Protein 6BXZ (pdb70)

InterPro domains:
  IPR002126 Cadherin-like [PF00028] (16-103)
  IPR002126 Cadherin-like [PF00028] (125-214)
  IPR002126 Cadherin-like [PF00028] (233-322)
  IPR002126 Cadherin-like [PF00028] (340-429)
  IPR002126 Cadherin-like [PR00205] (50-69)
  IPR002126 Cadherin-like [PR00205] (113-142)
  IPR002126 Cadherin-like [PR00205] (188-200)
  IPR002126 Cadherin-like [PR00205] (310-329)
  IPR002126 Cadherin-like [PR00205] (329-342)
  IPR002126 Cadherin-like [PR00205] (387-413)
  IPR002126 Cadherin-like [PS50268] (17-113)
  IPR002126 Cadherin-like [PS50268] (114-222)
  IPR002126 Cadherin-like [PS50268] (224-331)
  IPR002126 Cadherin-like [PS50268] (332-446)
  IPR002126 Cadherin-like [SM00112] (28-111)
  IPR002126 Cadherin-like [SM00112] (135-221)
  IPR002126 Cadherin-like [SM00112] (242-329)
  IPR002126 Cadherin-like [SM00112] (353-437)
  IPR015919 Cadherin-like superfamily [SSF49313] (8-113)
  IPR015919 Cadherin-like superfamily [SSF49313] (107-214)

Foldseek 3Di:
DFAKDKPDQAAEFDAAELADDWFAFRDATDIDDPPFAKFKFWDDQCVVVQWGADRRGRTITGHDHGDCLVPFKTKIKMKMWTDFDDDPPDTDDIHMDIYIYIYGHDWDLDWAWDKPDQEAEWEDELADDAFAWTDFTDTATSTDDQSGQKFKFKFFPDDPDPFPQWTADGRGRTITGRDHRHPPAQDKTKIKMKIGGSSNPHHIDIHIYMYHYHYLQQKKKFKKQAFLVLCVVCVVQLQVLLCVLVCVVAPPKGKYWPDKAFQFDDDLSPDGHRRIIITMIWIAHPVSSHTDRNVVSQCSCVVCQVVSQVSCCVRQPPPIGRPHMGRDSVVVVD/DKDKPDQAAEFDAAELADDWFAFRDATDTDDPPFAKFKFWDDQCVVVQWGADRRGRTITGHDHGDCLVPFWTWIWMAMDSGDIHIYIYGHDFDLDWAWDKPDQEAEWEDELADDAFAWTDFTDTATDTDDQSGQKFKFKDWPDDPPRFPQWTADGRGRTITGHDHNHPVAADKTKIKMKIGGSSPPHHIDIHIYIYHYHHLQQKKKFKKQAFLVLCVVCVVVLQVLLCVLVCVVAPPKGKYWPDKAFQFDDDLSPDGHRRIIITMIWIAHPVSSHTDRNVVSQCSCQVCQVVSQVSCDVSQDPPIGGPHMGRRDDPD

Solvent-accessible surface area: 32801 Å² total; per-residue (Å²): 53,82,105,0,187,21,94,96,132,32,13,138,26,98,78,8,36,5,117,17,73,144,56,55,129,9,10,104,3,34,11,66,5,114,116,19,77,24,37,16,49,38,80,45,14,33,145,80,85,46,2,12,23,62,78,131,73,0,41,0,70,0,52,20,96,16,56,49,59,107,75,55,45,9,64,0,57,0,43,0,31,0,86,118,27,95,112,103,150,85,170,20,72,56,71,58,55,44,4,32,0,36,0,86,8,84,17,29,35,56,51,68,4,98,14,117,91,179,70,15,21,3,8,6,7,34,76,10,108,28,27,32,78,23,28,137,1,103,4,62,20,160,8,73,50,86,69,29,20,14,12,14,133,31,76,39,82,139,48,152,124,42,52,73,0,4,13,14,56,61,141,68,0,26,0,17,0,1,4,22,0,100,142,54,74,98,44,83,33,96,9,58,0,14,0,14,0,25,107,39,154,32,73,62,15,110,2,54,0,0,0,1,3,1,31,64,77,2,1,2,4,0,3,0,44,11,43,2,18,54,0,28,143,71,36,153,65,0,17,79,6,2,11,137,30,0,68,115,91,33,106,40,0,45,4,24,44,52,54,12,13,3,60,60,52,43,130,100,70,66,97,52,22,20,83,60,0,12,0,11,0,2,0,0,17,34,157,68,31,88,12,6,84,61,81,64,0,74,121,25,2,62,63,72,33,155,69,0,20,155,53,0,48,109,59,13,34,175,53,6,119,2,59,86,11,36,28,4,42,67,21,85,100,178,177,3,198,21,98,96,110,28,12,130,25,99,78,8,35,5,117,17,72,141,57,55,128,9,11,101,2,29,12,71,13,151,148,97,100,23,70,16,46,40,79,60,18,33,157,84,85,47,2,12,24,62,79,132,73,0,39,0,71,0,56,19,92,16,57,51,60,109,71,54,46,10,66,1,70,0,42,0,43,79,84,56,53,5,37,0,32,0,85,7,84,15,30,33,56,52,67,5,100,15,116,92,180,71,14,19,4,8,6,8,34,105,16,109,28,26,32,77,26,28,137,2,101,3,61,23,158,8,64,60,85,69,29,20,16,12,15,133,32,74,38,74,141,31,179,147,66,40,76,0,5,31,20,56,40,138,67,0,29,0,20,0,2,1,25,0,93,141,47,62,134,46,81,21,105,8,53,0,13,0,17,0,26,112,40,157,32,71,60,16,127,4,72,1,0,0,0,1,0,31,79,95,8,8,1,4,0,3,0,40,13,44,1,9,51,0,27,124,81,26,143,70,0,18,90,6,1,11,122,28,0,67,114,92,33,109,38,0,40,2,22,43,31,40,14,14,2,59,90,54,41,132,64,80,75,97,52,23,5,67,66,0,10,0,18,0,2,0,0,18,35,155,63,19,100,23,5,84,37,96,71,0,66,125,22,2,61,62,72,30,160,70,0,26,156,45,0,67,108,57,9,33,179,58,7,120,4,60,84,11,36,52,15,108,94,134,116

Organism: Sus scrofa (NCBI:txid9823)

Nearest PDB structures (foldseek):
  6bxz-assembly1_A  TM=1.003E+00  e=1.545E-70  Sus scrofa
  6bxz-assembly1_C  TM=9.946E-01  e=6.674E-66  Sus scrofa
  6eet-assembly1_A  TM=9.565E-01  e=5.284E-64  Mus musculus
  6c13-assembly1_A  TM=9.432E-01  e=1.533E-50  Mus musculus
  6c10-assembly1_A  TM=9.794E-01  e=5.872E-44  Mus musculus

Sequence (651 aa):
GEIPRFTQEEYRPPPVSELAAKGTMVGLISAAAINQSIVYSIVSGNEEDKFGINNITGVIYVNAPLDYETRTSYVLRVQADSLEVVLANLRVPSKSNTAKVYIEIQDENDHPPVFQKKFYIGGVSEDARMFASVLRVKATDKDTGNYSAMAYRLIIPPIKEGKEGFVVETYTGLIKTAMLFHNMRRSYFKFQVIATDDYGKGLSGKADVLVSSVVNQLDMQVIVSNVPPTLLVEKKIEDLTEILDRYVQEQIPGAKVVVESIGARRHGDAFSLEDYTKCDLTVYAIDPQTNRAVDRNELFKFLDGKLLDINKDFQQPYYGEGGRILEIRTPEAVTSIIPRFTQEEYRPPPVSELAAKGTMVGLISAAAINQSIVYSIVSGNEEDKFGINNITGVIYVNAPLDYETRTSYVLRVQADSSNTAKVYIEIQDENDHPPVFQKKFYIGGVSEDARMFASVLRVKATDKDTGNYSAMAYRLIIPPIKEGKEGFVVETYTGLIKTAMLFHNMRRRSYFKFQVIATDDYGKGLSGKADVLVSVVNQQLDMQVIVSNVPPTLVEKKIEDLTEILDRYVQEQIPGAKVVVESIGARRHGDAFSLEDYTKCDLTVYAIDPQTNRAVDRNELFKKFLDGKLLDINKKDFQPYYGEGGRRILEIRTPEAVT

B-factor: mean 45.3, std 18.93, range [19.47, 124.13]

Secondary structure (DSSP, 8-state):
--EESSSEE-PPPEETTPPTT-EEEE--EEBTTB--EEEEEES-TT--EEE-TTT-EEEE-S---TTT--EEEEEEEEE--EEEEEEEEEEP---S--EES-SEEEEEEETTPPTT-EEEE--EE-SS-GGGG--EEEEE----GGG---EEE-TTT-EEEE-S--TT-TT-EEEEEEEEEHHHHTS-EEEEEEEEEEE-GGG-EEEEESS-HHHHHHTHHHHHHHHHHHHHHHSTT-EEEEEEEEEEEESGGG-EEEEEEEEEEEEEEETTTTEEPPHHHHHHHHHTTHHHHHHHHHHHH-TT--EEEEE---S--/-PPPEESSSEE-PPPEETTPPTT-EEEE--EEBTTB-EEEEEEES-TT--EEE-TTT-EEEE-S---TTT--EEEEEEEEEE--EE-SS-EE---EEEEEEEEEEEP---S--EES-SEEEEEEETTPPTT-EEEE--EE-SS-GGGG--EEEEE----STT---EEE-TTT-EEEE-S--TT-TT-EEEEEEEEEHHHHTS-EEEEEEEEEEE-GGG-EEEEESS-HHHHHHTHHHHHHHHHHHHHHHSTT-EEEEEEEEEEEESGGG-EEEEEEEEEEEEEEETTTTEEPPHHHHHHHHHTTHHHHHHHHHHHH-TT--EEEEE--HHHHT-

CATH classification: 2.60.40.60 (+1 more: 2.60.40.60)

Radius of gyration: 34.02 Å; Cα contacts (8 Å, |Δi|>4): 1611; chains: 2; bounding box: 61×62×118 Å

Structure (mmCIF, N/CA/C/O backbone):
data_6BXZ
#
_entry.id   6BXZ
#
_cell.length_a   92.284
_cell.length_b   49.246
_cell.length_c   108.253
_cell.angle_alpha   90.00
_cell.angle_beta   92.15
_cell.angle_gamma   90.00
#
_symmetry.space_group_name_H-M   'P 1 21 1'
#
loop_
_entity.id
_entity.type
_entity.pdbx_description
1 polymer 'Protocadherin related 15'
2 non-polymer 'CALCIUM ION'
3 water water
#
loop_
_atom_site.group_PDB
_atom_site.id
_atom_site.type_symbol
_atom_site.label_atom_id
_atom_site.label_alt_id
_atom_site.label_comp_id
_atom_site.label_asym_id
_atom_site.label_entity_id
_atom_site.label_seq_id
_atom_site.pdbx_PDB_ins_code
_atom_site.Cartn_x
_atom_site.Cartn_y
_atom_site.Cartn_z
_atom_site.occupancy
_atom_site.B_iso_or_equiv
_atom_site.auth_seq_id
_atom_site.auth_comp_id
_atom_site.auth_asym_id
_atom_site.auth_atom_id
_atom_site.pdbx_PDB_model_num
ATOM 1 N N . GLY A 1 4 ? -23.589 1.531 -92.851 1.00 73.61 1009 GLY C N 1
ATOM 2 C CA . GLY A 1 4 ? -22.984 1.165 -91.534 1.00 73.01 1009 GLY C CA 1
ATOM 3 C C . GLY A 1 4 ? -23.832 1.516 -90.320 1.00 74.18 1009 GLY C C 1
ATOM 4 O O . GLY A 1 4 ? -23.937 2.678 -89.929 1.00 75.94 1009 GLY C O 1
ATOM 5 N N . GLU A 1 5 ? -24.431 0.501 -89.713 1.00 73.73 1010 GLU C N 1
ATOM 6 C CA . GLU A 1 5 ? -25.186 0.673 -88.479 1.00 74.30 1010 GLU C CA 1
ATOM 7 C C . GLU A 1 5 ? -24.218 0.800 -87.290 1.00 72.41 1010 GLU C C 1
ATOM 8 O O . GLU A 1 5 ? -23.348 -0.055 -87.110 1.00 71.86 1010 GLU C O 1
ATOM 14 N N . ILE A 1 6 ? -24.358 1.857 -86.488 1.00 71.76 1011 ILE C N 1
ATOM 15 C CA . ILE A 1 6 ? -23.619 1.987 -85.214 1.00 70.01 1011 ILE C CA 1
ATOM 16 C C . ILE A 1 6 ? -23.986 0.789 -84.306 1.00 68.30 1011 ILE C C 1
ATOM 17 O O . ILE A 1 6 ? -25.180 0.509 -84.141 1.00 68.50 1011 ILE C O 1
ATOM 22 N N . PRO A 1 7 ? -22.978 0.070 -83.747 1.00 65.67 1012 PRO C N 1
ATOM 23 C CA . PRO A 1 7 ? -23.286 -1.122 -82.951 1.00 65.52 1012 PRO C CA 1
ATOM 24 C C . PRO A 1 7 ? -24.193 -0.841 -81.759 1.00 66.20 1012 PRO C C 1
ATOM 25 O O . PRO A 1 7 ? -23.953 0.106 -81.015 1.00 66.74 1012 PRO C O 1
ATOM 29 N N . ARG A 1 8 ? -25.230 -1.659 -81.614 1.00 66.76 1013 ARG C N 1
ATOM 30 C CA . ARG A 1 8 ? -26.228 -1.505 -80.571 1.00 68.03 1013 ARG C CA 1
ATOM 31 C C . ARG A 1 8 ? -26.050 -2.623 -79.552 1.00 66.86 1013 ARG C C 1
ATOM 32 O O . ARG A 1 8 ? -26.227 -3.796 -79.859 1.00 67.12 1013 ARG C O 1
ATOM 40 N N . PHE A 1 9 ? -25.695 -2.239 -78.332 1.00 65.94 1014 PHE C N 1
ATOM 41 C CA . PHE A 1 9 ? -25.620 -3.175 -77.215 1.00 64.91 1014 PHE C CA 1
ATOM 42 C C . PHE A 1 9 ? -27.008 -3.684 -76.813 1.00 66.46 1014 PHE C C 1
ATOM 43 O O . PHE A 1 9 ? -28.024 -3.021 -77.036 1.00 67.63 1014 PHE C O 1
ATOM 51 N N . THR A 1 10 ? -27.043 -4.880 -76.231 1.00 66.53 1015 THR C N 1
ATOM 52 C CA . THR A 1 10 ? -28.278 -5.438 -75.658 1.00 68.39 1015 THR C CA 1
ATOM 53 C C . THR A 1 10 ? -28.783 -4.611 -74.467 1.00 69.41 1015 THR C C 1
ATOM 54 O O . THR A 1 10 ? -29.973 -4.610 -74.180 1.00 71.16 1015 THR C O 1
ATOM 58 N N . GLN A 1 11 ? -27.864 -3.945 -73.768 1.00 68.41 1016 GLN C N 1
ATOM 59 C CA . GLN A 1 11 ? -28.188 -3.068 -72.644 1.00 69.57 1016 GLN C CA 1
ATOM 60 C C . GLN A 1 11 ? -27.365 -1.780 -72.729 1.00 69.00 1016 GLN C C 1
ATOM 61 O O . GLN A 1 11 ? -26.238 -1.791 -73.227 1.00 66.89 1016 GLN C O 1
ATOM 67 N N . GLU A 1 12 ? -27.921 -0.681 -72.225 1.00 70.93 1017 GLU C N 1
ATOM 68 C CA . GLU A 1 12 ? -27.211 0.606 -72.199 1.00 71.04 1017 GLU C CA 1
ATOM 69 C C . GLU A 1 12 ? -25.975 0.561 -71.285 1.00 69.23 1017 GLU C C 1
ATOM 70 O O . GLU A 1 12 ? -24.924 1.111 -71.622 1.00 67.78 1017 GLU C O 1
ATOM 76 N N . GLU A 1 13 ? -26.120 -0.095 -70.137 1.00 69.07 1018 GLU C N 1
ATOM 77 C CA . GLU A 1 13 ? -25.009 -0.387 -69.228 1.00 67.89 1018 GLU C CA 1
ATOM 78 C C . GLU A 1 13 ? -25.164 -1.804 -68.673 1.00 66.47 1018 GLU C C 1
ATOM 79 O O . GLU A 1 13 ? -26.253 -2.366 -68.718 1.00 67.57 1018 GLU C O 1
ATOM 85 N N . TYR A 1 14 ? -24.079 -2.379 -68.169 1.00 64.48 1019 TYR C N 1
ATOM 86 C CA . TYR A 1 14 ? -24.085 -3.742 -67.646 1.00 64.04 1019 TYR C CA 1
ATOM 87 C C . TYR A 1 14 ? -23.755 -3.726 -66.147 1.00 64.12 1019 TYR C C 1
ATOM 88 O O . TYR A 1 14 ? -22.849 -3.018 -65.707 1.00 62.76 1019 TYR C O 1
ATOM 97 N N . ARG A 1 15 ? -24.520 -4.499 -65.388 1.00 65.75 1020 ARG C N 1
ATOM 98 C CA . ARG A 1 15 ? -24.304 -4.696 -63.962 1.00 66.59 1020 ARG C CA 1
ATOM 99 C C . ARG A 1 15 ? -24.369 -6.185 -63.694 1.00 66.20 1020 ARG C C 1
ATOM 100 O O . ARG A 1 15 ? -25.404 -6.683 -63.266 1.00 68.53 1020 ARG C O 1
ATOM 108 N N . PRO A 1 16 ? -23.273 -6.908 -63.976 1.00 64.60 1021 PRO C N 1
ATOM 109 C CA . PRO A 1 16 ? -23.289 -8.350 -63.756 1.00 64.64 1021 PRO C CA 1
ATOM 110 C C . PRO A 1 16 ? -23.260 -8.675 -62.256 1.00 65.15 1021 PRO C C 1
ATOM 111 O O . PRO A 1 16 ? -23.007 -7.778 -61.438 1.00 64.39 1021 PRO C O 1
ATOM 115 N N . PRO A 1 17 ? -23.520 -9.946 -61.893 1.00 66.16 1022 PRO C N 1
ATOM 116 C CA . PRO A 1 17 ? -23.499 -10.293 -60.471 1.00 66.63 1022 PRO C CA 1
ATOM 117 C C . PRO A 1 17 ? -22.116 -10.070 -59.844 1.00 65.39 1022 PRO C C 1
ATOM 118 O O . PRO A 1 17 ? -21.128 -9.951 -60.578 1.00 64.49 1022 PRO C O 1
ATOM 122 N N . PRO A 1 18 ? -22.044 -9.996 -58.498 1.00 65.76 1023 PRO C N 1
ATOM 123 C CA . PRO A 1 18 ? -20.740 -9.804 -57.842 1.00 64.58 1023 PRO C CA 1
ATOM 124 C C . PRO A 1 18 ? -19.733 -10.920 -58.158 1.00 63.93 1023 PRO C C 1
ATOM 125 O O . PRO A 1 18 ? -20.135 -12.063 -58.380 1.00 64.22 1023 PRO C O 1
ATOM 129 N N . VAL A 1 19 ? -18.445 -10.587 -58.170 1.00 63.04 1024 VAL C N 1
ATOM 130 C CA . VAL A 1 19 ? -17.404 -11.579 -58.449 1.00 63.31 1024 VAL C CA 1
ATOM 131 C C . VAL A 1 19 ? -16.593 -11.829 -57.180 1.00 63.22 1024 VAL C C 1
ATOM 132 O O . VAL A 1 19 ? -16.100 -10.894 -56.552 1.00 62.95 1024 VAL C O 1
ATOM 136 N N . SER A 1 20 ? -16.486 -13.100 -56.810 1.00 63.62 1025 SER C N 1
ATOM 137 C CA . SER A 1 20 ? -15.723 -13.537 -55.647 1.00 63.61 1025 SER C CA 1
ATOM 138 C C . SER A 1 20 ? -14.316 -12.947 -55.685 1.00 63.11 1025 SER C C 1
ATOM 139 O O . SER A 1 20 ? -13.657 -12.977 -56.725 1.00 62.10 1025 SER C O 1
ATOM 142 N N . GLU A 1 21 ? -13.868 -12.403 -54.555 1.00 62.58 1026 GLU C N 1
ATOM 143 C CA . GLU A 1 21 ? -12.489 -11.919 -54.437 1.00 62.32 1026 GLU C CA 1
ATOM 144 C C . GLU A 1 21 ? -11.475 -13.055 -54.519 1.00 63.36 1026 GLU C C 1
ATOM 145 O O . GLU A 1 21 ? -10.303 -12.793 -54.753 1.00 63.57 1026 GLU C O 1
ATOM 151 N N . LEU A 1 22 ? -11.923 -14.298 -54.300 1.00 64.72 1027 LEU C N 1
ATOM 152 C CA . LEU A 1 22 ? -11.082 -15.483 -54.483 1.00 66.40 1027 LEU C CA 1
ATOM 153 C C . LEU A 1 22 ? -11.245 -16.117 -55.874 1.00 67.07 1027 LEU C C 1
ATOM 154 O O . LEU A 1 22 ? -10.850 -17.262 -56.059 1.00 68.01 1027 LEU C O 1
ATOM 159 N N . ALA A 1 23 ? -11.801 -15.392 -56.848 1.00 66.82 1028 ALA C N 1
ATOM 160 C CA . ALA A 1 23 ? -11.980 -15.939 -58.206 1.00 67.80 1028 ALA C CA 1
ATOM 161 C C . ALA A 1 23 ? -10.644 -16.276 -58.857 1.00 68.51 1028 ALA C C 1
ATOM 162 O O . ALA A 1 23 ? -9.714 -15.474 -58.815 1.00 67.81 1028 ALA C O 1
ATOM 164 N N . ALA A 1 24 ? -10.554 -17.472 -59.429 1.00 70.63 1029 ALA C N 1
ATOM 165 C CA . ALA A 1 24 ? -9.366 -17.882 -60.181 1.00 72.46 1029 ALA C CA 1
ATOM 166 C C . ALA A 1 24 ? -9.358 -17.151 -61.516 1.00 71.94 1029 ALA C C 1
ATOM 167 O O . ALA A 1 24 ? -10.406 -16.712 -61.985 1.00 70.81 1029 ALA C O 1
ATOM 169 N N . LYS A 1 25 ? -8.178 -17.027 -62.122 1.00 73.59 1030 LYS C N 1
ATOM 170 C CA . LYS A 1 25 ? -8.060 -16.502 -63.481 1.00 73.36 1030 LYS C CA 1
ATOM 171 C C . LYS A 1 25 ? -8.905 -17.340 -64.442 1.00 73.37 1030 LYS C C 1
ATOM 172 O O . LYS A 1 25 ? -8.995 -18.569 -64.296 1.00 74.67 1030 LYS C O 1
ATOM 178 N N . GLY A 1 26 ? -9.527 -16.659 -65.404 1.00 71.04 1031 GLY C N 1
ATOM 179 C CA . GLY A 1 26 ? -10.450 -17.284 -66.340 1.00 70.85 1031 GLY C CA 1
ATOM 180 C C . GLY A 1 26 ? -11.895 -17.400 -65.878 1.00 70.28 1031 GLY C C 1
ATOM 181 O O . GLY A 1 26 ? -12.728 -17.896 -66.639 1.00 69.88 1031 GLY C O 1
ATOM 182 N N . THR A 1 27 ? -12.217 -16.961 -64.651 1.00 69.08 1032 THR C N 1
ATOM 183 C CA . THR A 1 27 ? -13.598 -17.000 -64.170 1.00 69.04 1032 THR C CA 1
ATOM 184 C C . THR A 1 27 ? -14.421 -15.968 -64.928 1.00 68.30 1032 THR C C 1
ATOM 185 O O . THR A 1 27 ? -13.983 -14.836 -65.085 1.00 66.44 1032 THR C O 1
ATOM 189 N N . MET A 1 28 ? -15.604 -16.365 -65.388 1.00 70.40 1033 MET C N 1
ATOM 190 C CA . MET A 1 28 ? -16.505 -15.462 -66.110 1.00 70.78 1033 MET C CA 1
ATOM 191 C C . MET A 1 28 ? -17.049 -14.423 -65.136 1.00 69.33 1033 MET C C 1
ATOM 192 O O . MET A 1 28 ? -17.419 -14.770 -64.022 1.00 69.64 1033 MET C O 1
ATOM 197 N N . VAL A 1 29 ? -17.063 -13.159 -65.556 1.00 67.33 1034 VAL C N 1
ATOM 198 C CA . VAL A 1 29 ? -17.715 -12.068 -64.822 1.00 66.29 1034 VAL C CA 1
ATOM 199 C C . VAL A 1 29 ? -19.084 -11.791 -65.450 1.00 66.59 1034 VAL C C 1
ATOM 200 O O . VAL A 1 29 ? -20.095 -11.691 -64.749 1.00 66.27 1034 VAL C O 1
ATOM 204 N N . GLY A 1 30 ? -19.116 -11.638 -66.773 1.00 65.95 1035 GLY C N 1
ATOM 205 C CA . GLY A 1 30 ? -20.383 -11.489 -67.484 1.00 66.44 1035 GLY C CA 1
ATOM 206 C C . GLY A 1 30 ? -20.216 -11.369 -68.987 1.00 65.67 1035 GLY C C 1
ATOM 207 O O . GLY A 1 30 ? -19.094 -11.344 -69.489 1.00 64.80 1035 GLY C O 1
ATOM 208 N N . LEU A 1 31 ? -21.349 -11.293 -69.680 1.00 66.67 1036 LEU C N 1
ATOM 209 C CA . LEU A 1 31 ? -21.404 -11.254 -71.138 1.00 67.28 1036 LEU C CA 1
ATOM 210 C C . LEU A 1 31 ? -21.737 -9.849 -71.631 1.00 66.30 1036 LEU C C 1
ATOM 211 O O . LEU A 1 31 ? -22.682 -9.222 -71.139 1.00 67.08 1036 LEU C O 1
ATOM 216 N N . ILE A 1 32 ? -20.969 -9.382 -72.617 1.00 65.29 1037 ILE C N 1
ATOM 217 C CA . ILE A 1 32 ? -21.259 -8.152 -73.359 1.00 64.42 1037 ILE C CA 1
ATOM 218 C C . ILE A 1 32 ? -21.640 -8.557 -74.784 1.00 64.04 1037 ILE C C 1
ATOM 219 O O . ILE A 1 32 ? -20.958 -9.378 -75.401 1.00 63.33 1037 ILE C O 1
ATOM 224 N N . SER A 1 33 ? -22.722 -7.971 -75.297 1.00 64.01 1038 SER C N 1
ATOM 225 C CA . SER A 1 33 ? -23.280 -8.322 -76.604 1.00 64.19 1038 SER C CA 1
ATOM 226 C C . SER A 1 33 ? -23.721 -7.076 -77.357 1.00 63.50 1038 SER C C 1
ATOM 227 O O . SER A 1 33 ? -24.451 -6.245 -76.816 1.00 63.30 1038 SER C O 1
ATOM 230 N N . ALA A 1 34 ? -23.275 -6.958 -78.606 1.00 62.56 1039 ALA C N 1
ATOM 231 C CA . ALA A 1 34 ? -23.752 -5.908 -79.499 1.00 62.51 1039 ALA C CA 1
ATOM 232 C C . ALA A 1 34 ? -23.873 -6.464 -80.914 1.00 62.77 1039 ALA C C 1
ATOM 233 O O . ALA A 1 34 ? -23.228 -7.452 -81.266 1.00 61.89 1039 ALA C O 1
ATOM 235 N N . ALA A 1 35 ? -24.714 -5.830 -81.718 1.00 63.59 1040 ALA C N 1
ATOM 236 C CA . ALA A 1 35 ? -24.920 -6.238 -83.100 1.00 64.03 1040 ALA C CA 1
ATOM 237 C C . ALA A 1 35 ? -24.909 -5.007 -83.993 1.00 64.24 1040 ALA C C 1
ATOM 238 O O . ALA A 1 35 ? -25.322 -3.926 -83.574 1.00 64.75 1040 ALA C O 1
ATOM 240 N N . ALA A 1 36 ? -24.412 -5.175 -85.216 1.00 64.51 1041 ALA C N 1
ATOM 241 C CA . ALA A 1 36 ? -24.584 -4.200 -86.287 1.00 64.70 1041 ALA C CA 1
ATOM 242 C C . ALA A 1 36 ? -24.917 -5.012 -87.531 1.00 65.91 1041 ALA C C 1
ATOM 243 O O . ALA A 1 36 ? -24.168 -5.925 -87.872 1.00 64.96 1041 ALA C O 1
ATOM 245 N N . ILE A 1 37 ? -26.025 -4.676 -88.199 1.00 67.62 1042 ILE C N 1
ATOM 246 C CA . ILE A 1 37 ? -26.549 -5.443 -89.352 1.00 69.20 1042 ILE C CA 1
ATOM 247 C C . ILE A 1 37 ? -25.472 -5.817 -90.405 1.00 67.54 1042 ILE C C 1
ATOM 248 O O . ILE A 1 37 ? -24.708 -4.958 -90.854 1.00 66.43 1042 ILE C O 1
ATOM 253 N N . ASN A 1 38 ? -25.401 -7.109 -90.733 1.00 67.87 1043 ASN C N 1
ATOM 254 C CA . ASN A 1 38 ? -24.456 -7.681 -91.718 1.00 67.04 1043 ASN C CA 1
ATOM 255 C C . ASN A 1 38 ? -22.966 -7.453 -91.418 1.00 64.88 1043 ASN C C 1
ATOM 256 O O . ASN A 1 38 ? -22.154 -7.424 -92.338 1.00 63.94 1043 ASN C O 1
ATOM 261 N N . GLN A 1 39 ? -22.596 -7.304 -90.151 1.00 63.76 1044 GLN C N 1
ATOM 262 C CA . GLN A 1 39 ? -21.203 -7.017 -89.775 1.00 61.74 1044 GLN C CA 1
ATOM 263 C C . GLN A 1 39 ? -20.831 -7.805 -88.533 1.00 61.67 1044 GLN C C 1
ATOM 264 O O . GLN A 1 39 ? -21.619 -7.851 -87.594 1.00 62.76 1044 GLN C O 1
ATOM 270 N N . SER A 1 40 ? -19.647 -8.430 -88.520 1.00 60.86 1045 SER C N 1
ATOM 271 C CA . SER A 1 40 ? -19.103 -9.050 -87.295 1.00 60.50 1045 SER C CA 1
ATOM 272 C C . SER A 1 40 ? -18.662 -7.986 -86.279 1.00 58.67 1045 SER C C 1
ATOM 273 O O . SER A 1 40 ? -18.336 -6.861 -86.672 1.00 57.14 1045 SER C O 1
ATOM 276 N N . ILE A 1 41 ? -18.615 -8.369 -84.995 1.00 58.07 1046 ILE C N 1
ATOM 277 C CA . ILE A 1 41 ? -18.337 -7.450 -83.882 1.00 56.96 1046 ILE C CA 1
ATOM 278 C C . ILE A 1 41 ? -17.092 -7.884 -83.098 1.00 55.90 1046 ILE C C 1
ATOM 279 O O . ILE A 1 41 ? -16.942 -9.054 -82.806 1.00 56.55 1046 ILE C O 1
ATOM 284 N N . VAL A 1 42 ? -16.218 -6.937 -82.755 1.00 54.37 1047 VAL C N 1
ATOM 285 C CA . VAL A 1 42 ? -15.096 -7.198 -81.831 1.00 54.23 1047 VAL C CA 1
ATOM 286 C C . VAL A 1 42 ? -15.159 -6.321 -80.570 1.00 53.40 1047 VAL C C 1
ATOM 287 O O . VAL A 1 42 ? -15.465 -5.122 -80.633 1.00 52.74 1047 VAL C O 1
ATOM 291 N N . TYR A 1 43 ? -14.809 -6.929 -79.443 1.00 53.20 1048 TYR C N 1
ATOM 292 C CA . TYR A 1 43 ? -14.961 -6.299 -78.136 1.00 52.75 1048 TYR C CA 1
ATOM 293 C C . TYR A 1 43 ? -13.607 -5.964 -77.555 1.00 53.26 1048 TYR C C 1
ATOM 294 O O . TYR A 1 43 ? -12.676 -6.758 -77.664 1.00 53.76 1048 TYR C O 1
ATOM 303 N N . SER A 1 44 ? -13.495 -4.783 -76.953 1.00 53.80 1049 SER C N 1
ATOM 304 C CA . SER A 1 44 ? -12.313 -4.432 -76.148 1.00 55.16 1049 SER C CA 1
ATOM 305 C C . SER A 1 44 ? -12.709 -3.651 -74.900 1.00 55.83 1049 SER C C 1
ATOM 306 O O . SER A 1 44 ? -13.865 -3.235 -74.756 1.00 55.25 1049 SER C O 1
ATOM 309 N N . ILE A 1 45 ? -11.746 -3.486 -73.993 1.00 57.46 1050 ILE C N 1
ATOM 310 C CA . ILE A 1 45 ? -11.915 -2.700 -72.768 1.00 58.25 1050 ILE C CA 1
ATOM 311 C C . ILE A 1 45 ? -11.125 -1.418 -72.956 1.00 59.52 1050 ILE C C 1
ATOM 312 O O . ILE A 1 45 ? -9.911 -1.469 -73.132 1.00 60.04 1050 ILE C O 1
ATOM 317 N N . VAL A 1 46 ? -11.809 -0.280 -72.874 1.00 60.63 1051 VAL C N 1
ATOM 318 C CA . VAL A 1 46 ? -11.213 1.012 -73.244 1.00 62.54 1051 VAL C CA 1
ATOM 319 C C . VAL A 1 46 ? -10.815 1.899 -72.050 1.00 63.99 1051 VAL C C 1
ATOM 320 O O . VAL A 1 46 ? -9.922 2.736 -72.194 1.00 65.45 1051 VAL C O 1
ATOM 324 N N . SER A 1 47 ? -11.413 1.701 -70.877 1.00 64.38 1052 SER C N 1
ATOM 325 C CA . SER A 1 47 ? -11.012 2.460 -69.686 1.00 65.59 1052 SER C CA 1
ATOM 326 C C . SER A 1 47 ? -11.442 1.783 -68.389 1.00 65.85 1052 SER C C 1
ATOM 327 O O . SER A 1 47 ? -12.172 0.792 -68.407 1.00 64.78 1052 SER C O 1
ATOM 330 N N . GLY A 1 48 ? -10.940 2.310 -67.271 1.00 66.91 1053 GLY C N 1
ATOM 331 C CA . GLY A 1 48 ? -11.217 1.768 -65.945 1.00 67.09 1053 GLY C CA 1
ATOM 332 C C . GLY A 1 48 ? -10.641 0.401 -65.614 1.00 66.60 1053 GLY C C 1
ATOM 333 O O . GLY A 1 48 ? -11.004 -0.174 -64.595 1.00 66.09 1053 GLY C O 1
ATOM 334 N N . ASN A 1 49 ? -9.747 -0.123 -66.455 1.00 66.77 1054 ASN C N 1
ATOM 335 C CA . ASN A 1 49 ? -9.069 -1.394 -66.205 1.00 66.84 1054 ASN C CA 1
ATOM 336 C C . ASN A 1 49 ? -7.572 -1.146 -66.024 1.00 68.85 1054 ASN C C 1
ATOM 337 O O . ASN A 1 49 ? -6.755 -1.989 -66.397 1.00 68.27 1054 ASN C O 1
ATOM 342 N N . GLU A 1 50 ? -7.225 -0.010 -65.410 1.00 72.00 1055 GLU C N 1
ATOM 343 C CA . GLU A 1 50 ? -5.831 0.383 -65.165 1.00 76.03 1055 GLU C CA 1
ATOM 344 C C . GLU A 1 50 ? -5.026 -0.677 -64.404 1.00 76.82 1055 GLU C C 1
ATOM 345 O O . GLU A 1 50 ? -3.868 -0.930 -64.730 1.00 78.02 1055 GLU C O 1
ATOM 351 N N . GLU A 1 51 ? -5.655 -1.301 -63.414 1.00 76.37 1056 GLU C N 1
ATOM 352 C CA . GLU A 1 51 ? -4.993 -2.313 -62.580 1.00 77.39 1056 GLU C CA 1
ATOM 353 C C . GLU A 1 51 ? -4.854 -3.698 -63.252 1.00 76.53 1056 GLU C C 1
ATOM 354 O O . GLU A 1 51 ? -4.251 -4.599 -62.665 1.00 77.25 1056 GLU C O 1
ATOM 360 N N . ASP A 1 52 ? -5.414 -3.859 -64.457 1.00 74.60 1057 ASP C N 1
ATOM 361 C CA . ASP A 1 52 ? -5.286 -5.074 -65.282 1.00 73.93 1057 ASP C CA 1
ATOM 362 C C . ASP A 1 52 ? -5.971 -6.314 -64.681 1.00 71.77 1057 ASP C C 1
ATOM 363 O O . ASP A 1 52 ? -5.583 -7.457 -64.968 1.00 71.91 1057 ASP C O 1
ATOM 368 N N . LYS A 1 53 ? -7.016 -6.086 -63.886 1.00 69.09 1058 LYS C N 1
ATOM 369 C CA . LYS A 1 53 ? -7.702 -7.172 -63.179 1.00 67.71 1058 LYS C CA 1
ATOM 370 C C . LYS A 1 53 ? -8.659 -7.964 -64.065 1.00 65.57 1058 LYS C C 1
ATOM 371 O O . LYS A 1 53 ? -9.016 -9.100 -63.721 1.00 65.40 1058 LYS C O 1
ATOM 377 N N . PHE A 1 54 ? -9.074 -7.381 -65.190 1.00 63.17 1059 PHE C N 1
ATOM 378 C CA . PHE A 1 54 ? -10.001 -8.051 -66.102 1.00 61.89 1059 PHE C CA 1
ATOM 379 C C . PHE A 1 54 ? -9.469 -8.058 -67.532 1.00 61.46 1059 PHE C C 1
ATOM 380 O O . PHE A 1 54 ? -8.656 -7.213 -67.910 1.00 61.69 1059 PHE C O 1
ATOM 388 N N . GLY A 1 55 ? -9.915 -9.052 -68.290 1.00 60.97 1060 GLY C N 1
ATOM 389 C CA . GLY A 1 55 ? -9.762 -9.088 -69.739 1.00 60.49 1060 GLY C CA 1
ATOM 390 C C . GLY A 1 55 ? -11.122 -9.382 -70.348 1.00 59.80 1060 GLY C C 1
ATOM 391 O O . GLY A 1 55 ? -12.082 -9.717 -69.639 1.00 59.04 1060 GLY C O 1
ATOM 392 N N . ILE A 1 56 ? -11.202 -9.233 -71.668 1.00 59.53 1061 ILE C N 1
ATOM 393 C CA . ILE A 1 56 ? -12.406 -9.578 -72.419 1.00 58.93 1061 ILE C CA 1
ATOM 394 C C . ILE A 1 56 ? -11.982 -10.358 -73.659 1.00 59.51 1061 ILE C C 1
ATOM 395 O O . ILE A 1 56 ? -10.996 -10.010 -74.297 1.00 58.77 1061 ILE C O 1
ATOM 400 N N . ASN A 1 57 ? -12.705 -11.437 -73.960 1.00 60.44 1062 ASN C N 1
ATOM 401 C CA . ASN A 1 57 ? -12.486 -12.195 -75.177 1.00 61.42 1062 ASN C CA 1
ATOM 402 C C . ASN A 1 57 ? -13.034 -11.353 -76.327 1.00 61.13 1062 ASN C C 1
ATOM 403 O O . ASN A 1 57 ? -14.252 -11.156 -76.436 1.00 60.48 1062 ASN C O 1
ATOM 408 N N . ASN A 1 58 ? -12.144 -10.882 -77.204 1.00 61.46 1063 ASN C N 1
ATOM 409 C CA . ASN A 1 58 ? -12.555 -9.944 -78.255 1.00 60.53 1063 ASN C CA 1
ATOM 410 C C . ASN A 1 58 ? -13.595 -10.488 -79.252 1.00 61.13 1063 ASN C C 1
ATOM 411 O O . ASN A 1 58 ? -14.246 -9.698 -79.920 1.00 60.72 1063 ASN C O 1
ATOM 416 N N . ILE A 1 59 ? -13.777 -11.806 -79.325 1.00 62.94 1064 ILE C N 1
ATOM 417 C CA . ILE A 1 59 ? -14.803 -12.414 -80.185 1.00 63.85 1064 ILE C CA 1
ATOM 418 C C . ILE A 1 59 ? -16.124 -12.662 -79.445 1.00 64.10 1064 ILE C C 1
ATOM 419 O O . ILE A 1 59 ? -17.176 -12.258 -79.919 1.00 64.33 1064 ILE C O 1
ATOM 424 N N . THR A 1 60 ? -16.072 -13.315 -78.285 1.00 64.56 1065 THR C N 1
ATOM 425 C CA . THR A 1 60 ? -17.293 -13.729 -77.574 1.00 65.03 1065 THR C CA 1
ATOM 426 C C . THR A 1 60 ? -17.928 -12.634 -76.704 1.00 63.35 1065 THR C C 1
ATOM 427 O O . THR A 1 60 ? -19.129 -12.689 -76.414 1.00 63.08 1065 THR C O 1
ATOM 431 N N . GLY A 1 61 ? -17.128 -11.649 -76.295 1.00 61.89 1066 GLY C N 1
ATOM 432 C CA . GLY A 1 61 ? -17.592 -10.586 -75.406 1.00 61.56 1066 GLY C CA 1
ATOM 433 C C . GLY A 1 61 ? -17.647 -10.973 -73.929 1.00 62.16 1066 GLY C C 1
ATOM 434 O O . GLY A 1 61 ? -18.193 -10.221 -73.113 1.00 62.40 1066 GLY C O 1
ATOM 435 N N . VAL A 1 62 ? -17.077 -12.129 -73.583 1.00 62.42 1067 VAL C N 1
ATOM 436 C CA . VAL A 1 62 ? -17.066 -12.624 -72.205 1.00 62.99 1067 VAL C CA 1
ATOM 437 C C . VAL A 1 62 ? -15.965 -11.879 -71.448 1.00 62.19 1067 VAL C C 1
ATOM 438 O O . VAL A 1 62 ? -14.786 -11.958 -71.835 1.00 61.92 1067 VAL C O 1
ATOM 442 N N . ILE A 1 63 ? -16.368 -11.153 -70.397 1.00 61.64 1068 ILE C N 1
ATOM 443 C CA . ILE A 1 63 ? -15.440 -10.513 -69.464 1.00 61.03 1068 ILE C CA 1
ATOM 444 C C . ILE A 1 63 ? -15.059 -11.570 -68.426 1.00 62.07 1068 ILE C C 1
ATOM 445 O O . ILE A 1 63 ? -15.934 -12.266 -67.895 1.00 62.28 1068 ILE C O 1
ATOM 450 N N . TYR A 1 64 ? -13.758 -11.671 -68.149 1.00 61.98 1069 TYR C N 1
ATOM 451 C CA . TYR A 1 64 ? -13.214 -12.694 -67.277 1.00 62.53 1069 TYR C CA 1
ATOM 452 C C . TYR A 1 64 ? -12.170 -12.096 -66.336 1.00 62.48 1069 TYR C C 1
ATOM 453 O O . TYR A 1 64 ? -11.598 -11.025 -66.621 1.00 61.75 1069 TYR C O 1
ATOM 462 N N . VAL A 1 65 ? -11.922 -12.804 -65.227 1.00 62.38 1070 VAL C N 1
ATOM 463 C CA . VAL A 1 65 ? -10.917 -12.401 -64.252 1.00 62.30 1070 VAL C CA 1
ATOM 464 C C . VAL A 1 65 ? -9.523 -12.719 -64.799 1.00 63.24 1070 VAL C C 1
ATOM 465 O O . VAL A 1 65 ? -9.262 -13.837 -65.235 1.00 64.05 1070 VAL C O 1
ATOM 469 N N . ASN A 1 66 ? -8.647 -11.720 -64.760 1.00 63.70 1071 ASN C N 1
ATOM 470 C CA . ASN A 1 66 ? -7.311 -11.774 -65.357 1.00 65.85 1071 ASN C CA 1
ATOM 471 C C . ASN A 1 66 ? -6.167 -11.845 -64.354 1.00 67.61 1071 ASN C C 1
ATOM 472 O O . ASN A 1 66 ? -5.043 -12.194 -64.722 1.00 68.04 1071 ASN C O 1
ATOM 477 N N . ALA A 1 67 ? -6.443 -11.481 -63.095 1.00 68.14 1072 ALA C N 1
ATOM 478 C CA . ALA A 1 67 ? -5.416 -11.364 -62.058 1.00 69.70 1072 ALA C CA 1
ATOM 479 C C . ALA A 1 67 ? -6.043 -11.564 -60.678 1.00 69.80 1072 ALA C C 1
ATOM 480 O O . ALA A 1 67 ? -7.270 -11.564 -60.564 1.00 69.61 1072 ALA C O 1
AT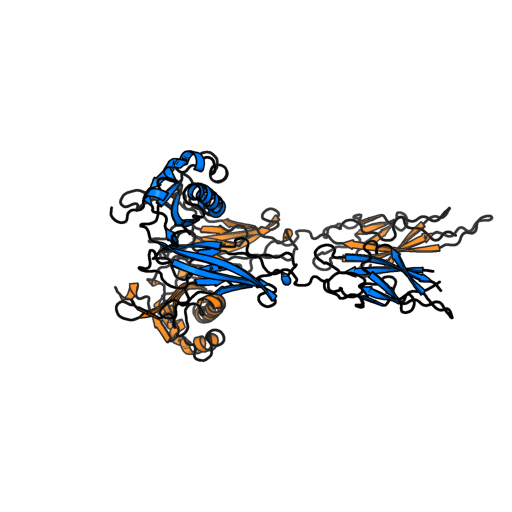OM 482 N N . PRO A 1 68 ? -5.215 -11.751 -59.630 1.00 70.84 1073 PRO C N 1
ATOM 483 C CA . PRO A 1 68 ? -5.782 -11.872 -58.273 1.00 70.22 1073 PRO C CA 1
ATOM 484 C C . PRO A 1 68 ? -6.595 -10.647 -57.827 1.00 68.15 1073 PRO C C 1
ATOM 485 O O . PRO A 1 68 ? -6.175 -9.504 -58.058 1.00 68.18 1073 PRO C O 1
ATOM 489 N N . LEU A 1 69 ? -7.752 -10.898 -57.215 1.00 66.74 1074 LEU C N 1
ATOM 490 C CA . LEU A 1 69 ? -8.611 -9.836 -56.685 1.00 65.46 1074 LEU C CA 1
ATOM 491 C C . LEU A 1 69 ? -8.498 -9.762 -55.163 1.00 65.32 1074 LEU C C 1
ATOM 492 O O . LEU A 1 69 ? -8.019 -10.685 -54.513 1.00 65.76 1074 LEU C O 1
ATOM 497 N N . ASP A 1 70 ? -8.934 -8.640 -54.610 1.00 64.18 1075 ASP C N 1
ATOM 498 C CA . ASP A 1 70 ? -8.912 -8.438 -53.180 1.00 64.33 1075 ASP C CA 1
ATOM 499 C C . ASP A 1 70 ? -9.920 -7.372 -52.774 1.00 63.61 1075 ASP C C 1
ATOM 500 O O . ASP A 1 70 ? -9.690 -6.176 -52.964 1.00 63.02 1075 ASP C O 1
ATOM 505 N N . TYR A 1 71 ? -11.012 -7.826 -52.166 1.00 63.65 1076 TYR C N 1
ATOM 506 C CA . TYR A 1 71 ? -12.055 -6.944 -51.648 1.00 63.67 1076 TYR C CA 1
ATOM 507 C C . TYR A 1 71 ? -11.492 -5.905 -50.678 1.00 64.74 1076 TYR C C 1
ATOM 508 O O . TYR A 1 71 ? -11.935 -4.755 -50.675 1.00 65.22 1076 TYR C O 1
ATOM 517 N N . GLU A 1 72 ? -10.492 -6.306 -49.896 1.00 65.68 1077 GLU C N 1
ATOM 518 C CA . GLU A 1 72 ? -9.876 -5.430 -48.897 1.00 67.20 1077 GLU C CA 1
ATOM 519 C C . GLU A 1 72 ? -8.968 -4.336 -49.481 1.00 68.40 1077 GLU C C 1
ATOM 520 O O . GLU A 1 72 ? -8.606 -3.414 -48.771 1.00 69.68 1077 GLU C O 1
ATOM 526 N N . THR A 1 73 ? -8.593 -4.446 -50.753 1.00 69.11 1078 THR C N 1
ATOM 527 C CA . THR A 1 73 ? -7.925 -3.371 -51.498 1.00 70.24 1078 THR C CA 1
ATOM 528 C C . THR A 1 73 ? -8.923 -2.570 -52.327 1.00 70.21 1078 THR C C 1
ATOM 529 O O . THR A 1 73 ? -8.882 -1.338 -52.318 1.00 71.91 1078 THR C O 1
ATOM 533 N N . ARG A 1 74 ? -9.783 -3.259 -53.077 1.00 68.73 1079 ARG C N 1
ATOM 534 C CA . ARG A 1 74 ? -10.725 -2.575 -53.958 1.00 68.22 1079 ARG C CA 1
ATOM 535 C C . ARG A 1 74 ? -12.020 -3.362 -54.139 1.00 66.52 1079 ARG C C 1
ATOM 536 O O . ARG A 1 74 ? -11.994 -4.546 -54.468 1.00 65.60 1079 ARG C O 1
ATOM 544 N N . THR A 1 75 ? -13.148 -2.683 -53.932 1.00 66.27 1080 THR C N 1
ATOM 545 C CA . THR A 1 75 ? -14.472 -3.314 -53.942 1.00 65.71 1080 THR C CA 1
ATOM 546 C C . THR A 1 75 ? -15.245 -3.182 -55.260 1.00 65.15 1080 THR C C 1
ATOM 547 O O . THR A 1 75 ? -16.107 -4.013 -55.550 1.00 64.74 1080 THR C O 1
ATOM 551 N N . SER A 1 76 ? -14.950 -2.139 -56.033 1.00 65.49 1081 SER C N 1
ATOM 552 C CA . SER A 1 76 ? -15.738 -1.765 -57.212 1.00 65.25 1081 SER C CA 1
ATOM 553 C C . SER A 1 76 ? -14.851 -1.394 -58.398 1.00 64.05 1081 SER C C 1
ATOM 554 O O . SER A 1 76 ? -13.766 -0.841 -58.227 1.00 64.33 1081 SER C O 1
ATOM 557 N N . TYR A 1 77 ? -15.327 -1.721 -59.595 1.00 62.76 1082 TYR C N 1
ATOM 558 C CA . TYR A 1 77 ? -14.667 -1.335 -60.842 1.00 61.96 1082 TYR C CA 1
ATOM 559 C C . TYR A 1 77 ? -15.717 -0.828 -61.810 1.00 62.15 1082 TYR C C 1
ATOM 560 O O . TYR A 1 77 ? -16.821 -1.369 -61.871 1.00 61.73 1082 TYR C O 1
ATOM 569 N N . VAL A 1 78 ? -15.368 0.211 -62.561 1.00 63.54 1083 VAL C N 1
ATOM 570 C CA . VAL A 1 78 ? -16.248 0.724 -63.609 1.00 64.17 1083 VAL C CA 1
ATOM 571 C C . VAL A 1 78 ? -15.460 0.707 -64.927 1.00 63.95 1083 VAL C C 1
ATOM 572 O O . VAL A 1 78 ? -14.575 1.541 -65.138 1.00 64.18 1083 VAL C O 1
ATOM 576 N N . LEU A 1 79 ? -15.771 -0.280 -65.772 1.00 62.76 1084 LEU C N 1
ATOM 577 C CA . LEU A 1 79 ? -15.130 -0.454 -67.067 1.00 62.61 1084 LEU C CA 1
ATOM 578 C C . LEU A 1 79 ? -15.974 0.178 -68.158 1.00 62.85 1084 LEU C C 1
ATOM 579 O O . LEU A 1 79 ? -17.207 0.172 -68.062 1.00 62.85 1084 LEU C O 1
ATOM 584 N N . ARG A 1 80 ? -15.312 0.715 -69.185 1.00 62.58 1085 ARG C N 1
ATOM 585 C CA . ARG A 1 80 ? -15.981 1.056 -70.439 1.00 62.82 1085 ARG C CA 1
ATOM 586 C C . ARG A 1 80 ? -15.543 0.007 -71.445 1.00 60.82 1085 ARG C C 1
ATOM 587 O O . ARG A 1 80 ? -14.342 -0.144 -71.685 1.00 60.32 1085 ARG C O 1
ATOM 595 N N . VAL A 1 81 ? -16.505 -0.732 -71.998 1.00 59.70 1086 VAL C N 1
ATOM 596 C CA . VAL A 1 81 ? -16.225 -1.675 -73.077 1.00 59.01 1086 VAL C CA 1
ATOM 597 C C . VAL A 1 81 ? -16.633 -1.046 -74.401 1.00 58.53 1086 VAL C C 1
ATOM 598 O O . VAL A 1 81 ? -17.576 -0.258 -74.458 1.00 58.78 1086 VAL C O 1
ATOM 602 N N . GLN A 1 82 ? -15.890 -1.384 -75.447 1.00 57.82 1087 GLN C N 1
ATOM 603 C CA . GLN A 1 82 ? -16.146 -0.880 -76.797 1.00 57.56 1087 GLN C CA 1
ATOM 604 C C . GLN A 1 82 ? -16.430 -2.042 -77.738 1.00 56.96 1087 GLN C C 1
ATOM 605 O O . GLN A 1 82 ? -15.769 -3.083 -77.664 1.00 56.15 1087 GLN C O 1
ATOM 611 N N . ALA A 1 83 ? -17.438 -1.856 -78.595 1.00 56.90 1088 ALA C N 1
ATOM 612 C CA . ALA A 1 83 ? -17.779 -2.797 -79.648 1.00 56.31 1088 ALA C CA 1
ATOM 613 C C . ALA A 1 83 ? -17.527 -2.099 -80.990 1.00 56.45 1088 ALA C C 1
ATOM 614 O O . ALA A 1 83 ? -18.052 -0.997 -81.227 1.00 55.75 1088 ALA C O 1
ATOM 616 N N . ASP A 1 84 ? -16.727 -2.749 -81.841 1.00 56.36 1089 ASP C N 1
ATOM 617 C CA . ASP A 1 84 ? -16.448 -2.300 -83.209 1.00 56.86 1089 ASP C CA 1
ATOM 618 C C . ASP A 1 84 ? -16.989 -3.333 -84.198 1.00 56.16 1089 ASP C C 1
ATOM 619 O O . ASP A 1 84 ? -16.778 -4.534 -84.003 1.00 56.61 1089 ASP C O 1
ATOM 624 N N . SER A 1 85 ? -17.753 -2.864 -85.180 1.00 55.69 1090 SER C N 1
ATOM 625 C CA . SER A 1 85 ? -18.094 -3.683 -86.342 1.00 55.15 1090 SER C CA 1
ATOM 626 C C . SER A 1 85 ? -16.853 -3.726 -87.214 1.00 54.15 1090 SER C C 1
ATOM 627 O O . SER A 1 85 ? -16.086 -2.760 -87.248 1.00 53.76 1090 SER C O 1
ATOM 630 N N . LEU A 1 86 ? -16.655 -4.846 -87.898 1.00 53.91 1091 LEU C N 1
ATOM 631 C CA . LEU A 1 86 ? -15.524 -5.002 -88.793 1.00 53.89 1091 LEU C CA 1
ATOM 632 C C . LEU A 1 86 ? -15.926 -4.508 -90.179 1.00 53.22 1091 LEU C C 1
ATOM 633 O O . LEU A 1 86 ? -17.044 -4.736 -90.621 1.00 52.80 1091 LEU C O 1
ATOM 638 N N . GLU A 1 87 ? -15.011 -3.785 -90.817 1.00 52.98 1092 GLU C N 1
ATOM 639 C CA . GLU A 1 87 ? -15.141 -3.355 -92.217 1.00 52.89 1092 GLU C CA 1
ATOM 640 C C . GLU A 1 87 ? -15.636 -4.447 -93.149 1.00 52.41 1092 GLU C C 1
ATOM 641 O O . GLU A 1 87 ? -15.236 -5.589 -93.023 1.00 53.24 1092 GLU C O 1
ATOM 647 N N . VAL A 1 88 ? -16.496 -4.094 -94.085 1.00 52.06 1093 VAL C N 1
ATOM 648 C CA . VAL A 1 88 ? -16.736 -4.953 -95.234 1.00 52.41 1093 VAL C CA 1
ATOM 649 C C . VAL A 1 88 ? -16.270 -4.164 -96.462 1.00 52.28 1093 VAL C C 1
ATOM 650 O O . VAL A 1 88 ? -16.741 -3.044 -96.724 1.00 51.58 1093 VAL C O 1
ATOM 654 N N . VAL A 1 89 ? -15.299 -4.733 -97.165 1.00 52.94 1094 VAL C N 1
ATOM 655 C CA . VAL A 1 89 ? -14.805 -4.171 -98.390 1.00 53.88 1094 VAL C CA 1
ATOM 656 C C . VAL A 1 89 ? -14.870 -5.259 -99.454 1.00 55.15 1094 VAL C C 1
ATOM 657 O O . VAL A 1 89 ? -13.954 -6.048 -99.596 1.00 56.14 1094 VAL C O 1
ATOM 661 N N . LEU A 1 90 ? -15.987 -5.285 -100.179 1.00 56.64 1095 LEU C N 1
ATOM 662 C CA . LEU A 1 90 ? -16.258 -6.273 -101.234 1.00 58.92 1095 LEU C CA 1
ATOM 663 C C . LEU A 1 90 ? -16.666 -5.545 -102.515 1.00 59.90 1095 LEU C C 1
ATOM 664 O O . LEU A 1 90 ? -16.775 -4.305 -102.528 1.00 59.83 1095 LEU C O 1
ATOM 669 N N . ALA A 1 91 ? -16.859 -6.291 -103.600 1.00 61.87 1096 ALA C N 1
ATOM 670 C CA . ALA A 1 91 ? -17.143 -5.655 -104.893 1.00 62.59 1096 ALA C CA 1
ATOM 671 C C . ALA A 1 91 ? -18.509 -4.946 -104.889 1.00 63.01 1096 ALA C C 1
ATOM 672 O O . ALA A 1 91 ? -18.662 -3.915 -105.527 1.00 63.34 1096 ALA C O 1
ATOM 674 N N . ASN A 1 92 ? -19.475 -5.473 -104.126 1.00 64.82 1097 ASN C N 1
ATOM 675 C CA . ASN A 1 92 ? -20.844 -4.917 -104.063 1.00 65.26 1097 ASN C CA 1
ATOM 676 C C . ASN A 1 92 ? -21.303 -4.382 -102.720 1.00 64.09 1097 ASN C C 1
ATOM 677 O O . ASN A 1 92 ? -22.384 -3.792 -102.646 1.00 64.43 1097 ASN C O 1
ATOM 682 N N . LEU A 1 93 ? -20.495 -4.567 -101.683 1.00 62.89 1098 LEU C N 1
ATOM 683 C CA . LEU A 1 93 ? -20.805 -4.031 -100.367 1.00 61.95 1098 LEU C CA 1
ATOM 684 C C . LEU A 1 93 ? -19.544 -3.321 -99.823 1.00 59.98 1098 LEU C C 1
ATOM 685 O O . LEU A 1 93 ? -18.402 -3.766 -100.028 1.00 59.40 1098 LEU C O 1
ATOM 690 N N . ARG A 1 94 ? -19.773 -2.170 -99.201 1.00 57.88 1099 ARG C N 1
ATOM 691 C CA . ARG A 1 94 ? -18.729 -1.355 -98.596 1.00 56.00 1099 ARG C CA 1
ATOM 692 C C . ARG A 1 94 ? -19.361 -0.792 -97.349 1.00 55.71 1099 ARG C C 1
ATOM 693 O O . ARG A 1 94 ? -20.155 0.143 -97.423 1.00 55.53 1099 ARG C O 1
ATOM 701 N N . VAL A 1 95 ? -19.052 -1.390 -96.208 1.00 55.43 1100 VAL C N 1
ATOM 702 C CA . VAL A 1 95 ? -19.668 -0.994 -94.950 1.00 55.59 1100 VAL C CA 1
ATOM 703 C C . VAL A 1 95 ? -18.534 -0.613 -94.025 1.00 55.36 1100 VAL C C 1
ATOM 704 O O . VAL A 1 95 ? -17.700 -1.470 -93.727 1.00 55.55 1100 VAL C O 1
ATOM 708 N N . PRO A 1 96 ? -18.479 0.660 -93.582 1.00 55.51 1101 PRO C N 1
ATOM 709 C CA . PRO A 1 96 ? -17.461 1.051 -92.606 1.00 56.08 1101 PRO C CA 1
ATOM 710 C C . PRO A 1 96 ? -17.550 0.333 -91.255 1.00 56.36 1101 PRO C C 1
ATOM 711 O O . PRO A 1 96 ? -18.639 -0.118 -90.840 1.00 55.72 1101 PRO C O 1
ATOM 715 N N . SER A 1 97 ? -16.399 0.263 -90.590 1.00 57.00 1102 SER C N 1
ATOM 716 C CA . SER A 1 97 ? -16.327 -0.033 -89.164 1.00 57.63 1102 SER C CA 1
ATOM 717 C C . SER A 1 97 ? -16.892 1.146 -88.361 1.00 58.32 1102 SER C C 1
ATOM 718 O O . SER A 1 97 ? -16.559 2.311 -88.613 1.00 58.86 1102 SER C O 1
ATOM 721 N N . LYS A 1 98 ? -17.759 0.836 -87.408 1.00 58.40 1103 LYS C N 1
ATOM 722 C CA . LYS A 1 98 ? -18.321 1.843 -86.524 1.00 59.30 1103 LYS C CA 1
ATOM 723 C C . LYS A 1 98 ? -18.285 1.298 -85.121 1.00 58.88 1103 LYS C C 1
ATOM 724 O O . LYS A 1 98 ? -18.451 0.091 -84.916 1.00 58.00 1103 LYS C O 1
ATOM 730 N N . SER A 1 99 ? -18.047 2.199 -84.173 1.00 58.90 1104 SER C N 1
ATOM 731 C CA . SER A 1 99 ? -17.901 1.840 -82.780 1.00 58.67 1104 SER C CA 1
ATOM 732 C C . SER A 1 99 ? -18.939 2.480 -81.865 1.00 59.01 1104 SER C C 1
ATOM 733 O O . SER A 1 99 ? -19.623 3.436 -82.218 1.00 59.05 1104 SER C O 1
ATOM 736 N N . ASN A 1 100 ? -19.040 1.910 -80.670 1.00 58.65 1105 ASN C N 1
ATOM 737 C CA . ASN A 1 100 ? -19.938 2.386 -79.631 1.00 59.58 1105 ASN C CA 1
ATOM 738 C C . ASN A 1 100 ? -19.475 1.745 -78.336 1.00 59.62 1105 ASN C C 1
ATOM 739 O O . ASN A 1 100 ? -18.886 0.655 -78.358 1.00 58.38 1105 ASN C O 1
ATOM 744 N N . THR A 1 101 ? -19.736 2.417 -77.215 1.00 60.78 1106 THR C N 1
ATOM 745 C CA . THR A 1 101 ? -19.284 1.947 -75.905 1.00 60.80 1106 THR C CA 1
ATOM 746 C C . THR A 1 101 ? -20.434 1.750 -74.931 1.00 61.20 1106 THR C C 1
ATOM 747 O O . THR A 1 101 ? -21.567 2.152 -75.183 1.00 62.15 1106 THR C O 1
ATOM 751 N N . ALA A 1 102 ? -20.123 1.090 -73.824 1.00 60.74 1107 ALA C N 1
ATOM 752 C CA . ALA A 1 102 ? -21.085 0.866 -72.748 1.00 61.43 1107 ALA C CA 1
ATOM 753 C C . ALA A 1 102 ? -20.342 0.632 -71.438 1.00 60.94 1107 ALA C C 1
ATOM 754 O O . ALA A 1 102 ? -19.244 0.066 -71.412 1.00 59.19 1107 ALA C O 1
ATOM 756 N N . LYS A 1 103 ? -20.947 1.094 -70.345 1.00 62.43 1108 LYS C N 1
ATOM 757 C CA . LYS A 1 103 ? -20.336 0.986 -69.026 1.00 62.06 1108 LYS C CA 1
ATOM 758 C C . LYS A 1 103 ? -20.641 -0.388 -68.443 1.00 61.04 1108 LYS C C 1
ATOM 759 O O . LYS A 1 103 ? -21.738 -0.916 -68.640 1.00 61.32 1108 LYS C O 1
ATOM 765 N N . VAL A 1 104 ? -19.652 -0.975 -67.764 1.00 60.00 1109 VAL C N 1
ATOM 766 C CA . VAL A 1 104 ? -19.823 -2.233 -67.022 1.00 59.80 1109 VAL C CA 1
ATOM 767 C C . VAL A 1 104 ? -19.467 -1.979 -65.547 1.00 60.20 1109 VAL C C 1
ATOM 768 O O . VAL A 1 104 ? -18.305 -1.720 -65.227 1.00 59.10 1109 VAL C O 1
ATOM 772 N N . TYR A 1 105 ? -20.471 -2.035 -64.669 1.00 61.42 1110 TYR C N 1
ATOM 773 C CA . TYR A 1 105 ? -20.245 -1.869 -63.218 1.00 62.34 1110 TYR C CA 1
ATOM 774 C C . TYR A 1 105 ? -19.964 -3.239 -62.609 1.00 61.38 1110 TYR C C 1
ATOM 775 O O . TYR A 1 105 ? -20.859 -4.076 -62.553 1.00 61.55 1110 TYR C O 1
ATOM 784 N N . ILE A 1 106 ? -18.724 -3.476 -62.180 1.00 60.44 1111 ILE C N 1
ATOM 785 C CA . ILE A 1 106 ? -18.343 -4.749 -61.564 1.00 60.32 1111 ILE C CA 1
ATOM 786 C C . ILE A 1 106 ? -18.153 -4.535 -60.048 1.00 60.89 1111 ILE C C 1
ATOM 787 O O . ILE A 1 106 ? -17.418 -3.639 -59.634 1.00 60.66 1111 ILE C O 1
ATOM 792 N N . GLU A 1 107 ? -18.821 -5.353 -59.243 1.00 61.32 1112 GLU C N 1
ATOM 793 C CA . GLU A 1 107 ? -18.662 -5.330 -57.782 1.00 62.66 1112 GLU C CA 1
ATOM 794 C C . GLU A 1 107 ? -17.955 -6.602 -57.316 1.00 62.06 1112 GLU C C 1
ATOM 795 O O . GLU A 1 107 ? -18.241 -7.704 -57.792 1.00 61.98 1112 GLU C O 1
ATOM 801 N N . ILE A 1 108 ? -17.019 -6.440 -56.389 1.00 61.78 1113 ILE C N 1
ATOM 802 C CA . ILE A 1 108 ? -16.300 -7.576 -55.811 1.00 61.64 1113 ILE C CA 1
ATOM 803 C C . ILE A 1 108 ? -17.088 -8.061 -54.587 1.00 62.49 1113 ILE C C 1
ATOM 804 O O . ILE A 1 108 ? -17.545 -7.254 -53.772 1.00 62.10 1113 ILE C O 1
ATOM 809 N N . GLN A 1 109 ? -17.250 -9.377 -54.473 1.00 62.72 1114 GLN C N 1
ATOM 810 C CA . GLN A 1 109 ? -17.920 -9.967 -53.326 1.00 63.85 1114 GLN C CA 1
ATOM 811 C C . GLN A 1 109 ? -16.884 -10.286 -52.261 1.00 62.87 1114 GLN C C 1
ATOM 812 O O . GLN A 1 109 ? -15.903 -10.984 -52.528 1.00 62.78 1114 GLN C O 1
ATOM 818 N N . ASP A 1 110 ? -17.113 -9.783 -51.054 1.00 62.63 1115 ASP C N 1
ATOM 819 C CA . ASP A 1 110 ? -16.258 -10.103 -49.910 1.00 61.96 1115 ASP C CA 1
ATOM 820 C C . ASP A 1 110 ? -16.384 -11.595 -49.633 1.00 61.73 1115 ASP C C 1
ATOM 821 O O . ASP A 1 110 ? -17.503 -12.113 -49.571 1.00 62.06 1115 ASP C O 1
ATOM 826 N N . GLU A 1 111 ? -15.240 -12.275 -49.540 1.00 61.04 1116 GLU C N 1
ATOM 827 C CA . GLU A 1 111 ? -15.172 -13.634 -48.996 1.00 61.66 1116 GLU C CA 1
ATOM 828 C C . GLU A 1 111 ? -14.480 -13.641 -47.633 1.00 61.15 1116 GLU C C 1
ATOM 829 O O . GLU A 1 111 ? -13.756 -12.695 -47.271 1.00 60.43 1116 GLU C O 1
ATOM 835 N N . ASN A 1 112 ? -14.696 -14.738 -46.915 1.00 61.19 1117 ASN C N 1
ATOM 836 C CA . ASN A 1 112 ? -14.255 -14.897 -45.527 1.00 61.27 1117 ASN C CA 1
ATOM 837 C C . ASN A 1 112 ? -12.818 -15.411 -45.536 1.00 61.30 1117 ASN C C 1
ATOM 838 O O . ASN A 1 112 ? -12.582 -16.612 -45.422 1.00 61.66 1117 ASN C O 1
ATOM 843 N N . ASP A 1 113 ? -11.869 -14.491 -45.695 1.00 59.45 1118 ASP C N 1
ATOM 844 C CA . ASP A 1 113 ? -10.453 -14.841 -45.793 1.00 61.16 1118 ASP C CA 1
ATOM 845 C C . ASP A 1 113 ? -9.587 -14.257 -44.678 1.00 59.83 1118 ASP C C 1
ATOM 846 O O . ASP A 1 113 ? -8.373 -14.300 -44.767 1.00 62.13 1118 ASP C O 1
ATOM 851 N N . HIS A 1 114 ? -10.196 -13.757 -43.612 1.00 57.37 1119 HIS C N 1
ATOM 852 C CA . HIS A 1 114 ? -9.447 -13.297 -42.453 1.00 55.84 1119 HIS C CA 1
ATOM 853 C C . HIS A 1 114 ? -10.066 -13.978 -41.235 1.00 53.06 1119 HIS C C 1
ATOM 854 O O . HIS A 1 114 ? -11.281 -13.854 -41.016 1.00 51.48 1119 HIS C O 1
ATOM 861 N N . PRO A 1 115 ? -9.259 -14.722 -40.454 1.00 52.66 1120 PRO C N 1
ATOM 862 C CA . PRO A 1 115 ? -9.835 -15.287 -39.231 1.00 50.20 1120 PRO C CA 1
ATOM 863 C C . PRO A 1 115 ? -9.968 -14.230 -38.133 1.00 48.20 1120 PRO C C 1
ATOM 864 O O . PRO A 1 115 ? -9.240 -13.249 -38.153 1.00 48.49 1120 PRO C O 1
ATOM 868 N N . PRO A 1 116 ? -10.873 -14.444 -37.152 1.00 46.78 1121 PRO C N 1
ATOM 869 C CA . PRO A 1 116 ? -10.938 -13.573 -35.961 1.00 44.81 1121 PRO C CA 1
ATOM 870 C C . PRO A 1 116 ? -9.593 -13.429 -35.219 1.00 45.24 1121 PRO C C 1
ATOM 871 O O . PRO A 1 116 ? -8.862 -14.415 -35.081 1.00 46.81 1121 PRO C O 1
ATOM 875 N N . VAL A 1 117 ? -9.267 -12.210 -34.789 1.00 44.80 1122 VAL C N 1
ATOM 876 C CA . VAL A 1 117 ? -8.088 -11.926 -33.978 1.00 44.76 1122 VAL C CA 1
ATOM 877 C C . VAL A 1 117 ? -8.606 -11.204 -32.746 1.00 43.26 1122 VAL C C 1
ATOM 878 O O . VAL A 1 117 ? -9.266 -10.170 -32.876 1.00 42.89 1122 VAL C O 1
ATOM 882 N N . PHE A 1 118 ? -8.345 -11.768 -31.565 1.00 41.94 1123 PHE C N 1
ATOM 883 C CA . PHE A 1 118 ? -8.669 -11.083 -30.319 1.00 41.24 1123 PHE C CA 1
ATOM 884 C C . PHE A 1 118 ? -7.800 -9.851 -30.117 1.00 43.11 1123 PHE C C 1
ATOM 885 O O . PHE A 1 118 ? -6.624 -9.842 -30.495 1.00 45.52 1123 PHE C O 1
ATOM 893 N N . GLN A 1 119 ? -8.378 -8.812 -29.518 1.00 43.44 1124 GLN C N 1
ATOM 894 C CA . GLN A 1 119 ? -7.638 -7.579 -29.274 1.00 45.59 1124 GLN C CA 1
ATOM 895 C C . GLN A 1 119 ? -6.518 -7.771 -28.264 1.00 46.64 1124 GLN C C 1
ATOM 896 O O . GLN A 1 119 ? -5.538 -7.074 -28.314 1.00 49.26 1124 GLN C O 1
ATOM 902 N N . LYS A 1 120 ? -6.657 -8.713 -27.348 1.00 46.40 1125 LYS C N 1
ATOM 903 C CA . LYS A 1 120 ? -5.542 -9.148 -26.487 1.00 47.21 1125 LYS C CA 1
ATOM 904 C C . LYS A 1 120 ? -5.380 -10.642 -26.638 1.00 45.70 1125 LYS C C 1
ATOM 905 O O . LYS A 1 120 ? -6.375 -11.331 -26.824 1.00 44.31 1125 LYS C O 1
ATOM 911 N N . LYS A 1 121 ? -4.151 -11.141 -26.541 1.00 46.28 1126 LYS C N 1
ATOM 912 C CA . LYS A 1 121 ? -3.890 -12.584 -26.561 1.00 46.87 1126 LYS C CA 1
ATOM 913 C C . LYS A 1 121 ? -4.227 -13.228 -25.205 1.00 44.26 1126 LYS C C 1
ATOM 914 O O . LYS A 1 121 ? -4.508 -14.435 -25.137 1.00 42.90 1126 LYS C O 1
ATOM 920 N N . PHE A 1 122 ? -4.158 -12.425 -24.142 1.00 42.81 1127 PHE C N 1
ATOM 921 C CA . PHE A 1 122 ? -4.297 -12.901 -22.764 1.00 41.98 1127 PHE C CA 1
ATOM 922 C C . PHE A 1 122 ? -5.158 -11.925 -21.956 1.00 39.57 1127 PHE C C 1
ATOM 923 O O . PHE A 1 122 ? -4.768 -10.785 -21.741 1.00 39.71 1127 PHE C O 1
ATOM 931 N N . TYR A 1 123 ? -6.337 -12.378 -21.548 1.00 37.16 1128 TYR C N 1
ATOM 932 C CA . TYR A 1 123 ? -7.241 -11.561 -20.746 1.00 35.36 1128 TYR C CA 1
ATOM 933 C C . TYR A 1 123 ? -7.133 -11.957 -19.286 1.00 34.59 1128 TYR C C 1
ATOM 934 O O . TYR A 1 123 ? -7.178 -13.142 -18.981 1.00 34.55 1128 TYR C O 1
ATOM 943 N N . ILE A 1 124 ? -6.960 -10.975 -18.410 1.00 34.30 1129 ILE C N 1
ATOM 944 C CA . ILE A 1 124 ? -6.836 -11.232 -16.978 1.00 33.95 1129 ILE C CA 1
ATOM 945 C C . ILE A 1 124 ? -7.990 -10.546 -16.235 1.00 31.70 1129 ILE C C 1
ATOM 946 O O . ILE A 1 124 ? -8.229 -9.342 -16.398 1.00 31.74 1129 ILE C O 1
ATOM 951 N N . GLY A 1 125 ? -8.629 -11.330 -15.379 1.00 30.78 1130 GLY C N 1
ATOM 952 C CA . GLY A 1 125 ? -9.737 -10.885 -14.554 1.00 29.79 1130 GLY C CA 1
ATOM 953 C C . GLY A 1 125 ? -9.708 -11.534 -13.196 1.00 28.17 1130 GLY C C 1
ATOM 954 O O . GLY A 1 125 ? -8.834 -12.328 -12.876 1.00 28.45 1130 GLY C O 1
ATOM 955 N N . GLY A 1 126 ? -10.658 -11.135 -12.384 1.00 27.79 1131 GLY C N 1
ATOM 956 C CA . GLY A 1 126 ? -10.807 -11.694 -11.056 1.00 27.56 1131 GLY C CA 1
ATOM 957 C C . GLY A 1 126 ? -12.244 -11.774 -10.652 1.00 27.34 1131 GLY C C 1
ATOM 958 O O . GLY A 1 126 ? -13.123 -11.104 -11.252 1.00 26.69 1131 GLY C O 1
ATOM 959 N N . VAL A 1 127 ? -12.475 -12.589 -9.634 1.00 27.09 1132 VAL C N 1
ATOM 960 C CA . VAL A 1 127 ? -13.749 -12.673 -8.997 1.00 27.15 1132 VAL C CA 1
ATOM 961 C C . VAL A 1 127 ? -13.512 -12.714 -7.496 1.00 27.06 1132 VAL C C 1
ATOM 962 O O . VAL A 1 127 ? -12.576 -13.331 -7.000 1.00 25.73 1132 VAL C O 1
ATOM 966 N N . SER A 1 128 ? -14.397 -12.073 -6.796 1.00 26.28 1133 SER C N 1
ATOM 967 C CA . SER A 1 128 ? -14.418 -12.072 -5.378 1.00 27.90 1133 SER C CA 1
ATOM 968 C C . SER A 1 128 ? -15.171 -13.331 -4.866 1.00 27.67 1133 SER C C 1
ATOM 969 O O . SER A 1 128 ? -16.109 -13.846 -5.534 1.00 25.01 1133 SER C O 1
ATOM 972 N N . GLU A 1 129 ? -14.785 -13.802 -3.672 1.00 28.42 1134 GLU C N 1
ATOM 973 C CA . GLU A 1 129 ? -15.509 -14.912 -3.026 1.00 29.05 1134 GLU C CA 1
ATOM 974 C C . GLU A 1 129 ? -17.032 -14.709 -2.915 1.00 30.00 1134 GLU C C 1
ATOM 975 O O . GLU A 1 129 ? -17.780 -15.677 -3.015 1.00 30.23 1134 GLU C O 1
ATOM 981 N N . ASP A 1 130 ? -17.479 -13.478 -2.722 1.00 31.19 1135 ASP C N 1
ATOM 982 C CA . ASP A 1 130 ? -18.927 -13.181 -2.660 1.00 33.55 1135 ASP C CA 1
ATOM 983 C C . ASP A 1 130 ? -19.531 -12.609 -3.955 1.00 29.92 1135 ASP C C 1
ATOM 984 O O . ASP A 1 130 ? -20.563 -11.960 -3.904 1.00 31.56 1135 ASP C O 1
ATOM 989 N N . ALA A 1 131 ? -18.910 -12.839 -5.116 1.00 26.52 1136 ALA C N 1
ATOM 990 C CA . ALA A 1 131 ? -19.510 -12.460 -6.381 1.00 25.50 1136 ALA C CA 1
ATOM 991 C C . ALA A 1 131 ? -20.881 -13.191 -6.506 1.00 26.24 1136 ALA C C 1
ATOM 992 O O . ALA A 1 131 ? -21.008 -14.364 -6.152 1.00 25.44 1136 ALA C O 1
ATOM 994 N N . ARG A 1 132 ? -21.891 -12.452 -6.934 1.00 26.63 1137 ARG C N 1
ATOM 995 C CA . ARG A 1 132 ? -23.213 -13.010 -7.214 1.00 28.46 1137 ARG C CA 1
ATOM 996 C C . ARG A 1 132 ? -23.143 -13.805 -8.506 1.00 26.52 1137 ARG C C 1
ATOM 997 O O . ARG A 1 132 ? -22.249 -13.587 -9.343 1.00 24.70 1137 ARG C O 1
ATOM 1005 N N . MET A 1 133 ? -24.075 -14.744 -8.657 1.00 26.56 1138 MET C N 1
ATOM 1006 C CA . MET A 1 133 ? -24.174 -15.533 -9.885 1.00 26.33 1138 MET C CA 1
ATOM 1007 C C . MET A 1 133 ? -24.384 -14.602 -11.084 1.00 25.66 1138 MET C C 1
ATOM 1008 O O . MET A 1 133 ? -25.233 -13.683 -11.046 1.00 27.37 1138 MET C O 1
ATOM 1013 N N . PHE A 1 134 ? -23.673 -14.893 -12.153 1.00 24.92 1139 PHE C N 1
ATOM 1014 C CA . PHE A 1 134 ? -23.735 -14.147 -13.400 1.00 26.13 1139 PHE C CA 1
ATOM 1015 C C . PHE A 1 134 ? -23.193 -12.702 -13.294 1.00 26.88 1139 PHE C C 1
ATOM 1016 O O . PHE A 1 134 ? -23.532 -11.865 -14.102 1.00 27.05 1139 PHE C O 1
ATOM 1024 N N . ALA A 1 135 ? -22.311 -12.458 -12.312 1.00 27.40 1140 ALA C N 1
ATOM 1025 C CA . ALA A 1 135 ? -21.580 -11.184 -12.194 1.00 28.15 1140 ALA C CA 1
ATOM 1026 C C . ALA A 1 135 ? -20.613 -11.091 -13.384 1.00 27.89 1140 ALA C C 1
ATOM 1027 O O . ALA A 1 135 ? -20.005 -12.104 -13.803 1.00 25.88 1140 ALA C O 1
ATOM 1029 N N . SER A 1 136 ? -20.445 -9.886 -13.899 1.00 27.39 1141 SER C N 1
ATOM 1030 C CA . SER A 1 136 ? -19.556 -9.649 -14.997 1.00 28.25 1141 SER C CA 1
ATOM 1031 C C . SER A 1 136 ? -18.130 -9.831 -14.514 1.00 28.31 1141 SER C C 1
ATOM 1032 O O . SER A 1 136 ? -17.791 -9.430 -13.413 1.00 29.04 1141 SER C O 1
ATOM 1035 N N . VAL A 1 137 ? -17.308 -10.472 -15.335 1.00 27.38 1142 VAL C N 1
ATOM 1036 C CA . VAL A 1 137 ? -15.914 -10.686 -15.022 1.00 27.95 1142 VAL C CA 1
ATOM 1037 C C . VAL A 1 137 ? -15.098 -9.793 -15.955 1.00 28.65 1142 VAL C C 1
ATOM 1038 O O . VAL A 1 137 ? -14.381 -8.903 -15.488 1.00 28.75 1142 VAL C O 1
ATOM 1042 N N . LEU A 1 138 ? -15.201 -10.033 -17.255 1.00 28.86 1143 LEU C N 1
ATOM 1043 C CA . LEU A 1 138 ? -14.564 -9.159 -18.244 1.00 30.87 1143 LEU C CA 1
ATOM 1044 C C . LEU A 1 138 ? -15.216 -9.349 -19.604 1.00 30.70 1143 LEU C C 1
ATOM 1045 O O . LEU A 1 138 ? -15.940 -10.314 -19.828 1.00 29.81 1143 LEU C O 1
ATOM 1050 N N . ARG A 1 139 ? -14.963 -8.424 -20.512 1.00 32.20 1144 ARG C N 1
ATOM 1051 C CA . ARG A 1 139 ? -15.522 -8.469 -21.848 1.00 32.97 1144 ARG C CA 1
ATOM 1052 C C . ARG A 1 139 ? -14.395 -8.713 -22.836 1.00 32.96 1144 ARG C C 1
ATOM 1053 O O . ARG A 1 139 ? -13.409 -7.996 -22.817 1.00 33.29 1144 ARG C O 1
ATOM 1061 N N . VAL A 1 140 ? -14.553 -9.709 -23.703 1.00 31.73 1145 VAL C N 1
ATOM 1062 C CA . VAL A 1 140 ? -13.584 -9.947 -24.774 1.00 32.88 1145 VAL C CA 1
ATOM 1063 C C . VAL A 1 140 ? -14.122 -9.436 -26.107 1.00 33.54 1145 VAL C C 1
ATOM 1064 O O . VAL A 1 140 ? -15.318 -9.241 -26.254 1.00 32.57 1145 VAL C O 1
ATOM 1068 N N . LYS A 1 141 ? -13.228 -9.257 -27.076 1.00 35.54 1146 LYS C N 1
ATOM 1069 C CA . LYS A 1 141 ? -13.619 -8.774 -28.404 1.00 37.49 1146 LYS C CA 1
ATOM 1070 C C . LYS A 1 141 ? -12.587 -9.220 -29.425 1.00 38.49 1146 LYS C C 1
ATOM 1071 O O . LYS A 1 141 ? -11.384 -9.031 -29.236 1.00 39.15 1146 LYS C O 1
ATOM 1077 N N . ALA A 1 142 ? -13.073 -9.855 -30.483 1.00 38.71 1147 ALA C N 1
ATOM 1078 C CA . ALA A 1 142 ? -12.255 -10.171 -31.628 1.00 40.86 1147 ALA C CA 1
ATOM 1079 C C . ALA A 1 142 ? -12.817 -9.408 -32.829 1.00 42.66 1147 ALA C C 1
ATOM 1080 O O . ALA A 1 142 ? -14.027 -9.135 -32.899 1.00 42.68 1147 ALA C O 1
ATOM 1082 N N . THR A 1 143 ? -11.935 -9.041 -33.749 1.00 44.45 1148 THR C N 1
ATOM 1083 C CA . THR A 1 143 ? -12.330 -8.411 -35.017 1.00 46.72 1148 THR C CA 1
ATOM 1084 C C . THR A 1 143 ? -11.559 -9.053 -36.146 1.00 48.03 1148 THR C C 1
ATOM 1085 O O . THR A 1 143 ? -10.574 -9.748 -35.911 1.00 47.37 1148 THR C O 1
ATOM 1089 N N . ASP A 1 144 ? -12.021 -8.839 -37.373 1.00 50.15 1149 ASP C N 1
ATOM 1090 C CA . ASP A 1 144 ? -11.173 -9.106 -38.528 1.00 52.81 1149 ASP C CA 1
ATOM 1091 C C . ASP A 1 144 ? -11.557 -8.185 -39.673 1.00 55.17 1149 ASP C C 1
ATOM 1092 O O . ASP A 1 144 ? -12.582 -7.506 -39.625 1.00 54.70 1149 ASP C O 1
ATOM 1097 N N . LYS A 1 145 ? -10.716 -8.174 -40.694 1.00 58.11 1150 LYS C N 1
ATOM 1098 C CA . LYS A 1 145 ? -10.835 -7.205 -41.785 1.00 61.07 1150 LYS C CA 1
ATOM 1099 C C . LYS A 1 145 ? -11.973 -7.459 -42.771 1.00 61.55 1150 LYS C C 1
ATOM 1100 O O . LYS A 1 145 ? -12.229 -6.595 -43.609 1.00 63.96 1150 LYS C O 1
ATOM 1106 N N . ASP A 1 146 ? -12.668 -8.597 -42.678 1.00 59.36 1151 ASP C N 1
ATOM 1107 C CA . ASP A 1 146 ? -13.807 -8.877 -43.558 1.00 59.67 1151 ASP C CA 1
ATOM 1108 C C . ASP A 1 146 ? -14.985 -7.995 -43.185 1.00 59.00 1151 ASP C C 1
ATOM 1109 O O . ASP A 1 146 ? -14.974 -7.357 -42.144 1.00 57.45 1151 ASP C O 1
ATOM 1114 N N . THR A 1 147 ? -16.017 -8.001 -44.009 1.00 60.68 1152 THR C N 1
ATOM 1115 C CA . THR A 1 147 ? -17.190 -7.155 -43.825 1.00 61.51 1152 THR C CA 1
ATOM 1116 C C . THR A 1 147 ? -18.401 -7.984 -43.395 1.00 60.24 1152 THR C C 1
ATOM 1117 O O . THR A 1 147 ? -18.472 -9.197 -43.664 1.00 58.97 1152 THR C O 1
ATOM 1121 N N . GLY A 1 148 ? -19.330 -7.315 -42.705 1.00 59.77 1153 GLY C N 1
ATOM 1122 C CA . GLY A 1 148 ? -20.644 -7.872 -42.362 1.00 58.83 1153 GLY C CA 1
ATOM 1123 C C . GLY A 1 148 ? -20.562 -9.172 -41.590 1.00 56.34 1153 GLY C C 1
ATOM 1124 O O . GLY A 1 148 ? -19.791 -9.275 -40.664 1.00 54.03 1153 GLY C O 1
ATOM 1125 N N . ASN A 1 149 ? -21.324 -10.171 -42.024 1.00 57.21 1154 ASN C N 1
ATOM 1126 C CA . ASN A 1 149 ? -21.339 -11.485 -41.395 1.00 55.88 1154 ASN C CA 1
ATOM 1127 C C . ASN A 1 149 ? -19.944 -12.114 -41.265 1.00 54.51 1154 ASN C C 1
ATOM 1128 O O . ASN A 1 149 ? -19.654 -12.758 -40.246 1.00 52.73 1154 ASN C O 1
ATOM 1133 N N . TYR A 1 150 ? -19.064 -11.883 -42.238 1.00 54.46 1155 TYR C N 1
ATOM 1134 C CA . TYR A 1 150 ? -17.728 -12.503 -42.240 1.00 53.40 1155 TYR C CA 1
ATOM 1135 C C . TYR A 1 150 ? -16.710 -11.975 -41.212 1.00 51.25 1155 TYR C C 1
ATOM 1136 O O . TYR A 1 150 ? -15.594 -12.528 -41.104 1.00 49.98 1155 TYR C O 1
ATOM 1145 N N . SER A 1 151 ? -17.087 -10.934 -40.462 1.00 50.26 1156 SER C N 1
ATOM 1146 C CA . SER A 1 151 ? -16.372 -10.556 -39.248 1.00 48.82 1156 SER C CA 1
ATOM 1147 C C . SER A 1 151 ? -17.308 -10.381 -38.035 1.00 47.25 1156 SER C C 1
ATOM 1148 O O . SER A 1 151 ? -16.951 -9.695 -37.086 1.00 45.35 1156 SER C O 1
ATOM 1151 N N . ALA A 1 152 ? -18.495 -10.996 -38.077 1.00 47.63 1157 ALA C N 1
ATOM 1152 C CA . ALA A 1 152 ? -19.473 -10.914 -36.998 1.00 46.51 1157 ALA C CA 1
ATOM 1153 C C . ALA A 1 152 ? -19.317 -12.168 -36.145 1.00 45.15 1157 ALA C C 1
ATOM 1154 O O . ALA A 1 152 ? -19.465 -13.288 -36.643 1.00 45.98 1157 ALA C O 1
ATOM 1156 N N . MET A 1 153 ? -19.023 -11.964 -34.863 1.00 43.50 1158 MET C N 1
ATOM 1157 C CA . MET A 1 153 ? -18.489 -13.019 -34.012 1.00 42.51 1158 MET C CA 1
ATOM 1158 C C . MET A 1 153 ? -19.536 -13.726 -33.172 1.00 41.26 1158 MET C C 1
ATOM 1159 O O . MET A 1 153 ? -20.436 -13.090 -32.646 1.00 41.39 1158 MET C O 1
ATOM 1164 N N . ALA A 1 154 ? -19.393 -15.047 -33.061 1.00 40.53 1159 ALA C N 1
ATOM 1165 C CA . ALA A 1 154 ? -19.945 -15.828 -31.955 1.00 39.27 1159 ALA C CA 1
ATOM 1166 C C . ALA A 1 154 ? -18.769 -16.250 -31.051 1.00 37.66 1159 ALA C C 1
ATOM 1167 O O . ALA A 1 154 ? -17.738 -16.728 -31.544 1.00 37.96 1159 ALA C O 1
ATOM 1169 N N . TYR A 1 155 ? -18.942 -16.066 -29.744 1.00 35.89 1160 TYR C N 1
ATOM 1170 C CA . TYR A 1 155 ? -17.943 -16.412 -28.729 1.00 34.97 1160 TYR C CA 1
ATOM 1171 C C . TYR A 1 155 ? -18.352 -17.651 -27.931 1.00 35.15 1160 TYR C C 1
ATOM 1172 O O . TYR A 1 155 ? -19.514 -17.858 -27.652 1.00 35.19 1160 TYR C O 1
ATOM 1181 N N . ARG A 1 156 ? -17.365 -18.461 -27.555 1.00 35.38 1161 ARG C N 1
ATOM 1182 C CA . ARG A 1 156 ? -17.558 -19.581 -26.646 1.00 35.07 1161 ARG C CA 1
ATOM 1183 C C . ARG A 1 156 ? -16.311 -19.803 -25.795 1.00 34.04 1161 ARG C C 1
ATOM 1184 O O . ARG A 1 156 ? -15.233 -19.360 -26.142 1.00 34.95 1161 ARG C O 1
ATOM 1192 N N . LEU A 1 157 ? -16.474 -20.505 -24.679 1.00 33.42 1162 LEU C N 1
ATOM 1193 C CA . LEU A 1 157 ? -15.396 -20.823 -23.751 1.00 32.63 1162 LEU C CA 1
ATOM 1194 C C . LEU A 1 157 ? -15.005 -22.294 -23.844 1.00 34.19 1162 LEU C C 1
ATOM 1195 O O . LEU A 1 157 ? -15.834 -23.157 -24.064 1.00 33.89 1162 LEU C O 1
ATOM 1200 N N . ILE A 1 158 ? -13.716 -22.573 -23.703 1.00 35.23 1163 ILE C N 1
ATOM 1201 C CA . ILE A 1 158 ? -13.248 -23.943 -23.510 1.00 37.90 1163 ILE C CA 1
ATOM 1202 C C . ILE A 1 158 ? -12.595 -23.930 -22.132 1.00 37.82 1163 ILE C C 1
ATOM 1203 O O . ILE A 1 158 ? -11.509 -23.361 -21.954 1.00 37.17 1163 ILE C O 1
ATOM 1208 N N . ILE A 1 159 ? -13.282 -24.550 -21.179 1.00 39.92 1164 ILE C N 1
ATOM 1209 C CA . ILE A 1 159 ? -12.935 -24.534 -19.750 1.00 40.47 1164 ILE C CA 1
ATOM 1210 C C . ILE A 1 159 ? -12.784 -26.001 -19.314 1.00 41.39 1164 ILE C C 1
ATOM 1211 O O . ILE A 1 159 ? -13.712 -26.772 -19.519 1.00 40.81 1164 ILE C O 1
ATOM 1216 N N . PRO A 1 160 ? -11.660 -26.372 -18.656 1.00 44.47 1165 PRO C N 1
ATOM 1217 C CA . PRO A 1 160 ? -11.508 -27.715 -18.073 1.00 47.59 1165 PRO C CA 1
ATOM 1218 C C . PRO A 1 160 ? -12.698 -28.154 -17.212 1.00 48.96 1165 PRO C C 1
ATOM 1219 O O . PRO A 1 160 ? -13.369 -27.300 -16.602 1.00 46.46 1165 PRO C O 1
ATOM 1223 N N . PRO A 1 161 ? -12.986 -29.473 -17.188 1.00 53.48 1166 PRO C N 1
ATOM 1224 C CA . PRO A 1 161 ? -14.123 -29.986 -16.415 1.00 54.51 1166 PRO C CA 1
ATOM 1225 C C . PRO A 1 161 ? -14.187 -29.454 -14.979 1.00 52.24 1166 PRO C C 1
ATOM 1226 O O . PRO A 1 161 ? -13.125 -29.234 -14.355 1.00 52.93 1166 PRO C O 1
ATOM 1230 N N . ILE A 1 162 ? -15.393 -29.143 -14.506 1.00 50.29 1167 ILE C N 1
ATOM 1231 C CA . ILE A 1 162 ? -15.606 -28.870 -13.071 1.00 48.16 1167 ILE C CA 1
ATOM 1232 C C . ILE A 1 162 ? -16.629 -29.880 -12.573 1.00 50.15 1167 ILE C C 1
ATOM 1233 O O . ILE A 1 162 ? -17.605 -30.153 -13.234 1.00 51.10 1167 ILE C O 1
ATOM 1238 N N . LYS A 1 163 ? -16.423 -30.437 -11.391 1.00 49.98 1168 LYS C N 1
ATOM 1239 C CA . LYS A 1 163 ? -17.364 -31.407 -10.841 1.00 51.74 1168 LYS C CA 1
ATOM 1240 C C . LYS A 1 163 ? -18.789 -30.838 -10.603 1.00 50.18 1168 LYS C C 1
ATOM 1241 O O . LYS A 1 163 ? -18.990 -29.654 -10.497 1.00 47.25 1168 LYS C O 1
ATOM 1247 N N . GLU A 1 164 ? -19.730 -31.746 -10.450 1.00 52.24 1169 GLU C N 1
ATOM 1248 C CA . GLU A 1 164 ? -21.047 -31.514 -9.811 1.00 52.60 1169 GLU C CA 1
ATOM 1249 C C . GLU A 1 164 ? -21.975 -30.604 -10.634 1.00 50.40 1169 GLU C C 1
ATOM 1250 O O . GLU A 1 164 ? -22.861 -29.911 -10.099 1.00 47.88 1169 GLU C O 1
ATOM 1256 N N . GLY A 1 165 ? -21.756 -30.629 -11.951 1.00 49.54 1170 GLY C N 1
ATOM 1257 C CA . GLY A 1 165 ? -22.519 -29.818 -12.891 1.00 47.83 1170 GLY C CA 1
ATOM 1258 C C . GLY A 1 165 ? -22.190 -28.355 -12.917 1.00 43.85 1170 GLY C C 1
ATOM 1259 O O . GLY A 1 165 ? -22.912 -27.597 -13.554 1.00 42.80 1170 GLY C O 1
ATOM 1260 N N . LYS A 1 166 ? -21.095 -27.930 -12.279 1.00 42.30 1171 LYS C N 1
ATOM 1261 C CA . LYS A 1 166 ? -20.732 -26.508 -12.279 1.00 39.67 1171 LYS C CA 1
ATOM 1262 C C . LYS A 1 166 ? -20.014 -26.164 -13.592 1.00 39.54 1171 LYS C C 1
ATOM 1263 O O . LYS A 1 166 ? -19.211 -26.941 -14.077 1.00 42.32 1171 LYS C O 1
ATOM 1269 N N . GLU A 1 167 ? -20.308 -25.015 -14.183 1.00 37.41 1172 GLU C N 1
ATOM 1270 C CA . GLU A 1 167 ? -19.689 -24.585 -15.431 1.00 35.64 1172 GLU C CA 1
ATOM 1271 C C . GLU A 1 167 ? -18.554 -23.567 -15.232 1.00 32.40 1172 GLU C C 1
ATOM 1272 O O . GLU A 1 167 ? -17.795 -23.320 -16.149 1.00 30.36 1172 GLU C O 1
ATOM 1278 N N . GLY A 1 168 ? -18.450 -22.961 -14.052 1.00 30.17 1173 GLY C N 1
ATOM 1279 C CA . GLY A 1 168 ? -17.394 -21.969 -13.759 1.00 28.31 1173 GLY C CA 1
ATOM 1280 C C . GLY A 1 168 ? -17.800 -20.565 -14.235 1.00 26.75 1173 GLY C C 1
ATOM 1281 O O . GLY A 1 168 ? -18.110 -19.687 -13.410 1.00 23.86 1173 GLY C O 1
ATOM 1282 N N . PHE A 1 169 ? -17.741 -20.387 -15.561 1.00 26.64 1174 PHE C N 1
ATOM 1283 C CA . PHE A 1 169 ? -18.026 -19.137 -16.266 1.00 26.08 1174 PHE C CA 1
ATOM 1284 C C . PHE A 1 169 ? -18.788 -19.438 -17.547 1.00 27.01 1174 PHE C C 1
ATOM 1285 O O . PHE A 1 169 ? -18.713 -20.553 -18.074 1.00 27.58 1174 PHE C O 1
ATOM 1293 N N . VAL A 1 170 ? -19.514 -18.434 -18.034 1.00 26.73 1175 VAL C N 1
ATOM 1294 C CA . VAL A 1 170 ? -20.155 -18.481 -19.312 1.00 28.15 1175 VAL C CA 1
ATOM 1295 C C . VAL A 1 170 ? -19.790 -17.213 -20.040 1.00 28.63 1175 VAL C C 1
ATOM 1296 O O . VAL A 1 170 ? -19.355 -16.236 -19.417 1.00 27.03 1175 VAL C O 1
ATOM 1300 N N . VAL A 1 171 ? -19.980 -17.237 -21.356 1.00 30.45 1176 VAL C N 1
ATOM 1301 C CA . VAL A 1 171 ? -19.795 -16.053 -22.182 1.00 30.30 1176 VAL C CA 1
ATOM 1302 C C . VAL A 1 171 ? -21.074 -15.802 -22.963 1.00 30.98 1176 VAL C C 1
ATOM 1303 O O . VAL A 1 171 ? -21.683 -16.722 -23.466 1.00 31.26 1176 VAL C O 1
ATOM 1307 N N . GLU A 1 172 ? -21.488 -14.550 -23.017 1.00 31.30 1177 GLU C N 1
ATOM 1308 C CA . GLU A 1 172 ? -22.598 -14.142 -23.871 1.00 33.32 1177 GLU C CA 1
ATOM 1309 C C . GLU A 1 172 ? -22.124 -14.311 -25.311 1.00 33.97 1177 GLU C C 1
ATOM 1310 O O . GLU A 1 172 ? -21.096 -13.777 -25.692 1.00 33.73 1177 GLU C O 1
ATOM 1316 N N . THR A 1 173 ? -22.854 -15.102 -26.077 1.00 35.64 1178 THR C N 1
ATOM 1317 C CA . THR A 1 173 ? -22.434 -15.566 -27.398 1.00 36.66 1178 THR C CA 1
ATOM 1318 C C . THR A 1 173 ? -22.086 -14.432 -28.392 1.00 37.31 1178 THR C C 1
ATOM 1319 O O . THR A 1 173 ? -21.132 -14.574 -29.146 1.00 36.94 1178 THR C O 1
ATOM 1323 N N . TYR A 1 174 ? -22.838 -13.338 -28.399 1.00 38.11 1179 TYR C N 1
ATOM 1324 C CA . TYR A 1 174 ? -22.604 -12.243 -29.369 1.00 40.18 1179 TYR C CA 1
ATOM 1325 C C . TYR A 1 174 ? -21.936 -10.990 -28.809 1.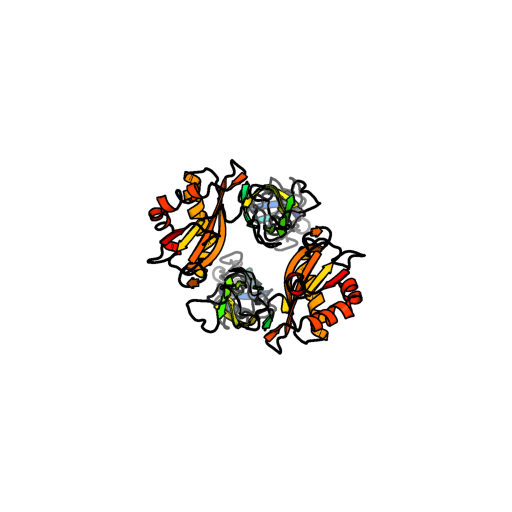00 39.67 1179 TYR C C 1
ATOM 1326 O O . TYR A 1 174 ? -21.480 -10.162 -29.587 1.00 40.11 1179 TYR C O 1
ATOM 1335 N N . THR A 1 175 ? -21.893 -10.831 -27.485 1.00 38.16 1180 THR C N 1
ATOM 1336 C CA . THR A 1 175 ? -21.367 -9.596 -26.890 1.00 37.46 1180 THR C CA 1
ATOM 1337 C C . THR A 1 175 ? -19.971 -9.769 -26.329 1.00 35.62 1180 THR C C 1
ATOM 1338 O O . THR A 1 175 ? -19.303 -8.789 -26.059 1.00 36.65 1180 THR C O 1
ATOM 1342 N N . GLY A 1 176 ? -19.549 -11.008 -26.122 1.00 33.63 1181 GLY C N 1
ATOM 1343 C CA . GLY A 1 176 ? -18.252 -11.285 -25.522 1.00 32.93 1181 GLY C CA 1
ATOM 1344 C C . GLY A 1 176 ? -18.142 -11.087 -24.010 1.00 30.75 1181 GLY C C 1
ATOM 1345 O O . GLY A 1 176 ? -17.027 -11.175 -23.489 1.00 30.77 1181 GLY C O 1
ATOM 1346 N N . LEU A 1 177 ? -19.247 -10.846 -23.311 1.00 29.35 1182 LEU C N 1
ATOM 1347 C CA . LEU A 1 177 ? -19.199 -10.654 -21.867 1.00 29.06 1182 LEU C CA 1
ATOM 1348 C C . LEU A 1 177 ? -19.044 -11.983 -21.129 1.00 27.54 1182 LEU C C 1
ATOM 1349 O O . LEU A 1 177 ? -19.902 -12.865 -21.235 1.00 27.79 1182 LEU C O 1
ATOM 1354 N N . ILE A 1 178 ? -17.963 -12.132 -20.373 1.00 26.18 1183 ILE C N 1
ATOM 1355 C CA . ILE A 1 178 ? -17.750 -13.337 -19.582 1.00 25.59 1183 ILE C CA 1
ATOM 1356 C C . ILE A 1 178 ? -18.336 -13.077 -18.196 1.00 24.83 1183 ILE C C 1
ATOM 1357 O O . ILE A 1 178 ? -18.028 -12.036 -17.593 1.00 24.29 1183 ILE C O 1
ATOM 1362 N N . LYS A 1 179 ? -19.169 -13.999 -17.707 1.00 24.85 1184 LYS C N 1
ATOM 1363 C CA . LYS A 1 179 ? -19.869 -13.856 -16.408 1.00 25.20 1184 LYS C CA 1
ATOM 1364 C C . LYS A 1 179 ? -19.613 -15.090 -15.563 1.00 24.69 1184 LYS C C 1
ATOM 1365 O O . LYS A 1 179 ? -19.313 -16.160 -16.115 1.00 24.63 1184 LYS C O 1
ATOM 1371 N N . THR A 1 180 ? -19.801 -14.967 -14.239 1.00 23.44 1185 THR C N 1
ATOM 1372 C CA . T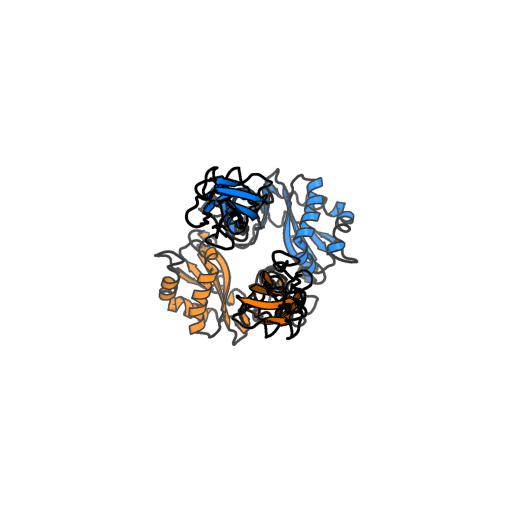HR A 1 180 ? -19.681 -16.110 -13.339 1.00 22.95 1185 THR C CA 1
ATOM 1373 C C . THR A 1 180 ? -20.862 -17.092 -13.521 1.00 23.93 1185 THR C C 1
ATOM 1374 O O . THR A 1 180 ? -22.016 -16.685 -13.842 1.00 23.41 1185 THR C O 1
ATOM 1378 N N . ALA A 1 181 ? -20.593 -18.394 -13.340 1.00 23.51 1186 ALA C N 1
ATOM 1379 C CA . ALA A 1 181 ? -21.651 -19.375 -13.388 1.00 24.75 1186 ALA C CA 1
ATOM 1380 C C . ALA A 1 181 ? -21.661 -20.295 -12.183 1.00 24.72 1186 ALA C C 1
ATOM 1381 O O . ALA A 1 181 ? -22.371 -21.285 -12.187 1.00 25.37 1186 ALA C O 1
ATOM 1383 N N . MET A 1 182 ? -20.948 -19.916 -11.137 1.00 23.70 1187 MET C N 1
ATOM 1384 C CA . MET A 1 182 ? -20.992 -20.631 -9.846 1.00 24.90 1187 MET C CA 1
ATOM 1385 C C . MET A 1 182 ? -20.618 -19.624 -8.763 1.00 23.60 1187 MET C C 1
ATOM 1386 O O . MET A 1 182 ? -20.029 -18.566 -9.084 1.00 22.97 1187 MET C O 1
ATOM 1391 N N . LEU A 1 183 ? -20.822 -19.999 -7.516 1.00 23.78 1188 LEU C N 1
ATOM 1392 C CA . LEU A 1 183 ? -20.359 -19.225 -6.376 1.00 24.57 1188 LEU C CA 1
ATOM 1393 C C . LEU A 1 183 ? -18.939 -19.618 -5.985 1.00 24.94 1188 LEU C C 1
ATOM 1394 O O . LEU A 1 183 ? -18.524 -20.744 -6.202 1.00 25.68 1188 LEU C O 1
ATOM 1399 N N . PHE A 1 184 ? -18.176 -18.658 -5.473 1.00 25.29 1189 PHE C N 1
ATOM 1400 C CA . PHE A 1 184 ? -16.752 -18.856 -5.188 1.00 26.26 1189 PHE C CA 1
ATOM 1401 C C . PHE A 1 184 ? -16.405 -18.804 -3.700 1.00 27.69 1189 PHE C C 1
ATOM 1402 O O . PHE A 1 184 ? -15.240 -18.542 -3.329 1.00 27.55 1189 PHE C O 1
ATOM 1410 N N . HIS A 1 185 ? -17.394 -19.096 -2.869 1.00 30.18 1190 HIS C N 1
ATOM 1411 C CA . HIS A 1 185 ? -17.229 -19.127 -1.399 1.00 34.08 1190 HIS C CA 1
ATOM 1412 C C . HIS A 1 185 ? -16.069 -20.019 -1.030 1.00 33.64 1190 HIS C C 1
ATOM 1413 O O . HIS A 1 185 ? -15.951 -21.118 -1.543 1.00 33.75 1190 HIS C O 1
ATOM 1420 N N . ASN A 1 186 ? -15.192 -19.523 -0.176 1.00 34.45 1191 ASN C N 1
ATOM 1421 C CA . ASN A 1 186 ? -14.037 -20.254 0.311 1.00 35.28 1191 ASN C CA 1
ATOM 1422 C C . ASN A 1 186 ? -13.005 -20.638 -0.749 1.00 33.27 1191 ASN C C 1
ATOM 1423 O O . ASN A 1 186 ? -12.230 -21.523 -0.494 1.00 33.54 1191 ASN C O 1
ATOM 1428 N N . MET A 1 187 ? -13.000 -19.999 -1.920 1.00 30.79 1192 MET C N 1
ATOM 1429 C CA . MET A 1 187 ? -12.056 -20.358 -2.988 1.00 30.57 1192 MET C CA 1
ATOM 1430 C C . MET A 1 187 ? -10.933 -19.338 -3.192 1.00 29.42 1192 MET C C 1
ATOM 1431 O O . MET A 1 187 ? -10.195 -19.407 -4.170 1.00 28.50 1192 MET C O 1
ATOM 1436 N N . ARG A 1 188 ? -10.793 -18.389 -2.265 1.00 29.09 1193 ARG C N 1
ATOM 1437 C CA . ARG A 1 188 ? -9.705 -17.417 -2.354 1.00 29.05 1193 ARG C CA 1
ATOM 1438 C C . ARG A 1 188 ? -8.396 -18.128 -2.628 1.00 29.57 1193 ARG C C 1
ATOM 1439 O O . ARG A 1 188 ? -8.102 -19.134 -1.994 1.00 28.89 1193 ARG C O 1
ATOM 1447 N N . ARG A 1 189 ? -7.647 -17.581 -3.590 1.00 30.03 1194 ARG C N 1
ATOM 1448 C CA . ARG A 1 189 ? -6.312 -18.045 -4.015 1.00 32.16 1194 ARG C CA 1
ATOM 1449 C C . ARG A 1 189 ? -6.381 -19.136 -5.041 1.00 32.11 1194 ARG C C 1
ATOM 1450 O O . ARG A 1 189 ? -5.349 -19.462 -5.605 1.00 33.01 1194 ARG C O 1
ATOM 1458 N N . SER A 1 190 ? -7.568 -19.688 -5.308 1.00 31.27 1195 SER C N 1
ATOM 1459 C CA . SER A 1 190 ? -7.788 -20.515 -6.494 1.00 32.04 1195 SER C CA 1
ATOM 1460 C C . SER A 1 190 ? -7.788 -19.646 -7.733 1.00 30.50 1195 SER C C 1
ATOM 1461 O O . SER A 1 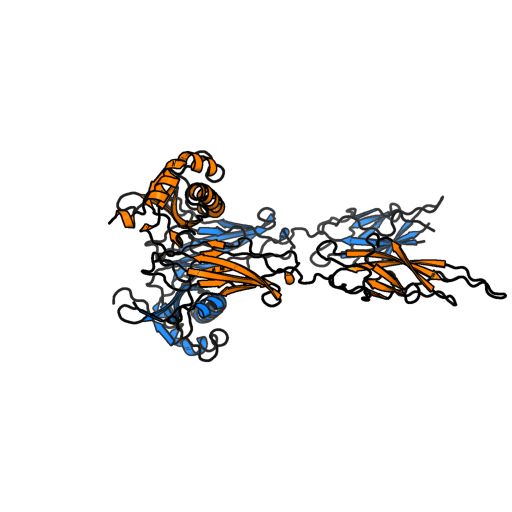190 ? -8.017 -18.430 -7.651 1.00 28.20 1195 SER C O 1
ATOM 1464 N N . TYR A 1 191 ? -7.590 -20.265 -8.888 1.00 30.59 1196 TYR C N 1
ATOM 1465 C CA . TYR A 1 191 ? -7.601 -19.512 -10.145 1.00 31.35 1196 TYR C CA 1
ATOM 1466 C C . TYR A 1 191 ? -7.994 -20.475 -11.261 1.00 32.14 1196 TYR C C 1
ATOM 1467 O O . TYR A 1 191 ? -7.887 -21.675 -11.098 1.00 31.04 1196 TYR C O 1
ATOM 1476 N N . PHE A 1 192 ? -8.475 -19.904 -12.365 1.00 32.26 1197 PHE C N 1
ATOM 1477 C CA . PHE A 1 192 ? -8.976 -20.647 -13.517 1.00 33.84 1197 PHE C CA 1
ATOM 1478 C C . PHE A 1 192 ? -8.323 -20.115 -14.767 1.00 34.68 1197 PHE C C 1
ATOM 1479 O O . PHE A 1 192 ? -8.315 -18.919 -14.987 1.00 33.25 1197 PHE C O 1
ATOM 1487 N N . LYS A 1 193 ? -7.777 -21.029 -15.555 1.00 37.05 1198 LYS C N 1
ATOM 1488 C CA . LYS A 1 193 ? -7.195 -20.736 -16.854 1.00 40.10 1198 LYS C CA 1
ATOM 1489 C C . LYS A 1 193 ? -8.018 -21.449 -17.873 1.00 40.10 1198 LYS C C 1
ATOM 1490 O O . LYS A 1 193 ? -8.337 -22.641 -17.707 1.00 40.87 1198 LYS C O 1
ATOM 1496 N N . PHE A 1 194 ? -8.389 -20.734 -18.932 1.00 39.32 1199 PHE C N 1
ATOM 1497 C CA . PHE A 1 194 ? -9.244 -21.324 -19.955 1.00 37.79 1199 PHE C CA 1
ATOM 1498 C C . PHE A 1 194 ? -9.066 -20.539 -21.234 1.00 37.78 1199 PHE C C 1
ATOM 1499 O O . PHE A 1 194 ? -8.258 -19.602 -21.270 1.00 35.40 1199 PHE C O 1
ATOM 1507 N N . GLN A 1 195 ? -9.778 -20.944 -22.292 1.00 36.85 1200 GLN C N 1
ATOM 1508 C CA . GLN A 1 195 ? -9.692 -20.247 -23.579 1.00 36.88 1200 GLN C CA 1
ATOM 1509 C C . GLN A 1 195 ? -11.053 -19.661 -23.978 1.00 34.95 1200 GLN C C 1
ATOM 1510 O O . GLN A 1 195 ? -12.083 -20.193 -23.590 1.00 33.86 1200 GLN C O 1
ATOM 1516 N N . VAL A 1 196 ? -11.025 -18.566 -24.725 1.00 34.29 1201 VAL C N 1
ATOM 1517 C CA . VAL A 1 196 ? -12.201 -18.030 -25.371 1.00 33.75 1201 VAL C CA 1
ATOM 1518 C C . VAL A 1 196 ? -11.916 -18.121 -26.886 1.00 34.67 1201 VAL C C 1
ATOM 1519 O O . VAL A 1 196 ? -10.808 -17.852 -27.338 1.00 35.62 1201 VAL C O 1
ATOM 1523 N N . ILE A 1 197 ? -12.927 -18.569 -27.619 1.00 34.59 1202 ILE C N 1
ATOM 1524 C CA . ILE A 1 197 ? -12.892 -18.764 -29.053 1.00 36.82 1202 ILE C CA 1
ATOM 1525 C C . ILE A 1 197 ? -13.868 -17.747 -29.666 1.00 36.44 1202 ILE C C 1
ATOM 1526 O O . ILE A 1 197 ? -14.969 -17.533 -29.141 1.00 35.23 1202 ILE C O 1
ATOM 1531 N N . ALA A 1 198 ? -13.433 -17.099 -30.743 1.00 37.03 1203 ALA C N 1
ATOM 1532 C CA . ALA A 1 198 ? -14.305 -16.279 -31.568 1.00 37.67 1203 ALA C CA 1
ATOM 1533 C C . ALA A 1 198 ? -14.419 -16.946 -32.924 1.00 39.82 1203 ALA C C 1
ATOM 1534 O O . ALA A 1 198 ? -13.428 -17.317 -33.505 1.00 41.40 1203 ALA C O 1
ATOM 1536 N N . THR A 1 199 ? -15.639 -17.128 -33.402 1.00 40.84 1204 THR C N 1
ATOM 1537 C CA . THR A 1 199 ? -15.884 -17.702 -34.697 1.00 43.64 1204 THR C CA 1
ATOM 1538 C C . THR A 1 199 ? -16.774 -16.755 -35.484 1.00 44.27 1204 THR C C 1
ATOM 1539 O O . THR A 1 199 ? -17.870 -16.406 -35.037 1.00 43.40 1204 THR C O 1
ATOM 1543 N N . ASP A 1 200 ? -16.303 -16.352 -36.665 1.00 46.14 1205 ASP C N 1
ATOM 1544 C CA . ASP A 1 200 ? -17.040 -15.382 -37.484 1.00 46.92 1205 ASP C CA 1
ATOM 1545 C C . ASP A 1 200 ? -18.169 -16.075 -38.253 1.00 48.63 1205 ASP C C 1
ATOM 1546 O O . ASP A 1 200 ? -18.357 -17.295 -38.165 1.00 48.26 1205 ASP C O 1
ATOM 1551 N N . ASP A 1 201 ? -18.927 -15.273 -38.991 1.00 50.50 1206 ASP C N 1
ATOM 1552 C CA . ASP A 1 201 ? -20.170 -15.717 -39.606 1.00 52.55 1206 ASP C CA 1
ATOM 1553 C C . ASP A 1 201 ? -21.102 -16.308 -38.539 1.00 52.15 1206 ASP C C 1
ATOM 1554 O O . ASP A 1 201 ? -21.766 -17.322 -38.760 1.00 52.37 1206 ASP C O 1
ATOM 1559 N N . TYR A 1 202 ? -21.130 -15.635 -37.385 1.00 51.29 1207 TYR C N 1
ATOM 1560 C CA . TYR A 1 202 ? -21.944 -16.019 -36.233 1.00 50.81 1207 TYR C CA 1
ATOM 1561 C C . TYR A 1 202 ? -21.771 -17.490 -35.858 1.00 50.47 1207 TYR C C 1
ATOM 1562 O O . TYR A 1 202 ? -22.728 -18.194 -35.609 1.00 51.31 1207 TYR C O 1
ATOM 1571 N N . GLY A 1 203 ? -20.529 -17.946 -35.823 1.00 50.20 1208 GLY C N 1
ATOM 1572 C CA . GLY A 1 203 ? -20.232 -19.307 -35.417 1.00 49.94 1208 GLY C CA 1
ATOM 1573 C C . GLY A 1 203 ? -20.112 -20.340 -36.507 1.00 52.75 1208 GLY C C 1
ATOM 1574 O O . GLY A 1 203 ? -19.892 -21.498 -36.190 1.00 53.08 1208 GLY C O 1
ATOM 1575 N N . LYS A 1 204 ? -20.232 -19.963 -37.779 1.00 54.07 1209 LYS C N 1
ATOM 1576 C CA . LYS A 1 204 ? -20.143 -20.953 -38.843 1.00 57.00 1209 LYS C CA 1
ATOM 1577 C C . LYS A 1 204 ? -18.888 -20.832 -39.723 1.00 57.37 1209 LYS C C 1
ATOM 1578 O O . LYS A 1 204 ? -18.715 -21.643 -40.615 1.00 59.11 1209 LYS C O 1
ATOM 1584 N N . GLY A 1 205 ? -18.001 -19.869 -39.436 1.00 54.98 1210 GLY C N 1
ATOM 1585 C CA . GLY A 1 205 ? -16.838 -19.590 -40.287 1.00 55.34 1210 GLY C CA 1
ATOM 1586 C C . GLY A 1 205 ? -15.491 -19.914 -39.649 1.00 53.74 1210 GLY C C 1
ATOM 1587 O O . GLY A 1 205 ? -15.280 -21.025 -39.180 1.00 53.50 1210 GLY C O 1
ATOM 1588 N N . LEU A 1 206 ? -14.579 -18.945 -39.670 1.00 52.61 1211 LEU C N 1
ATOM 1589 C CA . LEU A 1 206 ? -13.220 -19.126 -39.180 1.00 52.44 1211 LEU C CA 1
ATOM 1590 C C . LEU A 1 206 ? -13.129 -18.752 -37.705 1.00 49.70 1211 LEU C C 1
ATOM 1591 O O . LEU A 1 206 ? -13.951 -17.992 -37.197 1.00 48.05 1211 LEU C O 1
ATOM 1596 N N . SER A 1 207 ? -12.098 -19.263 -37.054 1.00 49.13 1212 SER C N 1
ATOM 1597 C CA . SER A 1 207 ? -11.911 -19.126 -35.617 1.00 47.03 1212 SER C CA 1
ATOM 1598 C C . SER A 1 207 ? -10.554 -18.550 -35.239 1.00 47.54 1212 SER C C 1
ATOM 1599 O O . SER A 1 207 ? -9.559 -18.761 -35.923 1.00 49.10 1212 SER C O 1
ATOM 1602 N N . GLY A 1 208 ? -10.561 -17.787 -34.153 1.00 46.22 1213 GLY C N 1
ATOM 1603 C CA . GLY A 1 208 ? -9.347 -17.426 -33.426 1.00 46.68 1213 GLY C CA 1
ATOM 1604 C C . GLY A 1 208 ? -9.589 -17.596 -31.926 1.00 45.11 1213 GLY C C 1
ATOM 1605 O O . GLY A 1 208 ? -10.721 -17.807 -31.477 1.00 42.79 1213 GLY C O 1
ATOM 1606 N N . LYS A 1 209 ? -8.517 -17.484 -31.149 1.00 46.37 1214 LYS C N 1
ATOM 1607 C CA . LYS A 1 209 ? -8.593 -17.687 -29.706 1.00 45.81 1214 LYS C CA 1
ATOM 1608 C C . LYS A 1 209 ? -7.726 -16.764 -28.884 1.00 44.06 1214 LYS C C 1
ATOM 1609 O O . LYS A 1 209 ? -6.837 -16.111 -29.399 1.00 43.69 1214 LYS C O 1
ATOM 1615 N N . ALA A 1 210 ? -8.032 -16.722 -27.586 1.00 41.33 1215 ALA C N 1
ATOM 1616 C CA . ALA A 1 210 ? -7.238 -16.013 -26.609 1.00 40.39 1215 ALA C CA 1
ATOM 1617 C C . ALA A 1 210 ? -7.282 -16.807 -25.316 1.00 39.35 1215 ALA C C 1
ATOM 1618 O O . ALA A 1 210 ? -8.214 -17.579 -25.084 1.00 38.82 1215 ALA C O 1
ATOM 1620 N N . ASP A 1 211 ? -6.280 -16.613 -24.474 1.00 39.56 1216 ASP C N 1
ATOM 1621 C CA . ASP A 1 211 ? -6.282 -17.220 -23.136 1.00 38.77 1216 ASP C CA 1
ATOM 1622 C C . ASP A 1 211 ? -6.890 -16.267 -22.121 1.00 35.75 1216 ASP C C 1
ATOM 1623 O O . ASP A 1 211 ? -6.826 -15.038 -22.294 1.00 35.85 1216 ASP C O 1
ATOM 1628 N N . VAL A 1 212 ? -7.459 -16.852 -21.064 1.00 33.72 1217 VAL C N 1
ATOM 1629 C CA . VAL A 1 212 ? -8.091 -16.115 -19.980 1.00 32.41 1217 VAL C CA 1
ATOM 1630 C C . VAL A 1 212 ? -7.620 -16.684 -18.640 1.00 32.04 1217 VAL C C 1
ATOM 1631 O O . VAL A 1 212 ? -7.539 -17.898 -18.473 1.00 33.23 1217 VAL C O 1
ATOM 1635 N N . LEU A 1 213 ? -7.301 -15.779 -17.714 1.00 31.35 1218 LEU C N 1
ATOM 1636 C CA . LEU A 1 213 ? -7.016 -16.093 -16.327 1.00 30.99 1218 LEU C CA 1
ATOM 1637 C C . LEU A 1 213 ? -8.038 -15.366 -15.502 1.00 29.46 1218 LEU C C 1
ATOM 1638 O O . LEU A 1 213 ? -8.209 -14.142 -15.642 1.00 29.55 1218 LEU C O 1
ATOM 1643 N N . VAL A 1 214 ? -8.717 -16.099 -14.623 1.00 28.11 1219 VAL C N 1
ATOM 1644 C CA . VAL A 1 214 ? -9.552 -15.479 -13.618 1.00 27.06 1219 VAL C CA 1
ATOM 1645 C C . VAL A 1 214 ? -9.106 -15.959 -12.250 1.00 26.35 1219 VAL C C 1
ATOM 1646 O O . VAL A 1 214 ? -9.223 -17.136 -11.957 1.00 25.40 1219 VAL C O 1
ATOM 1650 N N . SER A 1 215 ? -8.670 -15.027 -11.399 1.00 25.97 1220 SER C N 1
ATOM 1651 C CA A SER A 1 215 ? -8.153 -15.369 -10.082 0.50 26.76 1220 SER C CA 1
ATOM 1652 C CA B SER A 1 215 ? -8.152 -15.370 -10.085 0.50 26.22 1220 SER C CA 1
ATOM 1653 C C . SER A 1 215 ? -9.188 -15.042 -9.024 1.00 25.25 1220 SER C C 1
ATOM 1654 O O . SER A 1 215 ? -9.914 -14.056 -9.161 1.00 25.32 1220 SER C O 1
ATOM 1659 N N . VAL A 1 216 ? -9.288 -15.864 -7.988 1.00 24.85 1221 VAL C N 1
ATOM 1660 C CA . VAL A 1 216 ? -10.291 -15.678 -6.946 1.00 24.73 1221 VAL C CA 1
ATOM 1661 C C . VAL A 1 216 ? -9.647 -14.950 -5.755 1.00 25.66 1221 VAL C C 1
ATOM 1662 O O . VAL A 1 216 ? -8.619 -15.384 -5.228 1.00 26.00 1221 VAL C O 1
ATOM 1666 N N . VAL A 1 217 ? -10.302 -13.872 -5.329 1.00 24.99 1222 VAL C N 1
ATOM 1667 C CA . VAL A 1 217 ? -9.843 -13.021 -4.253 1.00 26.58 1222 VAL C CA 1
ATOM 1668 C C . VAL A 1 217 ? -10.921 -12.825 -3.230 1.00 26.81 1222 VAL C C 1
ATOM 1669 O O . VAL A 1 217 ? -12.071 -13.258 -3.427 1.00 26.17 1222 VAL C O 1
ATOM 1673 N N . ASN A 1 218 ? -10.540 -12.177 -2.141 1.00 28.03 1223 ASN C N 1
ATOM 1674 C CA . ASN A 1 218 ? -11.537 -11.589 -1.220 1.00 28.10 1223 ASN C CA 1
ATOM 1675 C C . ASN A 1 218 ? -10.977 -10.282 -0.672 1.00 28.68 1223 ASN C C 1
ATOM 1676 O O . ASN A 1 218 ? -9.976 -9.774 -1.180 1.00 27.89 1223 ASN C O 1
ATOM 1681 N N . GLN A 1 219 ? -11.580 -9.758 0.393 1.00 29.97 1224 GLN C N 1
ATOM 1682 C CA . GLN A 1 219 ? -11.162 -8.471 0.941 1.00 31.98 1224 GLN C CA 1
ATOM 1683 C C . GLN A 1 219 ? -9.711 -8.408 1.438 1.00 32.51 1224 GLN C C 1
ATOM 1684 O O . GLN A 1 219 ? -9.140 -7.337 1.470 1.00 31.93 1224 GLN C O 1
ATOM 1690 N N . LEU A 1 220 ? -9.126 -9.556 1.776 1.00 31.12 1225 LEU C N 1
ATOM 1691 C CA . LEU A 1 220 ? -7.689 -9.619 2.173 1.00 32.17 1225 LEU C CA 1
ATOM 1692 C C . LEU A 1 220 ? -6.745 -9.219 1.045 1.00 31.43 1225 LEU C C 1
ATOM 1693 O O . LEU A 1 220 ? -5.585 -8.890 1.315 1.00 33.62 1225 LEU C O 1
ATOM 1698 N N . ASP A 1 221 ? -7.226 -9.227 -0.206 1.00 29.59 1226 ASP C N 1
ATOM 1699 C CA . ASP A 1 221 ? -6.465 -8.835 -1.366 1.00 28.79 1226 ASP C CA 1
ATOM 1700 C C . ASP A 1 221 ? -6.655 -7.392 -1.806 1.00 27.96 1226 ASP C C 1
ATOM 1701 O O . ASP A 1 221 ? -6.005 -6.947 -2.766 1.00 28.82 1226 ASP C O 1
ATOM 1706 N N . MET A 1 222 ? -7.501 -6.657 -1.120 1.00 27.37 1227 MET C N 1
ATOM 1707 C CA . MET A 1 222 ? -8.013 -5.413 -1.674 1.00 27.14 1227 MET C CA 1
ATOM 1708 C C . MET A 1 222 ? -7.480 -4.193 -0.933 1.00 27.17 1227 MET C C 1
ATOM 1709 O O . MET A 1 222 ? -7.088 -4.282 0.235 1.00 28.28 1227 MET C O 1
ATOM 1714 N N . GLN A 1 223 ? -7.504 -3.065 -1.629 1.00 25.97 1228 GLN C N 1
ATOM 1715 C CA . GLN A 1 223 ? -7.326 -1.766 -1.040 1.00 26.92 1228 GLN C CA 1
ATOM 1716 C C . GLN A 1 223 ? -8.456 -0.843 -1.499 1.00 26.78 1228 GLN C C 1
ATOM 1717 O O . GLN A 1 223 ? -9.002 -1.002 -2.595 1.00 24.64 1228 GLN C O 1
ATOM 1723 N N . VAL A 1 224 ? -8.764 0.153 -0.673 1.00 27.40 1229 VAL C N 1
ATOM 1724 C CA . VAL A 1 224 ? -9.785 1.169 -0.956 1.00 27.12 1229 VAL C CA 1
ATOM 1725 C C . VAL A 1 224 ? -9.105 2.507 -1.283 1.00 27.62 1229 VAL C C 1
ATOM 1726 O O . VAL A 1 224 ? -8.392 3.045 -0.456 1.00 29.76 1229 VAL C O 1
ATOM 1730 N N . ILE A 1 225 ? -9.311 3.008 -2.496 1.00 25.60 1230 ILE C N 1
ATOM 1731 C CA . ILE A 1 225 ? -8.872 4.328 -2.913 1.00 25.34 1230 ILE C CA 1
ATOM 1732 C C . ILE A 1 225 ? -10.039 5.268 -2.576 1.00 25.05 1230 ILE C C 1
ATOM 1733 O O . ILE A 1 225 ? -11.153 5.076 -3.085 1.00 24.99 1230 ILE C O 1
ATOM 1738 N N . VAL A 1 226 ? -9.805 6.225 -1.691 1.00 25.45 1231 VAL C N 1
ATOM 1739 C CA . VAL A 1 226 ? -10.775 7.223 -1.311 1.00 25.67 1231 VAL C CA 1
ATOM 1740 C C . VAL A 1 226 ? -10.516 8.516 -2.090 1.00 25.98 1231 VAL C C 1
ATOM 1741 O O . VAL A 1 226 ? -9.419 9.074 -2.009 1.00 24.63 1231 VAL C O 1
ATOM 1745 N N . SER A 1 227 ? -11.514 8.973 -2.845 1.00 25.04 1232 SER C N 1
ATOM 1746 C CA . SER A 1 227 ? -11.401 10.185 -3.676 1.00 27.06 1232 SER C CA 1
ATOM 1747 C C . SER A 1 227 ? -12.382 11.269 -3.267 1.00 26.79 1232 SER C C 1
ATOM 1748 O O . SER A 1 227 ? -13.453 10.954 -2.791 1.00 26.72 1232 SER C O 1
ATOM 1751 N N . ASN A 1 228 ? -12.040 12.531 -3.496 1.00 27.28 1233 ASN C N 1
ATOM 1752 C CA . ASN A 1 228 ? -12.916 13.642 -3.154 1.00 28.73 1233 ASN C CA 1
ATOM 1753 C C . ASN A 1 228 ? -13.941 13.996 -4.287 1.00 27.96 1233 ASN C C 1
ATOM 1754 O O . ASN A 1 228 ? -14.295 15.138 -4.452 1.00 27.71 1233 ASN C O 1
ATOM 1759 N N . VAL A 1 229 ? -14.392 13.008 -5.057 1.00 27.16 1234 VAL C N 1
ATOM 1760 C CA . VAL A 1 229 ? -15.405 13.192 -6.122 1.00 27.64 1234 VAL C CA 1
ATOM 1761 C C . VAL A 1 229 ? -16.485 12.115 -5.980 1.00 26.13 1234 VAL C C 1
ATOM 1762 O O . VAL A 1 229 ? -16.220 11.058 -5.362 1.00 24.53 1234 VAL C O 1
ATOM 1766 N N . PRO A 1 230 ? -17.696 12.375 -6.520 1.00 25.37 1235 PRO C N 1
ATOM 1767 C CA . PRO A 1 230 ? -18.772 11.413 -6.354 1.00 25.24 1235 PRO C CA 1
ATOM 1768 C C . PRO A 1 230 ? -18.550 10.066 -7.056 1.00 24.60 1235 PRO C C 1
ATOM 1769 O O . PRO A 1 230 ? -17.847 10.006 -8.041 1.00 24.70 1235 PRO C O 1
ATOM 1773 N N . PRO A 1 231 ? -19.133 8.987 -6.518 1.00 25.18 1236 PRO C N 1
ATOM 1774 C CA . PRO A 1 231 ? -18.894 7.673 -7.112 1.00 24.28 1236 PRO C CA 1
ATOM 1775 C C . PRO A 1 231 ? -19.391 7.568 -8.551 1.00 24.77 1236 PRO C C 1
ATOM 1776 O O . PRO A 1 231 ? -18.886 6.766 -9.308 1.00 24.00 1236 PRO C O 1
ATOM 1780 N N . THR A 1 232 ? -20.413 8.345 -8.894 1.00 25.23 1237 THR C N 1
ATOM 1781 C CA . THR A 1 232 ? -20.930 8.387 -10.250 1.00 26.08 1237 THR C CA 1
ATOM 1782 C C . THR A 1 232 ? -19.934 8.928 -11.256 1.00 26.46 1237 THR C C 1
ATOM 1783 O O . THR A 1 232 ? -19.909 8.464 -12.387 1.00 25.67 1237 THR C O 1
ATOM 1787 N N . LEU A 1 233 ? -19.086 9.868 -10.842 1.00 26.85 1238 LEU C N 1
ATOM 1788 C CA A LEU A 1 233 ? -18.021 10.354 -11.719 0.50 27.59 1238 LEU C CA 1
ATOM 1789 C CA B LEU A 1 233 ? -18.018 10.355 -11.717 0.50 27.58 1238 LEU C CA 1
ATOM 1790 C C . LEU A 1 233 ? -16.979 9.259 -11.922 1.00 26.21 1238 LEU C C 1
ATOM 1791 O O . LEU A 1 233 ? -16.595 8.953 -13.050 1.00 26.51 1238 LEU C O 1
ATOM 1800 N N . VAL A 1 234 ? -16.538 8.649 -10.833 1.00 26.07 1239 VAL C N 1
ATOM 1801 C CA . VAL A 1 234 ? -15.523 7.566 -10.899 1.00 25.27 1239 VAL C CA 1
ATOM 1802 C C . VAL A 1 234 ? -16.043 6.427 -11.806 1.00 26.49 1239 VAL C C 1
ATOM 1803 O O . VAL A 1 234 ? -15.312 5.921 -12.690 1.00 26.03 1239 VAL C O 1
ATOM 1807 N N . GLU A 1 235 ? -17.319 6.060 -11.629 1.00 26.23 1240 GLU C N 1
ATOM 1808 C CA . GLU A 1 235 ? -17.877 4.944 -12.372 1.00 27.80 1240 GLU C CA 1
ATOM 1809 C C . GLU A 1 235 ? -17.974 5.251 -13.866 1.00 28.99 1240 GLU C C 1
ATOM 1810 O O . GLU A 1 235 ? -17.708 4.388 -14.666 1.00 28.56 1240 GLU C O 1
ATOM 1816 N N . LYS A 1 236 ? -18.358 6.475 -14.214 1.00 30.03 1241 LYS C N 1
ATOM 1817 C CA . LYS A 1 236 ? -18.456 6.875 -15.595 1.00 33.03 1241 LYS C CA 1
ATOM 1818 C C . LYS A 1 236 ? -17.109 6.798 -16.315 1.00 32.96 1241 LYS C C 1
ATOM 1819 O O . LYS A 1 236 ? -17.073 6.457 -17.477 1.00 32.87 1241 LYS C O 1
ATOM 1825 N N . LYS A 1 237 ? -16.009 7.089 -15.608 1.00 30.70 1242 LYS C N 1
ATOM 1826 C CA . LYS A 1 237 ? -14.688 7.138 -16.196 1.00 31.64 1242 LYS C CA 1
ATOM 1827 C C . LYS A 1 237 ? -13.835 5.930 -15.857 1.00 31.34 1242 LYS C C 1
ATOM 1828 O O . LYS A 1 237 ? -12.626 5.962 -16.085 1.00 30.46 1242 LYS C O 1
ATOM 1834 N N . ILE A 1 238 ? -14.445 4.856 -15.335 1.00 30.51 1243 ILE C N 1
ATOM 1835 C CA . ILE A 1 238 ? -13.684 3.796 -14.672 1.00 29.53 1243 ILE C CA 1
ATOM 1836 C C . ILE A 1 238 ? -12.685 3.105 -15.607 1.00 32.23 1243 ILE C C 1
ATOM 1837 O O . ILE A 1 238 ? -11.627 2.699 -15.158 1.00 29.24 1243 ILE C O 1
ATOM 1842 N N . GLU A 1 239 ? -12.992 3.014 -16.906 1.00 35.04 1244 GLU C N 1
ATOM 1843 C CA . GLU A 1 239 ? -12.066 2.364 -17.815 1.00 37.52 1244 GLU C CA 1
ATOM 1844 C C . GLU A 1 239 ? -10.744 3.129 -17.957 1.00 36.53 1244 GLU C C 1
ATOM 1845 O O . GLU A 1 239 ? -9.699 2.509 -17.948 1.00 33.96 1244 GLU C O 1
ATOM 1851 N N . ASP A 1 240 ? -10.819 4.443 -18.100 1.00 36.01 1245 ASP C N 1
ATOM 1852 C CA . ASP A 1 240 ? -9.638 5.293 -18.187 1.00 36.98 1245 ASP C CA 1
ATOM 1853 C C . ASP A 1 240 ? -8.883 5.335 -16.859 1.00 34.45 1245 ASP C C 1
ATOM 1854 O O . ASP A 1 240 ? -7.653 5.280 -16.846 1.00 34.99 1245 ASP C O 1
ATOM 1859 N N . LEU A 1 241 ? -9.613 5.425 -15.751 1.00 31.93 1246 LEU C N 1
ATOM 1860 C CA . LEU A 1 241 ? -8.970 5.428 -14.435 1.00 30.24 1246 LEU C CA 1
ATOM 1861 C C . LEU A 1 241 ? -8.222 4.090 -14.204 1.00 30.54 1246 LEU C C 1
ATOM 1862 O O . LEU A 1 241 ? -7.077 4.098 -13.740 1.00 28.56 1246 LEU C O 1
ATOM 1867 N N . THR A 1 242 ? -8.858 2.965 -14.539 1.00 29.95 1247 THR C N 1
ATOM 1868 C CA . THR A 1 242 ? -8.238 1.654 -14.324 1.00 31.06 1247 THR C CA 1
ATOM 1869 C C . THR A 1 242 ? -6.979 1.487 -15.182 1.00 32.57 1247 THR C C 1
ATOM 1870 O O . THR A 1 242 ? -6.001 0.924 -14.739 1.00 32.05 1247 THR C O 1
ATOM 1874 N N . GLU A 1 243 ? -7.014 2.001 -16.413 1.00 34.62 1248 GLU C N 1
ATOM 1875 C CA . GLU A 1 243 ? -5.883 1.958 -17.308 1.00 37.16 1248 GLU C CA 1
ATOM 1876 C C . GLU A 1 243 ? -4.702 2.773 -16.713 1.00 36.19 1248 GLU C C 1
ATOM 1877 O O . GLU A 1 243 ? -3.544 2.342 -16.771 1.00 34.42 1248 GLU C O 1
ATOM 1883 N N . ILE A 1 244 ? -4.999 3.932 -16.122 1.00 33.65 1249 ILE C N 1
ATOM 1884 C CA . ILE A 1 244 ? -3.952 4.704 -15.449 1.00 34.14 1249 ILE C CA 1
ATOM 1885 C C . ILE A 1 244 ? -3.351 3.920 -14.275 1.00 32.97 1249 ILE C C 1
ATOM 1886 O O . ILE A 1 244 ? -2.126 3.804 -14.148 1.00 32.90 1249 ILE C O 1
ATOM 1891 N N . LEU A 1 245 ? -4.203 3.344 -13.444 1.00 31.58 1250 LEU C N 1
ATOM 1892 C CA . LEU A 1 245 ? -3.710 2.546 -12.319 1.00 32.09 1250 LEU C CA 1
ATOM 1893 C C . LEU A 1 245 ? -2.900 1.306 -12.755 1.00 33.42 1250 LEU C C 1
ATOM 1894 O O . LEU A 1 245 ? -1.911 0.984 -12.119 1.00 34.15 1250 LEU C O 1
ATOM 1899 N N . ASP A 1 246 ? -3.304 0.636 -13.841 1.00 34.95 1251 ASP C N 1
ATOM 1900 C CA . ASP A 1 246 ? -2.533 -0.455 -14.425 1.00 36.52 1251 ASP C CA 1
ATOM 1901 C C . ASP A 1 246 ? -1.085 -0.029 -14.696 1.00 38.24 1251 ASP C C 1
ATOM 1902 O O . ASP A 1 246 ? -0.180 -0.778 -14.373 1.00 36.89 1251 ASP C O 1
ATOM 1907 N N . ARG A 1 247 ? -0.887 1.143 -15.291 1.00 40.52 1252 ARG C N 1
ATOM 1908 C CA . ARG A 1 247 ? 0.464 1.642 -15.590 1.00 44.02 1252 ARG C CA 1
ATOM 1909 C C . ARG A 1 247 ? 1.330 1.757 -14.348 1.00 41.93 1252 ARG C C 1
ATOM 1910 O O . ARG A 1 247 ? 2.476 1.349 -14.376 1.00 44.00 1252 ARG C O 1
ATOM 1918 N N . TYR A 1 248 ? 0.787 2.291 -13.260 1.00 38.94 1253 TYR C N 1
ATOM 1919 C CA . TYR A 1 248 ? 1.568 2.429 -12.022 1.00 37.84 1253 TYR C CA 1
ATOM 1920 C C . TYR A 1 248 ? 1.848 1.059 -11.391 1.00 37.41 1253 TYR C C 1
ATOM 1921 O O . TYR A 1 248 ? 2.972 0.802 -10.976 1.00 37.95 1253 TYR C O 1
ATOM 1930 N N . VAL A 1 249 ? 0.876 0.151 -11.387 1.00 35.06 1254 VAL C N 1
ATOM 1931 C CA . VAL A 1 249 ? 1.130 -1.183 -10.821 1.00 35.14 1254 VAL C CA 1
ATOM 1932 C C . VAL A 1 249 ? 2.131 -1.952 -11.700 1.00 36.96 1254 VAL C C 1
ATOM 1933 O O . VAL A 1 249 ? 3.027 -2.630 -11.166 1.00 35.89 1254 VAL C O 1
ATOM 1937 N N . GLN A 1 250 ? 2.019 -1.778 -13.024 1.00 37.93 1255 GLN C N 1
ATOM 1938 C CA . GLN A 1 250 ? 2.840 -2.507 -13.985 1.00 40.49 1255 GLN C CA 1
ATOM 1939 C C . GLN A 1 250 ? 4.290 -2.091 -13.989 1.00 43.48 1255 GLN C C 1
ATOM 1940 O O . GLN A 1 250 ? 5.128 -2.904 -14.363 1.00 45.28 1255 GLN C O 1
ATOM 1946 N N . GLU A 1 251 ? 4.624 -0.869 -13.569 1.00 44.80 1256 GLU C N 1
ATOM 1947 C CA . GLU A 1 251 ? 6.048 -0.558 -13.416 1.00 48.25 1256 GLU C CA 1
ATOM 1948 C C . GLU A 1 251 ? 6.672 -1.286 -12.211 1.00 47.65 1256 GLU C C 1
ATOM 1949 O O . GLU A 1 251 ? 7.888 -1.453 -12.177 1.00 48.62 1256 GLU C O 1
ATOM 1955 N N . GLN A 1 252 ? 5.871 -1.772 -11.266 1.00 44.77 1257 GLN C N 1
ATOM 1956 C CA . GLN A 1 252 ? 6.386 -2.645 -10.187 1.00 45.44 1257 GLN C CA 1
ATOM 1957 C C . GLN A 1 252 ? 6.264 -4.153 -10.463 1.00 44.72 1257 GLN C C 1
ATOM 1958 O O . GLN A 1 252 ? 7.134 -4.911 -10.096 1.00 44.93 1257 GLN C O 1
ATOM 1964 N N . ILE A 1 253 ? 5.155 -4.579 -11.060 1.00 43.51 1258 ILE C N 1
ATOM 1965 C CA . ILE A 1 253 ? 4.845 -5.997 -11.292 1.00 43.95 1258 ILE C CA 1
ATOM 1966 C C . ILE A 1 253 ? 4.420 -6.109 -12.753 1.00 43.14 1258 ILE C C 1
ATOM 1967 O O . ILE A 1 253 ? 3.284 -5.781 -13.089 1.00 41.64 1258 ILE C O 1
ATOM 1972 N N . PRO A 1 254 ? 5.328 -6.528 -13.634 1.00 45.37 1259 PRO C N 1
ATOM 1973 C CA . PRO A 1 254 ? 5.041 -6.560 -15.089 1.00 45.85 1259 PRO C CA 1
ATOM 1974 C C . PRO A 1 254 ? 3.805 -7.368 -15.455 1.00 44.33 1259 PRO C C 1
ATOM 1975 O O . PRO A 1 254 ? 3.645 -8.474 -14.962 1.00 44.58 1259 PRO C O 1
ATOM 1979 N N . GLY A 1 255 ? 2.933 -6.807 -16.285 1.00 43.15 1260 GLY C N 1
ATOM 1980 C CA . GLY A 1 255 ? 1.726 -7.497 -16.736 1.00 42.16 1260 GLY C CA 1
ATOM 1981 C C . GLY A 1 255 ? 0.588 -7.570 -15.723 1.00 39.96 1260 GLY C C 1
ATOM 1982 O O . GLY A 1 255 ? -0.419 -8.197 -15.992 1.00 39.23 1260 GLY C O 1
ATOM 1983 N N . ALA A 1 256 ? 0.720 -6.937 -14.561 1.00 38.82 1261 ALA C N 1
ATOM 1984 C CA . ALA A 1 256 ? -0.326 -7.000 -13.564 1.00 36.89 1261 ALA C CA 1
ATOM 1985 C C . ALA A 1 256 ? -1.565 -6.271 -14.072 1.00 35.50 1261 ALA C C 1
ATOM 1986 O O . ALA A 1 256 ? -1.466 -5.317 -14.852 1.00 36.10 1261 ALA C O 1
ATOM 1988 N N . LYS A 1 257 ? -2.722 -6.749 -13.647 1.00 33.35 1262 LYS C N 1
ATOM 1989 C CA . LYS A 1 257 ? -3.979 -6.168 -14.066 1.00 32.53 1262 LYS C CA 1
ATOM 1990 C C . LYS A 1 257 ? -4.735 -5.699 -12.839 1.00 30.59 1262 LYS C C 1
ATOM 1991 O O . LYS A 1 257 ? -4.939 -6.485 -11.927 1.00 28.88 1262 LYS C O 1
ATOM 1997 N N . VAL A 1 258 ? -5.129 -4.423 -12.815 1.00 29.67 1263 VAL C N 1
ATOM 1998 C CA . VAL A 1 258 ? -5.929 -3.881 -11.745 1.00 28.77 1263 VAL C CA 1
ATOM 1999 C C . VAL A 1 258 ? -7.386 -4.209 -12.045 1.00 28.04 1263 VAL C C 1
ATOM 2000 O O . VAL A 1 258 ? -7.824 -4.118 -13.175 1.00 28.23 1263 VAL C O 1
ATOM 2004 N N . VAL A 1 259 ? -8.090 -4.655 -11.014 1.00 26.32 1264 VAL C N 1
ATOM 2005 C CA . VAL A 1 259 ? -9.467 -5.058 -11.098 1.00 27.07 1264 VAL C CA 1
ATOM 2006 C C . VAL A 1 259 ? -10.244 -4.250 -10.063 1.00 26.53 1264 VAL C C 1
ATOM 2007 O O . VAL A 1 259 ? -9.858 -4.161 -8.897 1.00 26.90 1264 VAL C O 1
ATOM 2011 N N . VAL A 1 260 ? -11.370 -3.702 -10.495 1.00 28.15 1265 VAL C N 1
ATOM 2012 C CA . VAL A 1 260 ? -12.275 -2.934 -9.653 1.00 27.91 1265 VAL C CA 1
ATOM 2013 C C . VAL A 1 260 ? -13.304 -3.865 -9.015 1.00 27.78 1265 VAL C C 1
ATOM 2014 O O . VAL A 1 260 ? -14.079 -4.459 -9.696 1.00 28.12 1265 VAL C O 1
ATOM 2018 N N . GLU A 1 261 ? -13.317 -3.945 -7.697 1.00 27.80 1266 GLU C N 1
ATOM 2019 C CA . GLU A 1 261 ? -14.285 -4.746 -6.979 1.00 28.93 1266 GLU C CA 1
ATOM 2020 C C . GLU A 1 261 ? -15.602 -3.987 -6.836 1.00 28.46 1266 GLU C C 1
ATOM 2021 O O . GLU A 1 261 ? -16.629 -4.563 -6.982 1.00 28.48 1266 GLU C O 1
ATOM 2027 N N . SER A 1 262 ? -15.570 -2.709 -6.450 1.00 27.82 1267 SER C N 1
ATOM 2028 C CA . SER A 1 262 ? -16.796 -1.930 -6.259 1.00 27.68 1267 SER C CA 1
ATOM 2029 C C . SER A 1 262 ? -16.465 -0.449 -6.209 1.00 26.35 1267 SER C C 1
ATOM 2030 O O . SER A 1 262 ? -15.295 -0.054 -6.006 1.00 25.36 1267 SER C O 1
ATOM 2033 N N . ILE A 1 263 ? -17.493 0.359 -6.402 1.00 25.19 1268 ILE C N 1
ATOM 2034 C CA . ILE A 1 263 ? -17.422 1.809 -6.436 1.00 24.71 1268 ILE C CA 1
ATOM 2035 C C . ILE A 1 263 ? -18.594 2.236 -5.595 1.00 25.20 1268 ILE C C 1
ATOM 2036 O O . ILE A 1 263 ? -19.737 1.801 -5.870 1.00 25.76 1268 ILE C O 1
ATOM 2041 N N . GLY A 1 264 ? -18.359 3.055 -4.576 1.00 24.70 1269 GLY C N 1
ATOM 2042 C CA . GLY A 1 264 ? -19.439 3.424 -3.639 1.00 24.04 1269 GLY C CA 1
ATOM 2043 C C . GLY A 1 264 ? -19.209 4.758 -3.028 1.00 24.53 1269 GLY C C 1
ATOM 2044 O O . GLY A 1 264 ? -18.123 5.366 -3.239 1.00 23.21 1269 GLY C O 1
ATOM 2045 N N . ALA A 1 265 ? -20.176 5.194 -2.212 1.00 24.96 1270 ALA C N 1
ATOM 2046 C CA . ALA A 1 265 ? -19.994 6.425 -1.465 1.00 26.10 1270 ALA C CA 1
ATOM 2047 C C . ALA A 1 265 ? -18.769 6.283 -0.543 1.00 26.43 1270 ALA C C 1
ATOM 2048 O O . ALA A 1 265 ? -18.359 5.177 -0.196 1.00 26.34 1270 ALA C O 1
ATOM 2050 N N . ARG A 1 266 ? -18.184 7.400 -0.144 1.00 27.30 1271 ARG C N 1
ATOM 2051 C CA . ARG A 1 266 ? -17.137 7.341 0.849 1.00 29.45 1271 ARG C CA 1
ATOM 2052 C C . ARG A 1 266 ? -17.777 6.926 2.182 1.00 29.65 1271 ARG C C 1
ATOM 2053 O O . ARG A 1 266 ? -18.743 7.559 2.627 1.00 28.45 1271 ARG C O 1
ATOM 2061 N N . ARG A 1 267 ? -17.232 5.883 2.811 1.00 29.29 1272 ARG C N 1
ATOM 2062 C CA . ARG A 1 267 ? -17.766 5.430 4.076 1.00 31.40 1272 ARG C CA 1
ATOM 2063 C C . ARG A 1 267 ? -16.880 5.993 5.164 1.00 31.99 1272 ARG C C 1
ATOM 2064 O O . ARG A 1 267 ? -15.683 6.111 4.982 1.00 32.23 1272 ARG C O 1
ATOM 2072 N N . HIS A 1 268 ? -17.487 6.390 6.270 1.00 33.66 1273 HIS C N 1
ATOM 2073 C CA . HIS A 1 268 ? -16.785 7.058 7.363 1.00 35.28 1273 HIS C CA 1
ATOM 2074 C C . HIS A 1 268 ? -17.636 6.954 8.623 1.00 36.36 1273 HIS C C 1
ATOM 2075 O O . HIS A 1 268 ? -18.719 6.353 8.619 1.00 34.49 1273 HIS C O 1
ATOM 2082 N N . GLY A 1 269 ? -17.119 7.547 9.700 1.00 39.13 1274 GLY C N 1
ATOM 2083 C CA . GLY A 1 269 ? -17.793 7.557 10.986 1.00 42.32 1274 GLY C CA 1
ATOM 2084 C C . GLY A 1 269 ? -17.598 6.230 11.693 1.00 44.49 1274 GLY C C 1
ATOM 2085 O O . GLY A 1 269 ? -16.794 5.402 11.285 1.00 43.59 1274 GLY C O 1
ATOM 2086 N N . ASP A 1 270 ? -18.363 6.050 12.755 1.00 48.35 1275 ASP C N 1
ATOM 2087 C CA . ASP A 1 270 ? -18.312 4.863 13.610 1.00 51.41 1275 ASP C CA 1
ATOM 2088 C C . ASP A 1 270 ? -18.715 3.656 12.787 1.00 48.83 1275 ASP C C 1
ATOM 2089 O O . ASP A 1 270 ? -19.791 3.669 12.181 1.00 46.96 1275 ASP C O 1
ATOM 2094 N N . ALA A 1 271 ? -17.862 2.639 12.804 1.00 47.90 1276 ALA C N 1
ATOM 2095 C CA . ALA A 1 271 ? -18.052 1.396 12.075 1.00 46.14 1276 ALA C CA 1
ATOM 2096 C C . ALA A 1 271 ? -18.222 1.611 10.557 1.00 42.52 1276 ALA C C 1
ATOM 2097 O O . ALA A 1 271 ? -18.842 0.779 9.889 1.00 40.81 1276 ALA C O 1
ATOM 2099 N N . PHE A 1 272 ? -17.672 2.704 10.028 1.00 40.98 1277 PHE C N 1
ATOM 2100 C CA . PHE A 1 272 ? -17.842 3.076 8.618 1.00 38.42 1277 PHE C CA 1
ATOM 2101 C C . PHE A 1 272 ? -19.299 2.983 8.178 1.00 37.94 1277 PHE C C 1
ATOM 2102 O O . PHE A 1 272 ? -19.596 2.534 7.076 1.00 36.38 1277 PHE C O 1
ATOM 2110 N N . SER A 1 273 ? -20.195 3.410 9.069 1.00 40.21 1278 SER C N 1
ATOM 2111 C CA . SER A 1 273 ? -21.622 3.303 8.852 1.00 41.59 1278 SER C CA 1
ATOM 2112 C C . SER A 1 273 ? -22.230 4.481 8.114 1.00 40.49 1278 SER C C 1
ATOM 2113 O O . SER A 1 273 ? -23.366 4.361 7.661 1.00 42.23 1278 SER C O 1
ATOM 2116 N N . LEU A 1 274 ? -21.525 5.608 8.003 1.00 39.32 1279 LEU C N 1
ATOM 2117 C CA . LEU A 1 274 ? -22.031 6.773 7.279 1.00 38.42 1279 LEU C CA 1
ATOM 2118 C C . LEU A 1 274 ? -21.583 6.717 5.827 1.00 35.72 1279 LEU C C 1
ATOM 2119 O O . LEU A 1 274 ? -20.548 6.131 5.507 1.00 34.31 1279 LEU C O 1
ATOM 2124 N N . GLU A 1 275 ? -22.396 7.303 4.973 1.00 35.15 1280 GLU C N 1
ATOM 2125 C CA . GLU A 1 275 ? -22.135 7.371 3.546 1.00 34.40 1280 GLU C CA 1
ATOM 2126 C C . GLU A 1 275 ? -22.081 8.835 3.140 1.00 33.75 1280 GLU C C 1
ATOM 2127 O O . GLU A 1 275 ? -22.994 9.592 3.427 1.00 33.55 1280 GLU C O 1
ATOM 2133 N N . ASP A 1 276 ? -21.001 9.205 2.446 1.00 32.26 1281 ASP C N 1
ATOM 2134 C CA . ASP A 1 276 ? -20.862 10.528 1.882 1.00 32.15 1281 ASP C CA 1
ATOM 2135 C C . ASP A 1 276 ? -20.796 10.376 0.360 1.00 30.37 1281 ASP C C 1
ATOM 2136 O O . ASP A 1 276 ? -19.763 9.942 -0.193 1.00 28.40 1281 ASP C O 1
ATOM 2141 N N . TYR A 1 277 ? -21.896 10.751 -0.294 1.00 30.24 1282 TYR C N 1
ATOM 2142 C CA . TYR A 1 277 ? -22.054 10.611 -1.749 1.00 29.82 1282 TYR C CA 1
ATOM 2143 C C . TYR A 1 277 ? -21.372 11.715 -2.546 1.00 29.06 1282 TYR C C 1
ATOM 2144 O O . TYR A 1 277 ? -21.325 11.638 -3.761 1.00 28.33 1282 TYR C O 1
ATOM 2153 N N . THR A 1 278 ? -20.805 12.719 -1.879 1.00 30.06 1283 THR C N 1
ATOM 2154 C CA . THR A 1 278 ? -19.991 13.711 -2.569 1.00 30.40 1283 THR C CA 1
ATOM 2155 C C . THR A 1 278 ? -18.566 13.174 -2.779 1.00 29.64 1283 THR C C 1
ATOM 2156 O O . THR A 1 278 ? -17.780 13.797 -3.453 1.00 29.35 1283 THR C O 1
ATOM 2160 N N . LYS A 1 279 ? -18.229 12.055 -2.153 1.00 28.70 1284 LYS C N 1
ATOM 2161 C CA . LYS A 1 279 ? -16.900 11.463 -2.222 1.00 27.80 1284 LYS C CA 1
ATOM 2162 C C . LYS A 1 279 ? -17.050 9.974 -2.518 1.00 26.63 1284 LYS C C 1
ATOM 2163 O O . LYS A 1 279 ? -18.179 9.465 -2.574 1.00 25.83 1284 LYS C O 1
ATOM 2169 N N . CYS A 1 280 ? -15.942 9.284 -2.745 1.00 26.06 1285 CYS C N 1
ATOM 2170 C CA . CYS A 1 280 ? -15.996 7.945 -3.329 1.00 25.37 1285 CYS C CA 1
ATOM 2171 C C . CYS A 1 280 ? -14.968 7.006 -2.743 1.00 24.58 1285 CYS C C 1
ATOM 2172 O O . CYS A 1 280 ? -13.769 7.357 -2.609 1.00 24.85 1285 CYS C O 1
ATOM 2175 N N . ASP A 1 281 ? -15.418 5.808 -2.418 1.00 23.59 1286 ASP C N 1
ATOM 2176 C CA . ASP A 1 281 ? -14.546 4.654 -2.065 1.00 24.18 1286 ASP C CA 1
ATOM 2177 C C . ASP A 1 281 ? -14.486 3.699 -3.268 1.00 23.23 1286 ASP C C 1
ATOM 2178 O O . ASP A 1 281 ? -15.518 3.109 -3.656 1.00 23.98 1286 ASP C O 1
ATOM 2183 N N . LEU A 1 282 ? -13.304 3.546 -3.840 1.00 23.57 1287 LEU C N 1
ATOM 2184 C CA . LEU A 1 282 ? -13.054 2.712 -5.023 1.00 23.76 1287 LEU C CA 1
ATOM 2185 C C . LEU A 1 282 ? -12.225 1.496 -4.524 1.00 24.20 1287 LEU C C 1
ATOM 2186 O O . LEU A 1 282 ? -11.086 1.667 -4.126 1.00 24.18 1287 LEU C O 1
ATOM 2191 N N . THR A 1 283 ? -12.825 0.319 -4.464 1.00 23.43 1288 THR C N 1
ATOM 2192 C CA . THR A 1 283 ? -12.129 -0.869 -3.974 1.00 24.29 1288 THR C CA 1
ATOM 2193 C C . THR A 1 283 ? -11.513 -1.648 -5.126 1.00 24.84 1288 THR C C 1
ATOM 2194 O O . THR A 1 283 ? -12.226 -2.041 -6.042 1.00 25.52 1288 THR C O 1
ATOM 2198 N N . VAL A 1 284 ? -10.203 -1.878 -5.051 1.00 25.21 1289 VAL C N 1
ATOM 2199 C CA . VAL A 1 284 ? -9.421 -2.509 -6.112 1.00 24.98 1289 VAL C CA 1
ATOM 2200 C C . VAL A 1 284 ? -8.496 -3.608 -5.589 1.00 25.56 1289 VAL C C 1
ATOM 2201 O O . VAL A 1 284 ? -8.229 -3.720 -4.403 1.00 25.84 1289 VAL C O 1
ATOM 2205 N N . TYR A 1 285 ? -8.055 -4.440 -6.515 1.00 25.08 1290 TYR C N 1
ATOM 2206 C CA . TYR A 1 285 ? -7.012 -5.403 -6.294 1.00 25.65 1290 TYR C CA 1
ATOM 2207 C C . TYR A 1 285 ? -6.259 -5.528 -7.609 1.00 25.81 1290 TYR C C 1
ATOM 2208 O O . TYR A 1 285 ? -6.654 -4.968 -8.626 1.00 25.34 1290 TYR C O 1
ATOM 2217 N N . ALA A 1 286 ? -5.174 -6.265 -7.602 1.00 27.04 1291 ALA C N 1
ATOM 2218 C CA . ALA A 1 286 ? -4.430 -6.475 -8.835 1.00 27.98 1291 ALA C CA 1
ATOM 2219 C C . ALA A 1 286 ? -4.032 -7.920 -8.924 1.00 29.73 1291 ALA C C 1
ATOM 2220 O O . ALA A 1 286 ? -3.678 -8.524 -7.926 1.00 30.60 1291 ALA C O 1
ATOM 2222 N N . ILE A 1 287 ? -4.099 -8.475 -10.138 1.00 30.66 1292 ILE C N 1
ATOM 2223 C CA . ILE A 1 287 ? -3.736 -9.839 -10.374 1.00 32.16 1292 ILE C CA 1
ATOM 2224 C C . ILE A 1 287 ? -2.377 -9.860 -11.101 1.00 34.34 1292 ILE C C 1
ATOM 2225 O O . ILE A 1 287 ? -2.182 -9.148 -12.080 1.00 35.18 1292 ILE C O 1
ATOM 2230 N N . ASP A 1 288 ? -1.468 -10.685 -10.579 1.00 35.12 1293 ASP C N 1
ATOM 2231 C CA . ASP A 1 288 ? -0.116 -10.874 -11.101 1.00 37.08 1293 ASP C CA 1
ATOM 2232 C C . ASP A 1 288 ? -0.084 -12.154 -11.958 1.00 37.82 1293 ASP C C 1
ATOM 2233 O O . ASP A 1 288 ? -0.206 -13.254 -11.416 1.00 37.86 1293 ASP C O 1
ATOM 2238 N N . PRO A 1 289 ? 0.056 -12.022 -13.301 1.00 38.81 1294 PRO C N 1
ATOM 2239 C CA . PRO A 1 289 ? 0.081 -13.229 -14.120 1.00 40.89 1294 PRO C CA 1
ATOM 2240 C C . PRO A 1 289 ? 1.284 -14.148 -13.860 1.00 42.98 1294 PRO C C 1
ATOM 2241 O O . PRO A 1 289 ? 1.241 -15.278 -14.277 1.00 44.67 1294 PRO C O 1
ATOM 2245 N N . GLN A 1 290 ? 2.333 -13.675 -13.192 1.00 44.40 1295 GLN C N 1
ATOM 2246 C CA . GLN A 1 290 ? 3.428 -14.544 -12.766 1.00 47.49 1295 GLN C CA 1
ATOM 2247 C C . GLN A 1 290 ? 3.028 -15.563 -11.708 1.00 45.86 1295 GLN C C 1
ATOM 2248 O O . GLN A 1 290 ? 3.555 -16.659 -11.722 1.00 48.13 1295 GLN C O 1
ATOM 2254 N N . THR A 1 291 ? 2.145 -15.202 -10.791 1.00 42.30 1296 THR C N 1
ATOM 2255 C CA . THR A 1 291 ? 1.684 -16.102 -9.725 1.00 41.53 1296 THR C CA 1
ATOM 2256 C C . THR A 1 291 ? 0.278 -16.664 -9.947 1.00 40.18 1296 THR C C 1
ATOM 2257 O O . THR A 1 291 ? -0.120 -17.563 -9.224 1.00 40.36 1296 THR C O 1
ATOM 2261 N N . ASN A 1 292 ? -0.504 -16.051 -10.855 1.00 38.58 1297 ASN C N 1
ATOM 2262 C CA . ASN A 1 292 ? -1.935 -16.353 -11.037 1.00 37.88 1297 ASN C CA 1
ATOM 2263 C C . ASN A 1 292 ? -2.789 -15.969 -9.840 1.00 36.52 1297 ASN C C 1
ATOM 2264 O O . ASN A 1 292 ? -3.959 -16.389 -9.736 1.00 36.20 1297 ASN C O 1
ATOM 2269 N N . ARG A 1 293 ? -2.247 -15.105 -8.987 1.00 36.70 1298 ARG C N 1
ATOM 2270 C CA . ARG A 1 293 ? -2.894 -14.689 -7.746 1.00 36.65 1298 ARG C CA 1
ATOM 2271 C C . ARG A 1 293 ? -2.756 -13.198 -7.541 1.00 35.29 1298 ARG C C 1
ATOM 2272 O O . ARG A 1 293 ? -2.038 -12.526 -8.266 1.00 36.23 1298 ARG C O 1
ATOM 2280 N N . ALA A 1 294 ? -3.453 -12.695 -6.539 1.00 34.64 1299 ALA C N 1
ATOM 2281 C CA . ALA A 1 294 ? -3.456 -11.280 -6.273 1.00 34.03 1299 ALA C CA 1
ATOM 2282 C C . ALA A 1 294 ? -2.120 -10.800 -5.728 1.00 35.06 1299 ALA C C 1
ATOM 2283 O O . ALA A 1 294 ? -1.394 -11.532 -5.055 1.00 37.13 1299 ALA C O 1
ATOM 2285 N N . VAL A 1 295 ? -1.813 -9.551 -6.050 1.00 33.81 1300 VAL C N 1
ATOM 2286 C CA . VAL A 1 295 ? -0.686 -8.830 -5.455 1.00 34.79 1300 VAL C CA 1
ATOM 2287 C C . VAL A 1 295 ? -1.002 -8.678 -3.962 1.00 34.43 1300 VAL C C 1
ATOM 2288 O O . VAL A 1 295 ? -2.147 -8.458 -3.572 1.00 32.35 1300 VAL C O 1
ATOM 2292 N N . ASP A 1 296 ? 0.012 -8.845 -3.140 1.00 35.88 1301 ASP C N 1
ATOM 2293 C CA . ASP A 1 296 ? -0.081 -8.657 -1.692 1.00 37.08 1301 ASP C CA 1
ATOM 2294 C C . ASP A 1 296 ? -0.655 -7.260 -1.401 1.00 35.96 1301 ASP C C 1
ATOM 2295 O O . ASP A 1 296 ? -0.177 -6.272 -1.967 1.00 35.30 1301 ASP C O 1
ATOM 2300 N N . ARG A 1 297 ? -1.684 -7.174 -0.563 1.00 35.88 1302 ARG C N 1
ATOM 2301 C CA . ARG A 1 297 ? -2.394 -5.901 -0.404 1.00 35.38 1302 ARG C CA 1
ATOM 2302 C C . ARG A 1 297 ? -1.522 -4.764 0.196 1.00 34.47 1302 ARG C C 1
ATOM 2303 O O . ARG A 1 297 ? -1.763 -3.611 -0.109 1.00 32.12 1302 ARG C O 1
ATOM 2311 N N . ASN A 1 298 ? -0.566 -5.114 1.041 1.00 35.72 1303 ASN C N 1
ATOM 2312 C CA . ASN A 1 298 ? 0.406 -4.140 1.578 1.00 37.50 1303 ASN C CA 1
ATOM 2313 C C . ASN A 1 298 ? 1.368 -3.634 0.494 1.00 37.43 1303 ASN C C 1
ATOM 2314 O O . ASN A 1 298 ? 1.730 -2.467 0.512 1.00 37.26 1303 ASN C O 1
ATOM 2319 N N . GLU A 1 299 ? 1.761 -4.502 -0.439 1.00 37.23 1304 GLU C N 1
ATOM 2320 C CA . GLU A 1 299 ? 2.531 -4.063 -1.592 1.00 37.46 1304 GLU C CA 1
ATOM 2321 C C . GLU A 1 299 ? 1.718 -3.152 -2.498 1.00 34.59 1304 GLU C C 1
ATOM 2322 O O . GLU A 1 299 ? 2.214 -2.123 -2.924 1.00 33.73 1304 GLU C O 1
ATOM 2328 N N . LEU A 1 300 ? 0.460 -3.513 -2.749 1.00 32.32 1305 LEU C N 1
ATOM 2329 C CA . LEU A 1 300 ? -0.433 -2.676 -3.529 1.00 30.37 1305 LEU C CA 1
ATOM 2330 C C . LEU A 1 300 ? -0.555 -1.305 -2.876 1.00 30.00 1305 LEU C C 1
ATOM 2331 O O . LEU A 1 300 ? -0.497 -0.307 -3.586 1.00 29.14 1305 LEU C O 1
ATOM 2336 N N . PHE A 1 301 ? -0.722 -1.259 -1.542 1.00 30.31 1306 PHE C N 1
ATOM 2337 C CA . PHE A 1 301 ? -0.756 0.000 -0.822 1.00 31.45 1306 PHE C CA 1
ATOM 2338 C C . PHE A 1 301 ? 0.474 0.851 -1.136 1.00 32.92 1306 PHE C C 1
ATOM 2339 O O . PHE A 1 301 ? 0.322 2.028 -1.458 1.00 31.44 1306 PHE C O 1
ATOM 2347 N N . LYS A 1 302 ? 1.668 0.251 -1.027 1.00 34.36 1307 LYS C N 1
ATOM 2348 C CA . LYS A 1 302 ? 2.919 0.976 -1.285 1.00 37.22 1307 LYS C CA 1
ATOM 2349 C C . LYS A 1 302 ? 3.016 1.517 -2.715 1.00 36.82 1307 LYS C C 1
ATOM 2350 O O . LYS A 1 302 ? 3.440 2.651 -2.903 1.00 37.42 1307 LYS C O 1
ATOM 2356 N N . PHE A 1 303 ? 2.614 0.712 -3.693 1.00 36.00 1308 PHE C N 1
ATOM 2357 C CA . PHE A 1 303 ? 2.667 1.129 -5.086 1.00 36.88 1308 PHE C CA 1
ATOM 2358 C C . PHE A 1 303 ? 1.764 2.350 -5.355 1.00 35.98 1308 PHE 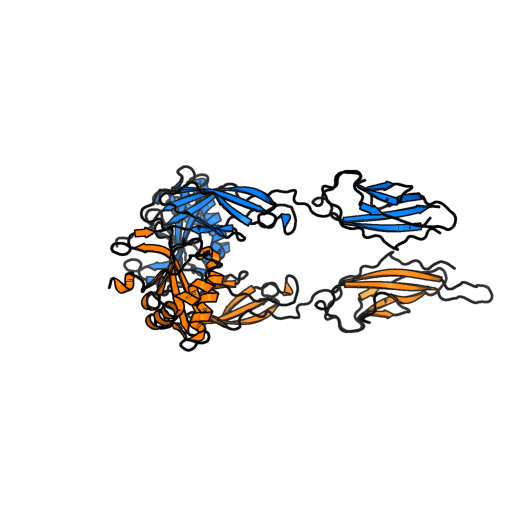C C 1
ATOM 2359 O O . PHE A 1 303 ? 2.132 3.233 -6.116 1.00 37.49 1308 PHE C O 1
ATOM 2367 N N . LEU A 1 304 ? 0.588 2.386 -4.748 1.00 34.97 1309 LEU C N 1
ATOM 2368 C CA . LEU A 1 304 ? -0.360 3.497 -4.960 1.00 34.24 1309 LEU C CA 1
ATOM 2369 C C . LEU A 1 304 ? -0.039 4.703 -4.042 1.00 34.25 1309 LEU C C 1
ATOM 2370 O O . LEU A 1 304 ? 0.047 5.824 -4.500 1.00 33.61 1309 LEU C O 1
ATOM 2375 N N . ASP A 1 305 ? 0.117 4.455 -2.750 1.00 34.33 1310 ASP C N 1
ATOM 2376 C CA . ASP A 1 305 ? 0.384 5.491 -1.778 1.00 35.90 1310 ASP C CA 1
ATOM 2377 C C . ASP A 1 305 ? 1.695 6.211 -2.087 1.00 37.19 1310 ASP C C 1
ATOM 2378 O O . ASP A 1 305 ? 1.754 7.421 -1.978 1.00 37.79 1310 ASP C O 1
ATOM 2383 N N . GLY A 1 306 ? 2.717 5.468 -2.515 1.00 37.43 1311 GLY C N 1
ATOM 2384 C CA . GLY A 1 306 ? 3.989 6.077 -2.886 1.00 39.40 1311 GLY C CA 1
ATOM 2385 C C . GLY A 1 306 ? 3.902 7.017 -4.102 1.00 39.83 1311 GLY C C 1
ATOM 2386 O O . GLY A 1 306 ? 4.755 7.861 -4.292 1.00 41.34 1311 GLY C O 1
ATOM 2387 N N . LYS A 1 307 ? 2.887 6.849 -4.945 1.00 37.81 1312 LYS C N 1
ATOM 2388 C CA . LYS A 1 307 ? 2.783 7.572 -6.204 1.00 38.20 1312 LYS C CA 1
ATOM 2389 C C . LYS A 1 307 ? 1.557 8.476 -6.239 1.00 36.43 1312 LYS C C 1
ATOM 2390 O O . LYS A 1 307 ? 1.138 8.893 -7.313 1.00 34.85 1312 LYS C O 1
ATOM 2396 N N . LEU A 1 308 ? 0.989 8.805 -5.084 1.00 36.41 1313 LEU C N 1
ATOM 2397 C CA . LEU A 1 308 ? -0.317 9.478 -5.055 1.00 35.97 1313 LEU C CA 1
ATOM 2398 C C . LEU A 1 308 ? -0.301 10.805 -5.842 1.00 36.24 1313 LEU C C 1
ATOM 2399 O O . LEU A 1 308 ? -1.259 11.130 -6.520 1.00 33.69 1313 LEU C O 1
ATOM 2404 N N . LEU A 1 309 ? 0.795 11.538 -5.751 1.00 37.20 1314 LEU C N 1
ATOM 2405 C CA . LEU A 1 309 ? 0.872 12.815 -6.433 1.00 39.68 1314 LEU C CA 1
ATOM 2406 C C . LEU A 1 309 ? 0.851 12.677 -7.954 1.00 38.63 1314 LEU C C 1
ATOM 2407 O O . LEU A 1 309 ? 0.164 13.451 -8.636 1.00 38.22 1314 LEU C O 1
ATOM 2412 N N . ASP A 1 310 ? 1.556 11.685 -8.459 1.00 37.61 1315 ASP C N 1
ATOM 2413 C CA . ASP A 1 310 ? 1.582 11.422 -9.896 1.00 38.46 1315 ASP C CA 1
ATOM 2414 C C . ASP A 1 310 ? 0.216 10.887 -10.399 1.00 35.43 1315 ASP C C 1
ATOM 2415 O O . ASP A 1 310 ? -0.255 11.310 -11.433 1.00 34.93 1315 ASP C O 1
ATOM 2420 N N . ILE A 1 311 ? -0.393 10.012 -9.628 1.00 33.00 1316 ILE C N 1
ATOM 2421 C CA . ILE A 1 311 ? -1.682 9.437 -9.969 1.00 32.50 1316 ILE C CA 1
ATOM 2422 C C . ILE A 1 311 ? -2.740 10.547 -9.991 1.00 32.68 1316 ILE C C 1
ATOM 2423 O O . ILE A 1 311 ? -3.530 10.581 -10.920 1.00 32.54 1316 ILE C O 1
ATOM 2428 N N . ASN A 1 312 ? -2.713 11.450 -9.000 1.00 33.40 1317 ASN C N 1
ATOM 2429 C CA . ASN A 1 312 ? -3.614 12.594 -8.945 1.00 33.89 1317 ASN C CA 1
ATOM 2430 C C . ASN A 1 312 ? -3.454 13.497 -10.176 1.00 35.24 1317 ASN C C 1
ATOM 2431 O O . ASN A 1 312 ? -4.457 13.950 -10.717 1.00 34.45 1317 ASN C O 1
ATOM 2436 N N . LYS A 1 313 ? -2.225 13.735 -10.624 1.00 36.52 1318 LYS C N 1
ATOM 2437 C CA . LYS A 1 313 ? -2.000 14.484 -11.844 1.00 39.01 1318 LYS C CA 1
ATOM 2438 C C . LYS A 1 313 ? -2.644 13.801 -13.080 1.00 38.01 1318 LYS C C 1
ATOM 2439 O O . LYS A 1 313 ? -3.333 14.438 -13.842 1.00 37.35 1318 LYS C O 1
ATOM 2445 N N . ASP A 1 314 ? -2.447 12.503 -13.243 1.00 36.72 1319 ASP C N 1
ATOM 2446 C CA . ASP A 1 314 ? -3.063 11.751 -14.347 1.00 36.86 1319 ASP C CA 1
ATOM 2447 C C . ASP A 1 314 ? -4.602 11.660 -14.217 1.00 34.78 1319 ASP C C 1
ATOM 2448 O O . ASP A 1 314 ? -5.287 11.595 -15.220 1.00 35.30 1319 ASP C O 1
ATOM 2453 N N . PHE A 1 315 ? -5.138 11.709 -13.005 1.00 32.69 1320 PHE C N 1
ATOM 2454 C CA . PHE A 1 315 ? -6.589 11.724 -12.810 1.00 31.50 1320 PHE C CA 1
ATOM 2455 C C . PHE A 1 315 ? -7.232 13.090 -13.067 1.00 33.05 1320 PHE C C 1
ATOM 2456 O O . PHE A 1 315 ? -8.450 13.142 -13.236 1.00 31.44 1320 PHE C O 1
ATOM 2464 N N . GLN A 1 316 ? -6.446 14.164 -13.148 1.00 35.23 1321 GLN C N 1
ATOM 2465 C CA A GLN A 1 316 ? -6.981 15.525 -13.257 0.50 37.61 1321 GLN C CA 1
ATOM 2466 C CA B GLN A 1 316 ? -6.972 15.533 -13.259 0.50 37.34 1321 GLN C CA 1
ATOM 2467 C C . GLN A 1 316 ? -7.970 15.774 -14.395 1.00 38.42 1321 GLN C C 1
ATOM 2468 O O . GLN A 1 316 ? -8.983 16.410 -14.173 1.00 38.30 1321 GLN C O 1
ATOM 2479 N N . PRO A 1 317 ? -7.672 15.296 -15.615 1.00 40.06 1322 PRO C N 1
ATOM 2480 C CA . PRO A 1 317 ? -8.644 15.470 -16.702 1.00 41.41 1322 PRO C CA 1
ATOM 2481 C C . PRO A 1 317 ? -9.976 14.765 -16.455 1.00 39.93 1322 PRO C C 1
ATOM 2482 O O . PRO A 1 317 ? -10.975 15.135 -17.064 1.00 41.01 1322 PRO C O 1
ATOM 2486 N N . TYR A 1 318 ? -9.998 13.769 -15.585 1.00 38.16 1323 TYR C N 1
ATOM 2487 C CA . TYR A 1 318 ? -11.222 13.023 -15.261 1.00 37.11 1323 TYR C CA 1
ATOM 2488 C C . TYR A 1 318 ? -11.926 13.577 -14.036 1.00 37.10 1323 TYR C C 1
ATOM 2489 O O . TYR A 1 318 ? -13.154 13.732 -14.027 1.00 36.79 1323 TYR C O 1
ATOM 2498 N N . TYR A 1 319 ? -11.146 13.898 -13.010 1.00 36.26 1324 TYR C N 1
ATOM 2499 C CA . TYR A 1 319 ? -11.681 14.336 -11.724 1.00 36.03 1324 TYR C CA 1
ATOM 2500 C C . TYR A 1 319 ? -11.948 15.830 -11.706 1.00 38.09 1324 TYR C C 1
ATOM 2501 O O . TYR A 1 319 ? -12.654 16.312 -10.843 1.00 38.30 1324 TYR C O 1
ATOM 2510 N N . GLY A 1 320 ? -11.372 16.585 -12.621 1.00 40.85 1325 GLY C N 1
ATOM 2511 C CA . GLY A 1 320 ? -11.370 18.045 -12.530 1.00 45.17 1325 GLY C CA 1
ATOM 2512 C C . GLY A 1 320 ? -10.180 18.493 -11.693 1.00 48.23 1325 GLY C C 1
ATOM 2513 O O . GLY A 1 320 ? -9.546 17.724 -10.916 1.00 48.03 1325 GLY C O 1
ATOM 2514 N N . GLU A 1 321 ? -9.874 19.775 -11.805 1.00 54.07 1326 GLU C N 1
ATOM 2515 C CA . GLU A 1 321 ? -8.721 20.352 -11.105 1.00 57.95 1326 GLU C CA 1
ATOM 2516 C C . GLU A 1 321 ? -9.068 20.330 -9.619 1.00 57.93 1326 GLU C C 1
ATOM 2517 O O . GLU A 1 321 ? -10.204 20.624 -9.233 1.00 56.06 1326 GLU C O 1
ATOM 2523 N N . GLY A 1 322 ? -8.114 19.893 -8.791 1.00 58.10 1327 GLY C N 1
ATOM 2524 C CA . GLY A 1 322 ? -8.343 19.769 -7.341 1.00 57.48 1327 GLY C CA 1
ATOM 2525 C C . GLY A 1 322 ? -9.086 18.505 -6.924 1.00 56.03 1327 GLY C C 1
ATOM 2526 O O . GLY A 1 322 ? -9.306 18.266 -5.730 1.00 58.17 1327 GLY C O 1
ATOM 2527 N N . GLY A 1 323 ? -9.436 17.660 -7.897 1.00 52.31 1328 GLY C N 1
ATOM 2528 C CA . GLY A 1 323 ? -9.875 16.321 -7.633 1.00 47.94 1328 GLY C CA 1
ATOM 2529 C C . GLY A 1 323 ? -8.646 15.546 -7.228 1.00 45.96 1328 GLY C C 1
ATOM 2530 O O . GLY A 1 323 ? -7.572 15.688 -7.817 1.00 47.92 1328 GLY C O 1
ATOM 2531 N N . ARG A 1 324 ? -8.807 14.681 -6.231 1.00 42.24 1329 ARG C N 1
ATOM 2532 C CA . ARG A 1 324 ? -7.657 13.992 -5.670 1.00 41.05 1329 ARG C CA 1
ATOM 2533 C C . ARG A 1 324 ? -8.110 12.683 -5.058 1.00 38.40 1329 ARG C C 1
ATOM 2534 O O . ARG A 1 324 ? -9.199 12.613 -4.518 1.00 34.27 1329 ARG C O 1
ATOM 2542 N N . ILE A 1 325 ? -7.175 11.744 -5.051 1.00 37.45 1330 ILE C N 1
ATOM 2543 C CA . ILE A 1 325 ? -7.170 10.635 -4.133 1.00 37.20 1330 ILE C CA 1
ATOM 2544 C C . ILE A 1 325 ? -6.750 11.197 -2.791 1.00 38.45 1330 ILE C C 1
ATOM 2545 O O . ILE A 1 325 ? -5.687 11.808 -2.668 1.00 42.85 1330 ILE C O 1
ATOM 2550 N N . LEU A 1 326 ? -7.609 11.031 -1.798 1.00 36.46 1331 LEU C N 1
ATOM 2551 C CA . LEU A 1 326 ? -7.378 11.511 -0.442 1.00 37.24 1331 LEU C CA 1
ATOM 2552 C C . LEU A 1 326 ? -6.497 10.526 0.328 1.00 37.47 1331 LEU C C 1
ATOM 2553 O O . LEU A 1 326 ? -5.611 10.942 1.036 1.00 37.75 1331 LEU C O 1
ATOM 2558 N N . GLU A 1 327 ? -6.768 9.234 0.203 1.00 36.13 1332 GLU C N 1
ATOM 2559 C CA . GLU A 1 327 ? -5.983 8.221 0.920 1.00 38.11 1332 GLU C CA 1
ATOM 2560 C C . GLU A 1 327 ? -6.257 6.863 0.333 1.00 35.61 1332 GLU C C 1
ATOM 2561 O O . GLU A 1 327 ? -7.241 6.683 -0.423 1.00 33.08 1332 GLU C O 1
ATOM 2567 N N . ILE A 1 328 ? -5.394 5.926 0.696 1.00 34.91 1333 ILE C N 1
ATOM 2568 C CA . ILE A 1 328 ? -5.576 4.524 0.394 1.00 33.98 1333 ILE C CA 1
ATOM 2569 C C . ILE A 1 328 ? -5.736 3.835 1.741 1.00 34.51 1333 ILE C C 1
ATOM 2570 O O . ILE A 1 328 ? -4.931 4.065 2.616 1.00 34.91 1333 ILE C O 1
ATOM 2575 N N . ARG A 1 329 ? -6.724 2.979 1.925 1.00 33.77 1334 ARG C N 1
ATOM 2576 C CA . ARG A 1 329 ? -6.874 2.237 3.199 1.00 35.80 1334 ARG C CA 1
ATOM 2577 C C . ARG A 1 329 ? -7.284 0.782 2.918 1.00 35.52 1334 ARG C C 1
ATOM 2578 O O . ARG A 1 329 ? -7.793 0.452 1.853 1.00 32.88 1334 ARG C O 1
ATOM 2586 N N . THR A 1 330 ? -7.042 -0.078 3.883 1.00 36.07 1335 THR C N 1
ATOM 2587 C CA . THR A 1 330 ? -7.535 -1.446 3.918 1.00 36.01 1335 THR C CA 1
ATOM 2588 C C . THR A 1 330 ? -9.060 -1.481 4.139 1.00 35.09 1335 THR C C 1
ATOM 2589 O O . THR A 1 330 ? -9.552 -0.668 4.892 1.00 34.88 1335 THR C O 1
ATOM 2593 N N . PRO A 1 331 ? -9.803 -2.360 3.433 1.00 34.40 1336 PRO C N 1
ATOM 2594 C CA . PRO A 1 331 ? -11.245 -2.471 3.659 1.00 34.11 1336 PRO C CA 1
ATOM 2595 C C . PRO A 1 331 ? -11.634 -2.654 5.138 1.00 35.93 1336 PRO C C 1
ATOM 2596 O O . PRO A 1 331 ? -11.003 -3.399 5.873 1.00 35.68 1336 PRO C O 1
ATOM 2600 N N . GLU A 1 332 ? -12.651 -1.907 5.537 1.00 35.98 1337 GLU C N 1
ATOM 2601 C CA . GLU A 1 332 ? -13.060 -1.806 6.929 1.00 39.10 1337 GLU C CA 1
ATOM 2602 C C . GLU A 1 332 ? -13.538 -3.095 7.581 1.00 41.31 1337 GLU C C 1
ATOM 2603 O O . GLU A 1 332 ? -13.335 -3.254 8.771 1.00 45.03 1337 GLU C O 1
ATOM 2609 N N . ALA A 1 333 ? -14.116 -4.017 6.821 1.00 40.99 1338 ALA C N 1
ATOM 2610 C CA . ALA A 1 333 ? -14.561 -5.312 7.370 1.00 43.82 1338 ALA C CA 1
ATOM 2611 C C . ALA A 1 333 ? -13.386 -6.220 7.782 1.00 45.23 1338 ALA C C 1
ATOM 2612 O O . ALA A 1 333 ? -13.479 -6.932 8.773 1.00 47.32 1338 ALA C O 1
ATOM 2614 N N . VAL A 1 334 ? -12.258 -6.098 7.096 1.00 44.55 1339 VAL C N 1
ATOM 2615 C CA . VAL A 1 334 ? -10.991 -6.739 7.503 1.00 47.47 1339 VAL C CA 1
ATOM 2616 C C . VAL A 1 334 ? -10.365 -6.127 8.774 1.00 50.45 1339 VAL C C 1
ATOM 2617 O O . VAL A 1 334 ? -10.224 -6.844 9.754 1.00 53.46 1339 VAL C O 1
ATOM 2621 N N . THR A 1 335 ? -10.023 -4.838 8.741 1.00 50.88 1340 THR C N 1
ATOM 2622 C CA . THR A 1 335 ? -9.545 -4.107 9.920 1.00 53.88 1340 THR C CA 1
ATOM 2623 C C . THR A 1 335 ? -10.494 -4.203 11.133 1.00 57.07 1340 THR C C 1
ATOM 2624 O O . THR A 1 335 ? -9.998 -4.339 12.242 1.00 60.79 1340 THR C O 1
ATOM 2628 N N . SER A 1 336 ? -11.823 -4.214 10.940 1.00 57.04 1341 SER C N 1
ATOM 2629 C CA . SER A 1 336 ? -12.769 -4.364 12.072 1.00 60.08 1341 SER C CA 1
ATOM 2630 C C . SER A 1 336 ? -12.581 -5.667 12.889 1.00 64.19 1341 SER C C 1
ATOM 2631 O O . SER A 1 336 ? -12.972 -5.732 14.053 1.00 66.49 1341 SER C O 1
ATOM 2634 N N . ILE A 1 337 ? -11.945 -6.675 12.292 1.00 65.85 1342 ILE C N 1
ATOM 2635 C CA . ILE A 1 337 ? -11.337 -7.777 13.061 1.00 70.63 1342 ILE C CA 1
ATOM 2636 C C . ILE A 1 337 ? -10.213 -7.211 13.953 1.00 73.00 1342 ILE C C 1
ATOM 2637 O O . ILE A 1 337 ? -10.192 -7.403 15.178 1.00 78.41 1342 ILE C O 1
ATOM 2642 N N . ILE B 1 6 ? -24.461 17.815 -83.267 1.00 103.64 1011 ILE A N 1
ATOM 2643 C CA . ILE B 1 6 ? -25.167 17.077 -82.166 1.00 101.03 1011 ILE A CA 1
ATOM 2644 C C . ILE B 1 6 ? -24.705 17.665 -80.821 1.00 98.70 1011 ILE A C 1
ATOM 2645 O O . ILE B 1 6 ? -23.497 17.775 -80.596 1.00 98.40 1011 ILE A O 1
ATOM 2650 N N . PRO B 1 7 ? -25.654 18.061 -79.930 1.00 97.04 1012 PRO A N 1
ATOM 2651 C CA . PRO B 1 7 ? -25.253 18.676 -78.658 1.00 94.84 1012 PRO A CA 1
ATOM 2652 C C . PRO B 1 7 ? -24.351 17.782 -77.814 1.00 92.66 1012 PRO A C 1
ATOM 2653 O O . PRO B 1 7 ? -24.655 16.602 -77.623 1.00 91.60 1012 PRO A O 1
ATOM 2657 N N . ARG B 1 8 ? -23.251 18.356 -77.336 1.00 92.29 1013 ARG A N 1
ATOM 2658 C CA . ARG B 1 8 ? -22.267 17.645 -76.532 1.00 91.17 1013 ARG A CA 1
ATOM 2659 C C . ARG B 1 8 ? -22.360 18.160 -75.102 1.00 88.61 1013 ARG A C 1
ATOM 2660 O O . ARG B 1 8 ? -22.090 19.342 -74.835 1.00 88.89 1013 ARG A O 1
ATOM 2668 N N . PHE B 1 9 ? -22.755 17.272 -74.193 1.00 85.79 1014 PHE A N 1
ATOM 2669 C CA . PHE B 1 9 ? -22.782 17.597 -72.765 1.00 83.32 1014 PHE A CA 1
ATOM 2670 C C . PHE B 1 9 ? -21.366 17.782 -72.203 1.00 83.99 1014 PHE A C 1
ATOM 2671 O O . PHE B 1 9 ? -20.395 17.222 -72.730 1.00 85.91 1014 PHE A O 1
ATOM 2679 N N . THR B 1 10 ? -21.258 18.576 -71.140 1.00 83.04 1015 THR A N 1
ATOM 2680 C CA . THR B 1 10 ? -19.992 18.747 -70.418 1.00 83.33 1015 THR A CA 1
ATOM 2681 C C . THR B 1 10 ? -19.539 17.452 -69.739 1.00 81.98 1015 THR A C 1
ATOM 2682 O O . THR B 1 10 ? -18.349 17.259 -69.504 1.00 83.18 1015 THR A O 1
ATOM 2686 N N . GLN B 1 11 ? -20.494 16.586 -69.403 1.00 79.86 1016 GLN A N 1
ATOM 2687 C CA . GLN B 1 11 ? -20.217 15.272 -68.818 1.00 78.70 1016 GLN A CA 1
ATOM 2688 C C . GLN B 1 11 ? -21.121 14.221 -69.462 1.00 78.04 1016 GLN A C 1
ATOM 2689 O O . GLN B 1 11 ? -22.247 14.531 -69.873 1.00 77.19 1016 GLN A O 1
ATOM 2695 N N . GLU B 1 12 ? -20.651 12.976 -69.513 1.00 78.60 1017 GLU A N 1
ATOM 2696 C CA . GLU B 1 12 ? -21.466 11.885 -70.060 1.00 79.24 1017 GLU A CA 1
ATOM 2697 C C . GLU B 1 12 ? -22.705 11.593 -69.202 1.00 77.09 1017 GLU A C 1
ATOM 2698 O O . GLU B 1 12 ? -23.796 11.334 -69.721 1.00 77.20 1017 GLU A O 1
ATOM 2704 N N . GLU B 1 13 ? -22.511 11.636 -67.887 1.00 74.92 1018 GLU A N 1
ATOM 2705 C CA . GLU B 1 13 ? -23.591 11.513 -66.913 1.00 72.68 1018 GLU A CA 1
ATOM 2706 C C . GLU B 1 13 ? -23.345 12.518 -65.777 1.00 70.49 1018 GLU A C 1
ATOM 2707 O O . GLU B 1 13 ? -22.216 12.983 -65.584 1.00 71.16 1018 GLU A O 1
ATOM 2713 N N . TYR B 1 14 ? -24.406 12.855 -65.047 1.00 67.29 1019 TYR A N 1
ATOM 2714 C CA . TYR B 1 14 ? -24.316 13.828 -63.968 1.00 65.41 1019 TYR A CA 1
ATOM 2715 C C . TYR B 1 14 ? -24.647 13.151 -62.640 1.00 63.31 1019 TYR A C 1
ATOM 2716 O O . TYR B 1 14 ? -25.584 12.360 -62.545 1.00 62.20 1019 TYR A O 1
ATOM 2725 N N . ARG B 1 15 ? -23.827 13.443 -61.636 1.00 62.56 1020 ARG A N 1
ATOM 2726 C CA . ARG B 1 15 ? -24.003 12.924 -60.276 1.00 61.25 1020 ARG A CA 1
ATOM 2727 C C . ARG B 1 15 ? -23.841 14.120 -59.342 1.00 60.28 1020 ARG A C 1
ATOM 2728 O O . ARG B 1 15 ? -22.770 14.316 -58.772 1.00 60.46 1020 ARG A O 1
ATOM 2736 N N . PRO B 1 16 ? -24.892 14.954 -59.218 1.00 59.46 1021 PRO A N 1
ATOM 2737 C CA . PRO B 1 16 ? -24.776 16.122 -58.364 1.00 59.63 1021 PRO A CA 1
ATOM 2738 C C . PRO B 1 16 ? -24.787 15.719 -56.884 1.00 58.55 1021 PRO A C 1
ATOM 2739 O O . PRO B 1 16 ? -25.107 14.555 -56.566 1.00 57.42 1021 PRO A O 1
ATOM 2743 N N . PRO B 1 17 ? -24.438 16.661 -55.984 1.00 58.88 1022 PRO A N 1
ATOM 2744 C CA . PRO B 1 17 ? -24.433 16.308 -54.563 1.00 57.97 1022 PRO A CA 1
ATOM 2745 C C . PRO B 1 17 ? -25.819 15.900 -54.060 1.00 56.18 1022 PRO A C 1
ATOM 2746 O O . PRO B 1 17 ? -26.820 16.202 -54.731 1.00 55.88 1022 PRO A O 1
ATOM 2750 N N . PRO B 1 18 ? -25.884 15.191 -52.912 1.00 54.93 1023 PRO A N 1
ATOM 2751 C CA . PRO B 1 18 ? -27.197 14.764 -52.386 1.00 53.38 1023 PRO A CA 1
ATOM 2752 C C . PRO B 1 18 ? -28.123 15.950 -52.084 1.00 53.09 1023 PRO A C 1
ATOM 2753 O O . PRO B 1 18 ? -27.637 17.035 -51.739 1.00 53.56 1023 PRO A O 1
ATOM 2757 N N . VAL B 1 19 ? -29.434 15.744 -52.208 1.00 52.13 1024 VAL A N 1
ATOM 2758 C CA . VAL B 1 19 ? -30.398 16.816 -51.971 1.00 52.54 1024 VAL A CA 1
ATOM 2759 C C . VAL B 1 19 ? -31.194 16.498 -50.708 1.00 51.59 1024 VAL A C 1
ATOM 2760 O O . VAL B 1 19 ? -31.755 15.409 -50.564 1.00 50.27 1024 VAL A O 1
ATOM 2764 N N . SER B 1 20 ? -31.212 17.463 -49.790 1.00 52.06 1025 SER A N 1
ATOM 2765 C CA . SER B 1 20 ? -31.940 17.363 -48.535 1.00 51.69 1025 SER A CA 1
ATOM 2766 C C . SER B 1 20 ? -33.382 16.943 -48.798 1.00 51.29 1025 SER A C 1
ATOM 2767 O O . SER B 1 20 ? -34.034 17.494 -49.695 1.00 51.99 1025 SER A O 1
ATOM 2770 N N . GLU B 1 21 ? -33.871 15.965 -48.035 1.00 49.71 1026 GLU A N 1
ATOM 2771 C CA . GLU B 1 21 ? -35.272 15.565 -48.112 1.00 50.34 1026 GLU A CA 1
ATOM 2772 C C . GLU B 1 21 ? -36.208 16.671 -47.648 1.00 52.12 1026 GLU A C 1
ATOM 2773 O O . GLU B 1 21 ? -37.393 16.617 -47.948 1.00 53.57 1026 GLU A O 1
ATOM 2779 N N . LEU B 1 22 ? -35.688 17.645 -46.898 1.00 53.07 1027 LEU A N 1
ATOM 2780 C CA . LEU B 1 22 ? -36.449 18.827 -46.489 1.00 55.49 1027 LEU A CA 1
ATOM 2781 C C . LEU B 1 22 ? -36.227 20.021 -47.425 1.00 57.44 1027 LEU A C 1
ATOM 2782 O O . LEU B 1 22 ? -36.526 21.141 -47.043 1.00 58.67 1027 LEU A O 1
ATOM 2787 N N . ALA B 1 23 ? -35.726 19.797 -48.645 1.00 58.28 1028 ALA A N 1
ATOM 2788 C CA . ALA B 1 23 ? -35.474 20.908 -49.592 1.00 60.43 1028 ALA A CA 1
ATOM 2789 C C . ALA B 1 23 ? -36.776 21.587 -49.976 1.00 62.93 1028 ALA A C 1
ATOM 2790 O O . ALA B 1 23 ? -37.763 20.911 -50.290 1.00 63.89 1028 ALA A O 1
ATOM 2792 N N . ALA B 1 24 ? -36.780 22.916 -49.925 1.00 65.34 1029 ALA A N 1
ATOM 2793 C CA . ALA B 1 24 ? -37.927 23.711 -50.351 1.00 68.87 1029 ALA A CA 1
ATOM 2794 C C . ALA B 1 24 ? -38.012 23.668 -51.872 1.00 70.56 1029 ALA A C 1
ATOM 2795 O O . ALA B 1 24 ? -37.016 23.416 -52.546 1.00 69.04 1029 ALA A O 1
ATOM 2797 N N . LYS B 1 25 ? -39.201 23.925 -52.405 1.00 73.97 1030 LYS A N 1
ATOM 2798 C CA . LYS B 1 25 ? -39.388 24.022 -53.861 1.00 76.43 1030 LYS A CA 1
ATOM 2799 C C . LYS B 1 25 ? -38.525 25.164 -54.384 1.00 77.25 1030 LYS A C 1
ATOM 2800 O O . LYS B 1 25 ? -38.364 26.186 -53.710 1.00 77.64 1030 LYS A O 1
ATOM 2806 N N . GLY B 1 26 ? -37.965 24.966 -55.574 1.00 77.00 1031 GLY A N 1
ATOM 2807 C CA . GLY B 1 26 ? -37.010 25.905 -56.161 1.00 77.50 1031 GLY A CA 1
ATOM 2808 C C . GLY B 1 26 ? -35.555 25.725 -55.747 1.00 75.26 1031 GLY A C 1
ATOM 2809 O O . GLY B 1 26 ? -34.707 26.471 -56.231 1.00 76.32 1031 GLY A O 1
ATOM 2810 N N . THR B 1 27 ? -35.244 24.758 -54.874 1.00 71.91 1032 THR A N 1
ATOM 2811 C CA . THR B 1 27 ? -33.854 24.504 -54.480 1.00 70.14 1032 THR A CA 1
ATOM 2812 C C . THR B 1 27 ? -33.111 23.897 -55.658 1.00 70.25 1032 THR A C 1
ATOM 2813 O O . THR B 1 27 ? -33.625 22.980 -56.298 1.00 68.91 1032 THR A O 1
ATOM 2817 N N . MET B 1 28 ? -31.908 24.399 -55.926 1.00 72.19 1033 MET A N 1
ATOM 2818 C CA . MET B 1 28 ? -31.069 23.872 -57.007 1.00 73.63 1033 MET A CA 1
ATOM 2819 C C . MET B 1 28 ? -30.604 22.466 -56.642 1.00 70.02 1033 MET A C 1
ATOM 2820 O O . MET B 1 28 ? -30.208 22.239 -55.509 1.00 68.33 1033 MET A O 1
ATOM 2825 N N . VAL B 1 29 ? -30.681 21.540 -57.596 1.00 68.24 1034 VAL A N 1
ATOM 2826 C CA . VAL B 1 29 ? -30.105 20.195 -57.468 1.00 65.65 1034 VAL A CA 1
ATOM 2827 C C . VAL B 1 29 ? -28.761 20.156 -58.199 1.00 66.08 1034 VAL A C 1
ATOM 2828 O O . VAL B 1 29 ? -27.762 19.700 -57.645 1.00 64.39 1034 VAL A O 1
ATOM 2832 N N . GLY B 1 30 ? -28.742 20.628 -59.449 1.00 67.23 1035 GLY A N 1
ATOM 2833 C CA . GLY B 1 30 ? -27.494 20.738 -60.189 1.00 68.28 1035 GLY A CA 1
ATOM 2834 C C . GLY B 1 30 ? -27.671 21.369 -61.558 1.00 70.79 1035 GLY A C 1
ATOM 2835 O O . GLY B 1 30 ? -28.792 21.648 -61.983 1.00 70.68 1035 GLY A O 1
ATOM 2836 N N . LEU B 1 31 ? -26.545 21.567 -62.242 1.00 72.27 1036 LEU A N 1
ATOM 2837 C CA . LEU B 1 31 ? -26.494 22.200 -63.554 1.00 74.93 1036 LEU A CA 1
ATOM 2838 C C . LEU B 1 31 ? -26.255 21.162 -64.646 1.00 75.48 1036 LEU A C 1
ATOM 2839 O O . LEU B 1 31 ? -25.361 20.327 -64.521 1.00 74.41 1036 LEU A O 1
ATOM 2844 N N . ILE B 1 32 ? -27.045 21.253 -65.718 1.00 77.69 1037 ILE A N 1
ATOM 2845 C CA . ILE B 1 32 ? -26.837 20.494 -66.952 1.00 78.86 1037 ILE A CA 1
ATOM 2846 C C . ILE B 1 32 ? -26.418 21.486 -68.038 1.00 82.10 1037 ILE A C 1
ATOM 2847 O O . ILE B 1 32 ? -27.048 22.532 -68.187 1.00 83.72 1037 ILE A O 1
ATOM 2852 N N . SER B 1 33 ? -25.376 21.141 -68.793 1.00 83.67 1038 SER A N 1
ATOM 2853 C CA . SER B 1 33 ? -24.798 22.021 -69.815 1.00 87.00 1038 SER A CA 1
ATOM 2854 C C . SER B 1 33 ? -24.433 21.232 -71.066 1.00 87.76 1038 SER A C 1
ATOM 2855 O O . SER B 1 33 ? -23.753 20.211 -70.987 1.00 86.69 1038 SER A O 1
ATOM 2858 N N . ALA B 1 34 ? -24.893 21.709 -72.220 1.00 89.50 1039 ALA A N 1
ATOM 2859 C CA . ALA B 1 34 ? -24.465 21.175 -73.507 1.00 91.01 1039 ALA A CA 1
ATOM 2860 C C . ALA B 1 34 ? -24.287 22.313 -74.505 1.00 93.60 1039 ALA A C 1
ATOM 2861 O O . ALA B 1 34 ? -24.862 23.385 -74.343 1.00 94.65 1039 ALA A O 1
ATOM 2863 N N . ALA B 1 35 ? -23.457 22.080 -75.508 1.00 95.01 1040 ALA A N 1
ATOM 2864 C CA . ALA B 1 35 ? -23.190 23.079 -76.535 1.00 98.08 1040 ALA A CA 1
ATOM 2865 C C . ALA B 1 35 ? -23.262 22.428 -77.908 1.00 99.58 1040 ALA A C 1
ATOM 2866 O O . ALA B 1 35 ? -22.914 21.254 -78.063 1.00 98.80 1040 ALA A O 1
ATOM 2868 N N . ALA B 1 36 ? -23.782 23.178 -78.875 1.00 101.97 1041 ALA A N 1
ATOM 2869 C CA . ALA B 1 36 ? -23.676 22.829 -80.290 1.00 104.43 1041 ALA A CA 1
ATOM 2870 C C . ALA B 1 36 ? -23.313 24.126 -81.004 1.00 107.38 1041 ALA A C 1
ATOM 2871 O O . ALA B 1 36 ? -24.017 25.126 -80.838 1.00 108.28 1041 ALA A O 1
ATOM 2873 N N . ILE B 1 37 ? -22.222 24.105 -81.775 1.00 109.45 1042 ILE A N 1
ATOM 2874 C CA . ILE B 1 37 ? -21.598 25.330 -82.321 1.00 112.55 1042 ILE A CA 1
ATOM 2875 C C . ILE B 1 37 ? -22.599 26.289 -83.007 1.00 114.66 1042 ILE A C 1
ATOM 2876 O O . ILE B 1 37 ? -23.388 25.868 -83.858 1.00 115.81 1042 ILE A O 1
ATOM 2881 N N . ASN B 1 38 ? -22.571 27.564 -82.590 1.00 115.52 1043 ASN A N 1
ATOM 2882 C CA . ASN B 1 38 ? -23.418 28.647 -83.138 1.00 117.86 1043 ASN A CA 1
ATOM 2883 C C . ASN B 1 38 ? -24.934 28.417 -83.022 1.00 116.71 1043 ASN A C 1
ATOM 2884 O O . ASN B 1 38 ? -25.700 28.937 -83.825 1.00 119.93 1043 ASN A O 1
ATOM 2889 N N . GLN B 1 39 ? -25.371 27.654 -82.027 1.00 113.09 1044 GLN A N 1
ATOM 2890 C CA . GLN B 1 39 ? -26.795 27.339 -81.851 1.00 112.04 1044 GLN A CA 1
ATOM 2891 C C . GLN B 1 39 ? -27.146 27.387 -80.373 1.00 109.52 1044 GLN A C 1
ATOM 2892 O O . GLN B 1 39 ? -26.381 26.877 -79.559 1.00 108.33 1044 GLN A O 1
ATOM 2898 N N . SER B 1 40 ? -28.274 27.998 -80.025 1.00 110.33 1045 SER A N 1
ATOM 2899 C CA . SER B 1 40 ? -28.785 27.969 -78.642 1.00 108.16 1045 SER A CA 1
ATOM 2900 C C . SER B 1 40 ? -29.341 26.581 -78.288 1.00 105.39 1045 SER A C 1
ATOM 2901 O O . SER B 1 40 ? -29.741 25.823 -79.180 1.00 106.28 1045 SER A O 1
ATOM 2904 N N . ILE B 1 41 ? -29.387 26.280 -76.985 1.00 102.32 1046 ILE A N 1
ATOM 2905 C CA . ILE B 1 41 ? -29.746 24.954 -76.470 1.00 99.46 1046 ILE A CA 1
ATOM 2906 C C . ILE B 1 41 ? -30.959 25.036 -75.533 1.00 98.57 1046 ILE A C 1
ATOM 2907 O O . ILE B 1 41 ? -31.022 25.932 -74.699 1.00 98.88 1046 ILE A O 1
ATOM 2912 N N . VAL B 1 42 ? -31.899 24.094 -75.651 1.00 97.66 1047 VAL A N 1
ATOM 2913 C CA . VAL B 1 42 ? -33.009 23.962 -74.680 1.00 96.06 1047 VAL A CA 1
ATOM 2914 C C . VAL B 1 42 ? -33.038 22.596 -73.990 1.00 92.99 1047 VAL A C 1
ATOM 2915 O O . VAL B 1 42 ? -32.810 21.556 -74.614 1.00 91.62 1047 VAL A O 1
ATOM 2919 N N . TYR B 1 43 ? -33.347 22.612 -72.697 1.00 91.31 1048 TYR A N 1
ATOM 2920 C CA . TYR B 1 43 ? -33.222 21.436 -71.845 1.00 88.76 1048 TYR A CA 1
ATOM 2921 C C . TYR B 1 43 ? -34.595 20.949 -71.418 1.00 88.82 1048 TYR A C 1
ATOM 2922 O O . TYR B 1 43 ? -35.466 21.758 -71.105 1.00 90.63 1048 TYR A O 1
ATOM 2931 N N . SER B 1 44 ? -34.790 19.631 -71.415 1.00 87.53 1049 SER A N 1
ATOM 2932 C CA . SER B 1 44 ? -35.987 19.018 -70.829 1.00 87.31 1049 SER A CA 1
ATOM 2933 C C . SER B 1 44 ? -35.640 17.720 -70.091 1.00 84.89 1049 SER A C 1
ATOM 2934 O O . SER B 1 44 ? -34.516 17.219 -70.200 1.00 83.54 1049 SER A O 1
ATOM 2937 N N . ILE B 1 45 ? -36.610 17.203 -69.333 1.00 84.27 1050 ILE A N 1
ATOM 2938 C CA . ILE B 1 45 ? -36.490 15.927 -68.626 1.00 82.50 1050 ILE A CA 1
ATOM 2939 C C . ILE B 1 45 ? -37.360 14.923 -69.363 1.00 84.49 1050 ILE A C 1
ATOM 2940 O O . ILE B 1 45 ? -38.559 15.115 -69.479 1.00 86.80 1050 ILE A O 1
ATOM 2945 N N . VAL B 1 46 ? -36.752 13.841 -69.830 1.00 84.51 1051 VAL A N 1
ATOM 2946 C CA . VAL B 1 46 ? -37.405 12.891 -70.740 1.00 87.29 1051 VAL A CA 1
ATOM 2947 C C . VAL B 1 46 ? -37.858 11.579 -70.065 1.00 86.95 1051 VAL A C 1
ATOM 2948 O O . VAL B 1 46 ? -38.746 10.905 -70.582 1.00 89.87 1051 VAL A O 1
ATOM 2952 N N . SER B 1 47 ? -37.262 11.196 -68.938 1.00 84.00 1052 SER A N 1
ATOM 2953 C CA . SER B 1 47 ? -37.642 9.957 -68.260 1.00 83.46 1052 SER A CA 1
ATOM 2954 C C . SER B 1 47 ? -37.235 9.948 -66.792 1.00 80.47 1052 SER A C 1
ATOM 2955 O O . SER B 1 47 ? -36.468 10.813 -66.344 1.00 78.64 1052 SER A O 1
ATOM 2958 N N . GLY B 1 48 ? -37.765 8.972 -66.055 1.00 80.13 1053 GLY A N 1
ATOM 2959 C CA . GLY B 1 48 ? -37.461 8.797 -64.633 1.00 77.50 1053 GLY A CA 1
ATOM 2960 C C . GLY B 1 48 ? -37.959 9.860 -63.671 1.00 76.02 1053 GLY A C 1
ATOM 2961 O O . GLY B 1 48 ? -37.553 9.858 -62.514 1.00 74.67 1053 GLY A O 1
ATOM 2962 N N . ASN B 1 49 ? -38.831 10.760 -64.125 1.00 77.55 1054 ASN A N 1
ATOM 2963 C CA . ASN B 1 49 ? -39.412 11.806 -63.277 1.00 77.33 1054 ASN A CA 1
ATOM 2964 C C . ASN B 1 49 ? -40.912 11.587 -63.134 1.00 80.17 1054 ASN A C 1
ATOM 2965 O O . ASN B 1 49 ? -41.674 12.545 -63.052 1.00 81.65 1054 ASN A O 1
ATOM 2970 N N . GLU B 1 50 ? -41.322 10.321 -63.075 1.00 82.03 1055 GLU A N 1
ATOM 2971 C CA . GLU B 1 50 ? -42.740 9.922 -63.006 1.00 85.69 1055 GLU A CA 1
ATOM 2972 C C . GLU B 1 50 ? -43.476 10.557 -61.824 1.00 85.76 1055 GLU A C 1
ATOM 2973 O O . GLU B 1 50 ? -44.616 10.995 -61.961 1.00 88.42 1055 GLU A O 1
ATOM 2979 N N . GLU B 1 51 ? -42.810 10.623 -60.673 1.00 83.18 1056 GLU A N 1
ATOM 2980 C CA . GLU B 1 51 ? -43.402 11.179 -59.452 1.00 82.68 1056 GLU A CA 1
ATOM 2981 C C . GLU B 1 51 ? -43.445 12.726 -59.415 1.00 82.21 1056 GLU A C 1
ATOM 2982 O O . GLU B 1 51 ? -43.979 13.298 -58.465 1.00 81.62 1056 GLU A O 1
ATOM 2988 N N . ASP B 1 52 ? -42.877 13.387 -60.430 1.00 82.05 1057 ASP A N 1
ATOM 2989 C CA . ASP B 1 52 ? -42.928 14.849 -60.613 1.00 82.07 1057 ASP A CA 1
ATOM 2990 C C . ASP B 1 52 ? -42.161 15.642 -59.543 1.00 78.67 1057 ASP A C 1
ATOM 2991 O O . ASP B 1 52 ? -42.479 16.810 -59.267 1.00 79.60 1057 ASP A O 1
ATOM 2996 N N . LYS B 1 53 ? -41.128 15.023 -58.976 1.00 74.44 1058 LYS A N 1
ATOM 2997 C CA . LYS B 1 53 ? -40.369 15.635 -57.882 1.00 71.37 1058 LYS A CA 1
ATOM 2998 C C . LYS B 1 53 ? -39.370 16.685 -58.346 1.00 70.32 1058 LYS A C 1
ATOM 2999 O O . LYS B 1 53 ? -38.940 17.516 -57.538 1.00 69.24 1058 LYS A O 1
ATOM 3005 N N . PHE B 1 54 ? -38.998 16.664 -59.628 1.00 70.74 1059 PHE A N 1
ATOM 3006 C CA . PHE B 1 54 ? -38.026 17.628 -60.168 1.00 70.02 1059 PHE A CA 1
ATOM 3007 C C . PHE B 1 54 ? -38.556 18.326 -61.415 1.00 72.99 1059 PHE A C 1
ATOM 3008 O O . PHE B 1 54 ? -39.413 17.790 -62.112 1.00 74.76 1059 PHE A O 1
ATOM 3016 N N . GLY B 1 55 ? -38.061 19.541 -61.643 1.00 73.65 1060 GLY A N 1
ATOM 3017 C CA . GLY B 1 55 ? -38.245 20.280 -62.896 1.00 76.76 1060 GLY A CA 1
ATOM 3018 C C . GLY B 1 55 ? -36.884 20.763 -63.370 1.00 76.33 1060 GLY A C 1
ATOM 3019 O O . GLY B 1 55 ? -35.898 20.677 -62.628 1.00 74.15 1060 GLY A O 1
ATOM 3020 N N . ILE B 1 56 ? -36.819 21.250 -64.608 1.00 78.85 1061 ILE A N 1
ATOM 3021 C CA . ILE B 1 56 ? -35.592 21.836 -65.156 1.00 79.01 1061 ILE A CA 1
ATOM 3022 C C . ILE B 1 56 ? -35.949 23.133 -65.878 1.00 82.07 1061 ILE A C 1
ATOM 3023 O O . ILE B 1 56 ? -36.946 23.183 -66.576 1.00 85.02 1061 ILE A O 1
ATOM 3028 N N . ASN B 1 57 ? -35.157 24.181 -65.665 1.00 82.33 1062 ASN A N 1
ATOM 3029 C CA . ASN B 1 57 ? -35.311 25.438 -66.390 1.00 85.21 1062 ASN A CA 1
ATOM 3030 C C . ASN B 1 57 ? -34.815 25.196 -67.814 1.00 86.15 1062 ASN A C 1
ATOM 3031 O O . ASN B 1 57 ? -33.616 25.001 -68.032 1.00 84.76 1062 ASN A O 1
ATOM 3036 N N . ASN B 1 58 ? -35.727 25.235 -68.782 1.00 88.54 1063 ASN A N 1
ATOM 3037 C CA . ASN B 1 58 ? -35.371 24.860 -70.158 1.00 89.94 1063 ASN A CA 1
ATOM 3038 C C . ASN B 1 58 ? -34.290 25.741 -70.822 1.00 91.15 1063 ASN A C 1
ATOM 3039 O O . ASN B 1 58 ? -33.694 25.313 -71.798 1.00 91.17 1063 ASN A O 1
ATOM 3044 N N . ILE B 1 59 ? -34.025 26.934 -70.286 1.00 92.15 1064 ILE A N 1
ATOM 3045 C CA . ILE B 1 59 ? -32.965 27.808 -70.801 1.00 93.65 1064 ILE A CA 1
ATOM 3046 C C . ILE B 1 59 ? -31.628 27.611 -70.072 1.00 90.90 1064 ILE A C 1
ATOM 3047 O O . ILE B 1 59 ? -30.601 27.411 -70.717 1.00 91.38 1064 ILE A O 1
ATOM 3052 N N . THR B 1 60 ? -31.636 27.657 -68.741 1.00 88.71 1065 THR A N 1
ATOM 3053 C CA . THR B 1 60 ? -30.389 27.607 -67.963 1.00 86.46 1065 THR A CA 1
ATOM 3054 C C . THR B 1 60 ? -29.839 26.192 -67.725 1.00 82.53 1065 THR A C 1
ATOM 3055 O O . THR B 1 60 ? -28.642 26.026 -67.477 1.00 80.77 1065 THR A O 1
ATOM 3059 N N . GLY B 1 61 ? -30.708 25.186 -67.802 1.00 80.71 1066 GLY A N 1
ATOM 3060 C CA . GLY B 1 61 ? -30.331 23.800 -67.526 1.00 78.15 1066 GLY A CA 1
ATOM 3061 C C . GLY B 1 61 ? -30.257 23.455 -66.038 1.00 75.53 1066 GLY A C 1
ATOM 3062 O O . GLY B 1 61 ? -29.767 22.383 -65.684 1.00 73.90 1066 GLY A O 1
ATOM 3063 N N . VAL B 1 62 ? -30.737 24.350 -65.172 1.00 75.84 1067 VAL A N 1
ATOM 3064 C CA . VAL B 1 62 ? -30.724 24.146 -63.727 1.00 73.76 1067 VAL A CA 1
ATOM 3065 C C . VAL B 1 62 ? -31.874 23.206 -63.365 1.00 72.33 1067 VAL A C 1
ATOM 3066 O O . VAL B 1 62 ? -33.043 23.525 -63.626 1.00 73.33 1067 VAL A O 1
ATOM 3070 N N . ILE B 1 63 ? -31.522 22.051 -62.788 1.00 69.86 1068 ILE A N 1
ATOM 3071 C CA . ILE B 1 63 ? -32.491 21.107 -62.228 1.00 68.39 1068 ILE A CA 1
ATOM 3072 C C . ILE B 1 63 ? -32.794 21.581 -60.807 1.00 67.77 1068 ILE A C 1
ATOM 3073 O O . ILE B 1 63 ? -31.873 21.893 -60.043 1.00 66.87 1068 ILE A O 1
ATOM 3078 N N . TYR B 1 64 ? -34.082 21.613 -60.469 1.00 68.27 1069 TYR A N 1
ATOM 3079 C CA . TYR B 1 64 ? -34.550 22.135 -59.196 1.00 68.57 1069 TYR A CA 1
ATOM 3080 C C . TYR B 1 64 ? -35.618 21.221 -58.598 1.00 67.68 1069 TYR A C 1
ATOM 3081 O O . TYR B 1 64 ? -36.251 20.431 -59.325 1.00 67.67 1069 TYR A O 1
ATOM 3090 N N . VAL B 1 65 ? -35.807 21.345 -57.281 1.00 66.29 1070 VAL A N 1
ATOM 3091 C CA . VAL B 1 65 ? -36.829 20.586 -56.561 1.00 65.68 1070 VAL A CA 1
ATOM 3092 C C . VAL B 1 65 ? -38.204 21.196 -56.855 1.00 68.17 1070 VAL A C 1
ATOM 3093 O O . VAL B 1 65 ? -38.402 22.404 -56.714 1.00 69.99 1070 VAL A O 1
ATOM 3097 N N . ASN B 1 66 ? -39.136 20.338 -57.263 1.00 69.03 1071 ASN A N 1
ATOM 3098 C CA . ASN B 1 66 ? -40.467 20.727 -57.721 1.00 72.14 1071 ASN A CA 1
ATOM 3099 C C . ASN B 1 66 ? -41.596 20.386 -56.746 1.00 72.76 1071 ASN A C 1
ATOM 3100 O O . ASN B 1 66 ? -42.681 20.959 -56.851 1.00 75.74 1071 ASN A O 1
ATOM 3105 N N . ALA B 1 67 ? -41.343 19.475 -55.804 1.00 70.60 1072 ALA A N 1
ATOM 3106 C CA . ALA B 1 67 ? -42.371 18.961 -54.900 1.00 70.92 1072 ALA A CA 1
ATOM 3107 C C . ALA B 1 67 ? -41.727 18.470 -53.598 1.00 67.97 1072 ALA A C 1
ATOM 3108 O O . ALA B 1 67 ? -40.500 18.342 -53.534 1.00 66.33 1072 ALA A O 1
ATOM 3110 N N . PRO B 1 68 ? -42.539 18.202 -52.557 1.00 68.03 1073 PRO A N 1
ATOM 3111 C CA . PRO B 1 68 ? -41.970 17.645 -51.317 1.00 65.35 1073 PRO A CA 1
ATOM 3112 C C . PRO B 1 68 ? -41.241 16.304 -51.507 1.00 63.03 1073 PRO A C 1
ATOM 3113 O O . PRO B 1 68 ? -41.743 15.429 -52.208 1.00 64.08 1073 PRO A O 1
ATOM 3117 N N . LEU B 1 69 ? -40.065 16.171 -50.899 1.00 60.50 1074 LEU A N 1
ATOM 3118 C CA . LEU B 1 69 ? -39.279 14.933 -50.932 1.00 58.57 1074 LEU A CA 1
ATOM 3119 C C . LEU B 1 69 ? -39.380 14.182 -49.608 1.00 57.16 1074 LEU A C 1
ATOM 3120 O O . LEU B 1 69 ? -39.794 14.737 -48.595 1.00 57.12 1074 LEU A O 1
ATOM 3125 N N . ASP B 1 70 ? -39.015 12.907 -49.632 1.00 55.94 1075 ASP A N 1
ATOM 3126 C CA . ASP B 1 70 ? -39.049 12.080 -48.447 1.00 54.52 1075 ASP A CA 1
ATOM 3127 C C . ASP B 1 70 ? -38.118 10.885 -48.600 1.00 53.31 1075 ASP A C 1
ATOM 3128 O O . ASP B 1 70 ? -38.430 9.920 -49.298 1.00 53.47 1075 ASP A O 1
ATOM 3133 N N . TYR B 1 71 ? -36.994 10.947 -47.890 1.00 51.54 1076 TYR A N 1
ATOM 3134 C CA . TYR B 1 71 ? -36.011 9.870 -47.869 1.00 50.55 1076 TYR A CA 1
ATOM 3135 C C . TYR B 1 71 ? -36.634 8.532 -47.453 1.00 51.14 1076 TYR A C 1
ATOM 3136 O O . TYR B 1 71 ? -36.267 7.485 -47.993 1.00 51.52 1076 TYR A O 1
ATOM 3145 N N . GLU B 1 72 ? -37.595 8.590 -46.529 1.00 50.99 1077 GLU A N 1
ATOM 3146 C CA . GLU B 1 72 ? -38.261 7.396 -46.022 1.00 51.99 1077 GLU A CA 1
ATOM 3147 C C . GLU B 1 72 ? -39.244 6.741 -47.006 1.00 54.31 1077 GLU A C 1
ATOM 3148 O O . GLU B 1 72 ? -39.660 5.616 -46.776 1.00 55.05 1077 GLU A O 1
ATOM 3154 N N . THR B 1 73 ? -39.618 7.442 -48.079 1.00 55.97 1078 THR A N 1
ATOM 3155 C CA . THR B 1 73 ? -40.360 6.860 -49.203 1.00 58.19 1078 THR A CA 1
ATOM 3156 C C . THR B 1 73 ? -39.428 6.475 -50.347 1.00 58.31 1078 THR A C 1
ATOM 3157 O O . THR B 1 73 ? -39.547 5.382 -50.893 1.00 60.30 1078 THR A O 1
ATOM 3161 N N . ARG B 1 74 ? -38.532 7.379 -50.738 1.00 56.92 1079 ARG A N 1
ATOM 3162 C CA . ARG B 1 74 ? -37.641 7.119 -51.866 1.00 56.38 1079 ARG A CA 1
ATOM 3163 C C . ARG B 1 74 ? -36.300 7.840 -51.719 1.00 53.93 1079 ARG A C 1
ATOM 3164 O O . ARG B 1 74 ? -36.255 9.042 -51.473 1.00 53.17 1079 ARG A O 1
ATOM 3172 N N . THR B 1 75 ? -35.215 7.089 -51.882 1.00 52.91 1080 THR A N 1
ATOM 3173 C CA . THR B 1 75 ? -33.855 7.587 -51.672 1.00 51.38 1080 THR A CA 1
ATOM 3174 C C . THR B 1 75 ? -33.112 8.028 -52.931 1.00 52.02 1080 THR A C 1
ATOM 3175 O O . THR B 1 75 ? -32.203 8.854 -52.836 1.00 51.32 1080 THR A O 1
ATOM 3179 N N . SER B 1 76 ? -33.481 7.473 -54.089 1.00 53.51 1081 SER A N 1
ATOM 3180 C CA . SER B 1 76 ? -32.712 7.640 -55.336 1.00 54.86 1081 SER A CA 1
ATOM 3181 C C . SER B 1 76 ? -33.611 7.898 -56.539 1.00 55.99 1081 SER A C 1
ATOM 3182 O O . SER B 1 76 ? -34.732 7.378 -56.608 1.00 56.63 1081 SER A O 1
ATOM 3185 N N . TYR B 1 77 ? -33.118 8.706 -57.473 1.00 56.29 1082 TYR A N 1
ATOM 3186 C CA . TYR B 1 77 ? -33.813 8.968 -58.736 1.00 58.29 1082 TYR A CA 1
ATOM 3187 C C . TYR B 1 77 ? -32.795 8.923 -59.861 1.00 59.93 1082 TYR A C 1
ATOM 3188 O O . TYR B 1 77 ? -31.656 9.378 -59.701 1.00 59.74 1082 TYR A O 1
ATOM 3197 N N . VAL B 1 78 ? -33.195 8.380 -61.004 1.00 62.42 1083 VAL A N 1
ATOM 3198 C CA . VAL B 1 78 ? -32.350 8.401 -62.200 1.00 64.03 1083 VAL A CA 1
ATOM 3199 C C . VAL B 1 78 ? -33.149 9.067 -63.324 1.00 65.51 1083 VAL A C 1
ATOM 3200 O O . VAL B 1 78 ? -34.079 8.476 -63.865 1.00 67.17 1083 VAL A O 1
ATOM 3204 N N . LEU B 1 79 ? -32.803 10.322 -63.613 1.00 65.65 1084 LEU A N 1
ATOM 3205 C CA . LEU B 1 79 ? -33.442 11.117 -64.659 1.00 68.25 1084 LEU A CA 1
ATOM 3206 C C . LEU B 1 79 ? -32.640 11.045 -65.945 1.00 70.10 1084 LEU A C 1
ATOM 3207 O O . LEU B 1 79 ? -31.416 10.937 -65.903 1.00 69.75 1084 LEU A O 1
ATOM 3212 N N . ARG B 1 80 ? -33.331 11.095 -67.078 1.00 73.34 1085 ARG A N 1
ATOM 3213 C CA . ARG B 1 80 ? -32.696 11.294 -68.384 1.00 75.68 1085 ARG A CA 1
ATOM 3214 C C . ARG B 1 80 ? -33.056 12.705 -68.809 1.00 75.90 1085 ARG A C 1
ATOM 3215 O O . ARG B 1 80 ? -34.235 13.024 -68.897 1.00 76.16 1085 ARG A O 1
ATOM 3223 N N . VAL B 1 81 ? -32.053 13.555 -69.006 1.00 75.13 1086 VAL A N 1
ATOM 3224 C CA . VAL B 1 81 ? -32.275 14.909 -69.521 1.00 76.66 1086 VAL A CA 1
ATOM 3225 C C . VAL B 1 81 ? -31.922 14.947 -71.004 1.00 79.01 1086 VAL A C 1
ATOM 3226 O O . VAL B 1 81 ? -31.034 14.223 -71.451 1.00 78.94 1086 VAL A O 1
ATOM 3230 N N . GLN B 1 82 ? -32.629 15.787 -71.748 1.00 81.22 1087 GLN A N 1
ATOM 3231 C CA . GLN B 1 82 ? -32.410 15.950 -73.190 1.00 83.70 1087 GLN A CA 1
ATOM 3232 C C . GLN B 1 82 ? -32.056 17.400 -73.503 1.00 84.40 1087 GLN A C 1
ATOM 3233 O O . GLN B 1 82 ? -32.657 18.323 -72.947 1.00 84.02 1087 GLN A O 1
ATOM 3239 N N . ALA B 1 83 ? -31.068 17.578 -74.380 1.00 85.53 1088 ALA A N 1
ATOM 3240 C CA . ALA B 1 83 ? -30.660 18.887 -74.885 1.00 87.19 1088 ALA A CA 1
ATOM 3241 C C . ALA B 1 83 ? -30.945 18.931 -76.383 1.00 90.46 1088 ALA A C 1
ATOM 3242 O O . ALA B 1 83 ? -30.503 18.052 -77.116 1.00 90.85 1088 ALA A O 1
ATOM 3244 N N . ASP B 1 84 ? -31.692 19.948 -76.810 1.00 93.12 1089 ASP A N 1
ATOM 3245 C CA . ASP B 1 84 ? -32.016 20.208 -78.227 1.00 96.51 1089 ASP A CA 1
ATOM 3246 C C . ASP B 1 84 ? -31.466 21.568 -78.672 1.00 98.12 1089 ASP A C 1
ATOM 3247 O O . ASP B 1 84 ? -31.495 22.526 -77.891 1.00 97.38 1089 ASP A O 1
ATOM 3252 N N . SER B 1 85 ? -31.059 21.692 -79.948 1.00 100.05 1090 SER A N 1
ATOM 3253 C CA . SER B 1 85 ? -30.515 22.961 -80.502 1.00 101.85 1090 SER A CA 1
ATOM 3254 C C . SER B 1 85 ? -31.508 23.827 -81.298 1.00 104.97 1090 SER A C 1
ATOM 3255 O O . SER B 1 85 ? -32.692 23.518 -81.411 1.00 105.67 1090 SER A O 1
ATOM 3258 N N . SER B 1 99 ? -30.675 16.639 -81.242 1.00 98.82 1104 SER A N 1
ATOM 3259 C CA . SER B 1 99 ? -30.813 16.313 -79.828 1.00 96.55 1104 SER A CA 1
ATOM 3260 C C . SER B 1 99 ? -29.822 15.251 -79.340 1.00 94.02 1104 SER A C 1
ATOM 3261 O O . SER B 1 99 ? -29.198 14.543 -80.129 1.00 94.85 1104 SER A O 1
ATOM 3264 N N . ASN B 1 100 ? -29.695 15.169 -78.024 1.00 90.84 1105 ASN A N 1
ATOM 3265 C CA . ASN B 1 100 ? -28.837 14.186 -77.355 1.00 88.41 1105 ASN A CA 1
ATOM 3266 C C . ASN B 1 100 ? -29.257 14.167 -75.891 1.00 85.45 1105 ASN A C 1
ATOM 3267 O O . ASN B 1 100 ? -29.774 15.176 -75.390 1.00 84.96 1105 ASN A O 1
ATOM 3272 N N . THR B 1 101 ? -29.042 13.036 -75.217 1.00 83.73 1106 THR A N 1
ATOM 3273 C CA . THR B 1 101 ? -29.465 12.869 -73.822 1.00 80.96 1106 THR A CA 1
ATOM 3274 C C . THR B 1 101 ? -28.309 12.520 -72.889 1.00 78.91 1106 THR A C 1
ATOM 3275 O O . THR B 1 101 ? -27.203 12.218 -73.344 1.00 79.12 1106 THR A O 1
ATOM 3279 N N . ALA B 1 102 ? -28.580 12.597 -71.586 1.00 76.60 1107 ALA A N 1
ATOM 3280 C CA . ALA B 1 102 ? -27.610 12.232 -70.560 1.00 74.82 1107 ALA A CA 1
ATOM 3281 C C . ALA B 1 102 ? -28.324 11.869 -69.250 1.00 73.28 1107 ALA A C 1
ATOM 3282 O O . ALA B 1 102 ? -29.384 12.414 -68.938 1.00 73.17 1107 ALA A O 1
ATOM 3284 N N . LYS B 1 103 ? -27.749 10.942 -68.500 1.00 72.47 1108 LYS A N 1
ATOM 3285 C CA . LYS B 1 103 ? -28.350 10.464 -67.257 1.00 70.86 1108 LYS A CA 1
ATOM 3286 C C . LYS B 1 103 ? -27.955 11.407 -66.119 1.00 68.85 1108 LYS A C 1
ATOM 3287 O O . LYS B 1 103 ? -26.824 11.906 -66.089 1.00 68.67 1108 LYS A O 1
ATOM 3293 N N . VAL B 1 104 ? -28.897 11.662 -65.209 1.00 67.31 1109 VAL A N 1
ATOM 3294 C CA . VAL B 1 104 ? -28.644 12.417 -63.971 1.00 65.46 1109 VAL A CA 1
ATOM 3295 C C . VAL B 1 104 ? -29.009 11.536 -62.770 1.00 63.60 1109 VAL A C 1
ATOM 3296 O O . VAL B 1 104 ? -30.180 11.221 -62.565 1.00 63.09 1109 VAL A O 1
ATOM 3300 N N . TYR B 1 105 ? -28.005 11.126 -61.994 1.00 62.40 1110 TYR A N 1
ATOM 3301 C CA . TYR B 1 105 ? -28.230 10.325 -60.776 1.00 60.95 1110 TYR A CA 1
ATOM 3302 C C . TYR B 1 105 ? -28.438 11.269 -59.596 1.00 59.24 1110 TYR A C 1
ATOM 3303 O O . TYR B 1 105 ? -27.503 11.950 -59.194 1.00 58.84 1110 TYR A O 1
ATOM 3312 N N . ILE B 1 106 ? -29.661 11.318 -59.068 1.00 58.23 1111 ILE A N 1
ATOM 3313 C CA . ILE B 1 106 ? -29.976 12.166 -57.921 1.00 57.42 1111 ILE A CA 1
ATOM 3314 C C . ILE B 1 106 ? -30.152 11.291 -56.673 1.00 56.19 1111 ILE A C 1
ATOM 3315 O O . ILE B 1 106 ? -30.939 10.343 -56.693 1.00 56.78 1111 ILE A O 1
ATOM 3320 N N . GLU B 1 107 ? -29.425 11.606 -55.604 1.00 55.19 1112 GLU A N 1
ATOM 3321 C CA . GLU B 1 107 ? -29.587 10.913 -54.308 1.00 54.34 1112 GLU A CA 1
ATOM 3322 C C . GLU B 1 107 ? -30.207 11.859 -53.283 1.00 52.87 1112 GLU A C 1
ATOM 3323 O O . GLU B 1 107 ? -29.856 13.038 -53.210 1.00 52.38 1112 GLU A O 1
ATOM 3329 N N . ILE B 1 108 ? -31.143 11.341 -52.503 1.00 52.61 1113 ILE A N 1
ATOM 3330 C CA . ILE B 1 108 ? -31.783 12.117 -51.435 1.00 52.61 1113 ILE A CA 1
ATOM 3331 C C . ILE B 1 108 ? -30.963 11.938 -50.154 1.00 51.79 1113 ILE A C 1
ATOM 3332 O O . ILE B 1 108 ? -30.560 10.824 -49.820 1.00 52.02 1113 ILE A O 1
ATOM 3337 N N . GLN B 1 109 ? -30.712 13.037 -49.451 1.00 51.75 1114 GLN A N 1
ATOM 3338 C CA . GLN B 1 109 ? -30.000 12.992 -48.178 1.00 51.18 1114 GLN A CA 1
ATOM 3339 C C . GLN B 1 109 ? -31.001 12.852 -47.049 1.00 49.56 1114 GLN A C 1
ATOM 3340 O O . GLN B 1 109 ? -31.940 13.643 -46.940 1.00 49.10 1114 GLN A O 1
ATOM 3346 N N . ASP B 1 110 ? -30.796 11.844 -46.212 1.00 48.58 1115 ASP A N 1
ATOM 3347 C CA . ASP B 1 110 ? -31.622 11.644 -45.006 1.00 47.57 1115 ASP A CA 1
ATOM 3348 C C . ASP B 1 110 ? -31.405 12.835 -44.090 1.00 46.27 1115 ASP A C 1
ATOM 3349 O O . ASP B 1 110 ? -30.260 13.205 -43.830 1.00 46.44 1115 ASP A O 1
ATOM 3354 N N . GLU B 1 111 ? -32.502 13.458 -43.669 1.00 45.20 1116 GLU A N 1
ATOM 3355 C CA . GLU B 1 111 ? -32.493 14.430 -42.580 1.00 45.22 1116 GLU A CA 1
ATOM 3356 C C . GLU B 1 111 ? -33.189 13.870 -41.338 1.00 43.41 1116 GLU A C 1
ATOM 3357 O O . GLU B 1 111 ? -33.958 12.906 -41.413 1.00 41.88 1116 GLU A O 1
ATOM 3363 N N . ASN B 1 112 ? -32.916 14.539 -40.227 1.00 42.88 1117 ASN A N 1
ATOM 3364 C CA . ASN B 1 112 ? -33.360 14.127 -38.892 1.00 42.04 1117 ASN A CA 1
ATOM 3365 C C . ASN B 1 112 ? -34.766 14.656 -38.657 1.00 42.05 1117 ASN A C 1
ATOM 3366 O O . ASN B 1 112 ? -34.941 15.701 -38.057 1.00 42.57 1117 ASN A O 1
ATOM 3371 N N . ASP B 1 113 ? -35.762 13.940 -39.171 1.00 43.07 1118 ASP A N 1
ATOM 3372 C CA . ASP B 1 113 ? -37.166 14.375 -39.073 1.00 44.30 1118 ASP A CA 1
ATOM 3373 C C . ASP B 1 113 ? -38.054 13.379 -38.307 1.00 43.33 1118 ASP A C 1
ATOM 3374 O O . ASP B 1 113 ? -39.274 13.489 -38.355 1.00 44.60 1118 ASP A O 1
ATOM 3379 N N . HIS B 1 114 ? -37.459 12.433 -37.587 1.00 41.35 1119 HIS A N 1
ATOM 3380 C CA . HIS B 1 114 ? -38.226 11.539 -36.739 1.00 40.75 1119 HIS A CA 1
ATOM 3381 C C . HIS B 1 114 ? -37.602 11.611 -35.352 1.00 38.85 1119 HIS A C 1
ATOM 3382 O O . HIS B 1 114 ? -36.388 11.367 -35.222 1.00 38.34 1119 HIS A O 1
ATOM 3389 N N . PRO B 1 115 ? -38.391 11.990 -34.328 1.00 38.28 1120 PRO A N 1
ATOM 3390 C CA . PRO B 1 115 ? -37.807 11.963 -32.990 1.00 36.33 1120 PRO A CA 1
ATOM 3391 C C . PRO B 1 115 ? -37.703 10.523 -32.443 1.00 34.61 1120 PRO A C 1
ATOM 3392 O O . PRO B 1 115 ? -38.463 9.667 -32.866 1.00 34.75 1120 PRO A O 1
ATOM 3396 N N . PRO B 1 116 ? -36.788 10.269 -31.486 1.00 33.14 1121 PRO A N 1
ATOM 3397 C CA . PRO B 1 116 ? -36.755 8.984 -30.764 1.00 32.11 1121 PRO A CA 1
ATOM 3398 C C . PRO B 1 116 ? -38.108 8.582 -30.134 1.00 32.56 1121 PRO A C 1
ATOM 3399 O O . PRO B 1 116 ? -38.809 9.446 -29.586 1.00 33.06 1121 PRO A O 1
ATOM 3403 N N . VAL B 1 117 ? -38.473 7.299 -30.256 1.00 32.80 1122 VAL A N 1
ATOM 3404 C CA . VAL B 1 117 ? -39.662 6.730 -29.625 1.00 32.56 1122 VAL A CA 1
ATOM 3405 C C . VAL B 1 117 ? -39.176 5.548 -28.815 1.00 31.16 1122 VAL A C 1
ATOM 3406 O O . VAL B 1 117 ? -38.542 4.655 -29.374 1.00 30.45 1122 VAL A O 1
ATOM 3410 N N . PHE B 1 118 ? -39.417 5.564 -27.499 1.00 29.51 1123 PHE A N 1
ATOM 3411 C CA . PHE B 1 118 ? -39.116 4.413 -26.665 1.00 29.28 1123 PHE A CA 1
ATOM 3412 C C . PHE B 1 118 ? -40.001 3.217 -26.999 1.00 31.26 1123 PHE A C 1
ATOM 3413 O O . PHE B 1 118 ? -41.166 3.373 -27.352 1.00 32.24 1123 PHE A O 1
ATOM 3421 N N . GLN B 1 119 ? -39.436 2.017 -26.886 1.00 32.86 1124 GLN A N 1
ATOM 3422 C CA . GLN B 1 119 ? -40.203 0.799 -27.205 1.00 35.16 1124 GLN A CA 1
ATOM 3423 C C . GLN B 1 119 ? -41.321 0.575 -26.186 1.00 35.38 1124 GLN A C 1
ATOM 3424 O O . GLN B 1 119 ? -42.305 -0.025 -26.522 1.00 37.47 1124 GLN A O 1
ATOM 3430 N N . LYS B 1 120 ? -41.164 1.042 -24.956 1.00 34.56 1125 LYS A N 1
ATOM 3431 C CA . LYS B 1 120 ? -42.278 1.118 -24.000 1.00 36.48 1125 LYS A CA 1
ATOM 3432 C C . LYS B 1 120 ? -42.408 2.542 -23.513 1.00 33.89 1125 LYS A C 1
ATOM 3433 O O . LYS B 1 120 ? -41.389 3.214 -23.379 1.00 31.83 1125 LYS A O 1
ATOM 3439 N N . LYS B 1 121 ? -43.622 2.998 -23.228 1.00 33.79 1126 LYS A N 1
ATOM 3440 C CA . LYS B 1 121 ? -43.812 4.338 -22.651 1.00 34.62 1126 LYS A CA 1
ATOM 3441 C C . LYS B 1 121 ? -43.528 4.333 -21.142 1.00 31.79 1126 LYS A C 1
ATOM 3442 O O . LYS B 1 121 ? -43.239 5.395 -20.582 1.00 29.87 1126 LYS A O 1
ATOM 3448 N N . PHE B 1 122 ? -43.614 3.160 -20.507 1.00 30.19 1127 PHE A N 1
ATOM 3449 C CA . PHE B 1 122 ? -43.480 3.014 -19.051 1.00 28.34 1127 PHE A CA 1
ATOM 3450 C C . PHE B 1 122 ? -42.660 1.768 -18.723 1.00 27.05 1127 PHE A C 1
ATOM 3451 O O . PHE B 1 122 ? -43.084 0.651 -18.996 1.00 27.20 1127 PHE A O 1
ATOM 3459 N N . TYR B 1 123 ? -41.471 1.963 -18.163 1.00 23.71 1128 TYR A N 1
ATOM 3460 C CA . TYR B 1 123 ? -40.604 0.871 -17.770 1.00 22.73 1128 TYR A CA 1
ATOM 3461 C C . TYR B 1 123 ? -40.726 0.661 -16.265 1.00 22.55 1128 TYR A C 1
ATOM 3462 O O . TYR B 1 123 ? -40.651 1.615 -15.503 1.00 21.19 1128 TYR A O 1
ATOM 3471 N N . ILE B 1 124 ? -40.926 -0.585 -15.852 1.00 22.42 1129 ILE A N 1
ATOM 3472 C CA . ILE B 1 124 ? -41.028 -0.931 -14.442 1.00 23.56 1129 ILE A CA 1
ATOM 3473 C C . ILE B 1 124 ? -39.884 -1.884 -14.040 1.00 22.97 1129 ILE A C 1
ATOM 3474 O O . ILE B 1 124 ? -39.634 -2.867 -14.716 1.00 23.07 1129 ILE A O 1
ATOM 3479 N N . GLY B 1 125 ? -39.253 -1.572 -12.914 1.00 22.29 1130 GLY A N 1
ATOM 3480 C CA . GLY B 1 125 ? -38.217 -2.389 -12.333 1.00 23.23 1130 GLY A CA 1
ATOM 3481 C C . GLY B 1 125 ? -38.207 -2.300 -10.832 1.00 22.66 1130 GLY A C 1
ATOM 3482 O O . GLY B 1 125 ? -39.049 -1.670 -10.217 1.00 21.93 1130 GLY A O 1
ATOM 3483 N N . GLY B 1 12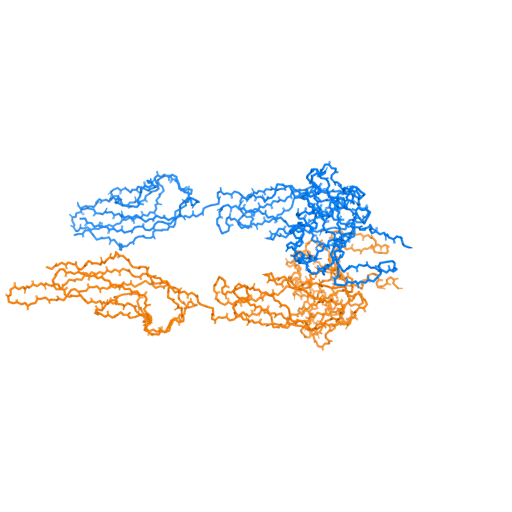6 ? -37.240 -2.986 -10.246 1.00 23.09 1131 GLY A N 1
ATOM 3484 C CA . GLY B 1 126 ? -37.110 -3.034 -8.809 1.00 22.81 1131 GLY A CA 1
ATOM 3485 C C . GLY B 1 126 ? -35.651 -3.164 -8.417 1.00 22.25 1131 GLY A C 1
ATOM 3486 O O . GLY B 1 126 ? -34.830 -3.518 -9.228 1.00 21.77 1131 GLY A O 1
ATOM 3487 N N . VAL B 1 127 ? -35.387 -2.845 -7.146 1.00 21.12 1132 VAL A N 1
ATOM 3488 C CA . VAL B 1 127 ? -34.157 -3.072 -6.509 1.00 22.28 1132 VAL A CA 1
ATOM 3489 C C . VAL B 1 127 ? -34.423 -3.667 -5.147 1.00 23.06 1132 VAL A C 1
ATOM 3490 O O . VAL B 1 127 ? -35.389 -3.327 -4.450 1.00 22.31 1132 VAL A O 1
ATOM 3494 N N . SER B 1 128 ? -33.511 -4.531 -4.755 1.00 23.67 1133 SER A N 1
ATOM 3495 C CA . SER B 1 128 ? -33.530 -5.097 -3.439 1.00 25.58 1133 SER A CA 1
ATOM 3496 C C . SER B 1 128 ? -32.791 -4.147 -2.470 1.00 24.70 1133 SER A C 1
ATOM 3497 O O . SER B 1 128 ? -31.887 -3.392 -2.870 1.00 22.97 1133 SER A O 1
ATOM 3500 N N . GLU B 1 129 ? -33.171 -4.180 -1.190 1.00 24.96 1134 GLU A N 1
ATOM 3501 C CA . GLU B 1 129 ? -32.471 -3.400 -0.166 1.00 27.07 1134 GLU A CA 1
ATOM 3502 C C . GLU B 1 129 ? -30.938 -3.619 -0.153 1.00 29.25 1134 GLU A C 1
ATOM 3503 O O . GLU B 1 129 ? -30.185 -2.670 0.133 1.00 31.04 1134 GLU A O 1
ATOM 3509 N N . ASP B 1 130 ? -30.476 -4.835 -0.449 1.00 29.73 1135 ASP A N 1
ATOM 3510 C CA . ASP B 1 130 ? -29.038 -5.104 -0.534 1.00 32.47 1135 ASP A CA 1
ATOM 3511 C C . ASP B 1 130 ? -28.431 -5.092 -1.967 1.00 30.19 1135 ASP A C 1
ATOM 3512 O O . ASP B 1 130 ? -27.379 -5.682 -2.175 1.00 30.21 1135 ASP A O 1
ATOM 3517 N N . ALA B 1 131 ? -29.072 -4.430 -2.935 1.00 26.57 1136 ALA A N 1
ATOM 3518 C CA . ALA B 1 131 ? -28.455 -4.209 -4.231 1.00 26.38 1136 ALA A CA 1
ATOM 3519 C C . ALA B 1 131 ? -27.065 -3.529 -4.069 1.00 27.73 1136 ALA A C 1
ATOM 3520 O O . ALA B 1 131 ? -26.903 -2.591 -3.270 1.00 27.41 1136 ALA A O 1
ATOM 3522 N N . ARG B 1 132 ? -26.066 -4.067 -4.754 1.00 28.31 1137 ARG A N 1
ATOM 3523 C CA . ARG B 1 132 ? -24.730 -3.483 -4.783 1.00 30.41 1137 ARG A CA 1
ATOM 3524 C C . ARG B 1 132 ? -24.750 -2.242 -5.661 1.00 28.49 1137 ARG A C 1
ATOM 3525 O O . ARG B 1 132 ? -25.612 -2.120 -6.541 1.00 26.07 1137 ARG A O 1
ATOM 3533 N N . MET B 1 133 ? -23.798 -1.347 -5.418 1.00 29.00 1138 MET A N 1
ATOM 3534 C CA . MET B 1 133 ? -23.717 -0.108 -6.198 1.00 28.50 1138 MET A CA 1
ATOM 3535 C C . MET B 1 133 ? -23.460 -0.436 -7.670 1.00 27.39 1138 MET A C 1
ATOM 3536 O O . MET B 1 133 ? -22.595 -1.255 -7.989 1.00 27.61 1138 MET A O 1
ATOM 3541 N N . PHE B 1 134 ? -24.177 0.258 -8.541 1.00 25.09 1139 PHE A N 1
ATOM 3542 C CA . PHE B 1 134 ? -24.086 0.087 -9.992 1.00 25.33 1139 PHE A CA 1
ATOM 3543 C C . PHE B 1 134 ? -24.585 -1.294 -10.482 1.00 26.21 1139 PHE A C 1
ATOM 3544 O O . PHE B 1 134 ? -24.225 -1.719 -11.553 1.00 26.81 1139 PHE A O 1
ATOM 3552 N N . ALA B 1 135 ? -25.472 -1.927 -9.708 1.00 26.99 1140 ALA A N 1
ATOM 3553 C CA . ALA B 1 135 ? -26.193 -3.152 -10.133 1.00 27.12 1140 ALA A CA 1
ATOM 3554 C C . ALA B 1 135 ? -27.139 -2.793 -11.273 1.00 26.19 1140 ALA A C 1
ATOM 3555 O O . ALA B 1 135 ? -27.745 -1.710 -11.272 1.00 23.22 1140 ALA A O 1
ATOM 3557 N N . SER B 1 136 ? -27.271 -3.710 -12.219 1.00 26.86 1141 SER A N 1
ATOM 3558 C CA . SER B 1 136 ? -28.190 -3.494 -13.339 1.00 27.09 1141 SER A CA 1
ATOM 3559 C C . SER B 1 136 ? -29.614 -3.532 -12.842 1.00 25.47 1141 SER A C 1
ATOM 3560 O O . SER B 1 136 ? -29.927 -4.347 -12.023 1.00 26.41 1141 SER A O 1
ATOM 3563 N N . VAL B 1 137 ? -30.447 -2.646 -13.333 1.00 24.69 1142 VAL A N 1
ATOM 3564 C CA . VAL B 1 137 ? -31.849 -2.578 -12.950 1.00 24.59 1142 VAL A CA 1
ATOM 3565 C C . VAL B 1 137 ? -32.682 -2.980 -14.149 1.00 25.39 1142 VAL A C 1
ATOM 3566 O O . VAL B 1 137 ? -33.396 -3.966 -14.081 1.00 25.62 1142 VAL A O 1
ATOM 3570 N N . LEU B 1 138 ? -32.585 -2.218 -15.248 1.00 25.31 1143 LEU A N 1
ATOM 3571 C CA . LEU B 1 138 ? -33.267 -2.612 -16.491 1.00 25.78 1143 LEU A CA 1
ATOM 3572 C C . LEU B 1 138 ? -32.627 -1.890 -17.663 1.00 24.75 1143 LEU A C 1
ATOM 3573 O O . LEU B 1 138 ? -31.888 -0.908 -17.468 1.00 22.61 1143 LEU A O 1
ATOM 3578 N N . ARG B 1 139 ? -32.928 -2.346 -18.870 1.00 24.02 1144 ARG A N 1
ATOM 3579 C CA . ARG B 1 139 ? -32.371 -1.726 -20.064 1.00 25.30 1144 ARG A CA 1
ATOM 3580 C C . ARG B 1 139 ? -33.503 -1.054 -20.846 1.00 24.97 1144 ARG A C 1
ATOM 3581 O O . ARG B 1 139 ? -34.490 -1.685 -21.118 1.00 25.27 1144 ARG A O 1
ATOM 3589 N N . VAL B 1 140 ? -33.333 0.202 -21.223 1.00 23.79 1145 VAL A N 1
ATOM 3590 C CA . VAL B 1 140 ? -34.264 0.896 -22.095 1.00 24.49 1145 VAL A CA 1
ATOM 3591 C C . VAL B 1 140 ? -33.737 0.966 -23.535 1.00 25.07 1145 VAL A C 1
ATOM 3592 O O . VAL B 1 140 ? -32.553 0.806 -23.764 1.00 24.91 1145 VAL A O 1
ATOM 3596 N N . LYS B 1 141 ? -34.618 1.270 -24.477 1.00 25.81 1146 LYS A N 1
ATOM 3597 C CA . LYS B 1 141 ? -34.249 1.376 -25.897 1.00 27.63 1146 LYS A CA 1
ATOM 3598 C C . LYS B 1 141 ? -35.258 2.263 -26.611 1.00 27.35 1146 LYS A C 1
ATOM 3599 O O . LYS B 1 141 ? -36.454 2.041 -26.511 1.00 26.74 1146 LYS A O 1
ATOM 3605 N N . ALA B 1 142 ? -34.761 3.261 -27.327 1.00 27.33 1147 ALA A N 1
ATOM 3606 C CA . ALA B 1 142 ? -35.560 4.050 -28.242 1.00 28.04 1147 ALA A CA 1
ATOM 3607 C C . ALA B 1 142 ? -35.020 3.866 -29.651 1.00 29.23 1147 ALA A C 1
ATOM 3608 O O . ALA B 1 142 ? -33.848 3.609 -29.825 1.00 29.36 1147 ALA A O 1
ATOM 3610 N N . THR B 1 143 ? -35.893 3.954 -30.649 1.00 30.72 1148 THR A N 1
ATOM 3611 C CA . THR B 1 143 ? -35.519 3.881 -32.068 1.00 32.90 1148 THR A CA 1
ATOM 3612 C C . THR B 1 143 ? -36.265 4.951 -32.838 1.00 33.86 1148 THR A C 1
ATOM 3613 O O . THR B 1 143 ? -37.228 5.516 -32.319 1.00 33.61 1148 THR A O 1
ATOM 3617 N N . ASP B 1 144 ? -35.828 5.256 -34.056 1.00 35.31 1149 ASP A N 1
ATOM 3618 C CA . ASP B 1 144 ? -36.669 6.002 -34.978 1.00 37.76 1149 ASP A CA 1
ATOM 3619 C C . ASP B 1 144 ? -36.327 5.657 -36.427 1.00 40.05 1149 ASP A C 1
ATOM 3620 O O . ASP B 1 144 ? -35.328 5.000 -36.690 1.00 39.46 1149 ASP A O 1
ATOM 3625 N N . LYS B 1 145 ? -37.171 6.100 -37.345 1.00 42.45 1150 LYS A N 1
ATOM 3626 C CA . LYS B 1 145 ? -37.065 5.701 -38.743 1.00 45.76 1150 LYS A CA 1
ATOM 3627 C C . LYS B 1 145 ? -35.927 6.332 -39.554 1.00 45.89 1150 LYS A C 1
ATOM 3628 O O . LYS B 1 145 ? -35.720 5.941 -40.692 1.00 46.80 1150 LYS A O 1
ATOM 3634 N N . ASP B 1 146 ? -35.197 7.294 -38.991 1.00 43.97 1151 ASP A N 1
ATOM 3635 C CA . ASP B 1 146 ? -34.054 7.893 -39.700 1.00 44.75 1151 ASP A CA 1
ATOM 3636 C C . ASP B 1 146 ? -32.906 6.897 -39.732 1.00 44.96 1151 ASP A C 1
ATOM 3637 O O . ASP B 1 146 ? -32.940 5.882 -39.039 1.00 44.38 1151 ASP A O 1
ATOM 3642 N N . THR B 1 147 ? -31.877 7.213 -40.511 1.00 45.99 1152 THR A N 1
ATOM 3643 C CA . THR B 1 147 ? -30.735 6.328 -40.686 1.00 47.11 1152 THR A CA 1
ATOM 3644 C C . THR B 1 147 ? -29.497 6.858 -39.971 1.00 46.37 1152 THR A C 1
ATOM 3645 O O . THR B 1 147 ? -29.380 8.069 -39.708 1.00 45.15 1152 THR A O 1
ATOM 3649 N N . GLY B 1 148 ? -28.587 5.932 -39.655 1.00 46.66 1153 GLY A N 1
ATOM 3650 C CA . GLY B 1 148 ? -27.260 6.242 -39.130 1.00 46.77 1153 GLY A CA 1
ATOM 3651 C C . GLY B 1 148 ? -27.292 7.073 -37.867 1.00 44.79 1153 GLY A C 1
ATOM 3652 O O . GLY B 1 148 ? -28.063 6.782 -36.953 1.00 43.78 1153 GLY A O 1
ATOM 3653 N N . ASN B 1 149 ? -26.497 8.141 -37.838 1.00 45.11 1154 ASN A N 1
ATOM 3654 C CA . ASN B 1 149 ? -26.443 9.047 -36.703 1.00 44.10 1154 ASN A CA 1
ATOM 3655 C C . ASN B 1 149 ? -27.812 9.597 -36.290 1.00 42.15 1154 ASN A C 1
ATOM 3656 O O . ASN B 1 149 ? -28.071 9.758 -35.097 1.00 40.62 1154 ASN A O 1
ATOM 3661 N N . TYR B 1 150 ? -28.697 9.837 -37.255 1.00 42.55 1155 TYR A N 1
ATOM 3662 C CA . TYR B 1 150 ? -30.004 10.444 -36.984 1.00 41.52 1155 TYR A CA 1
ATOM 3663 C C . TYR B 1 150 ? -31.039 9.560 -36.261 1.00 39.96 1155 TYR A C 1
ATOM 3664 O O . TYR B 1 150 ? -32.132 10.053 -35.910 1.00 38.71 1155 TYR A O 1
ATOM 3673 N N . SER B 1 151 ? -30.701 8.288 -36.030 1.00 39.44 1156 SER A N 1
ATOM 3674 C CA . SER B 1 151 ? -31.429 7.457 -35.077 1.00 38.62 1156 SER A CA 1
ATOM 3675 C C . SER B 1 151 ? -30.503 6.760 -34.056 1.00 37.40 1156 SER A C 1
ATOM 3676 O O . SER B 1 151 ? -30.889 5.762 -33.481 1.00 37.28 1156 SER A O 1
ATOM 3679 N N . ALA B 1 152 ? -29.301 7.290 -33.847 1.00 37.44 1157 ALA A N 1
ATOM 3680 C CA . ALA B 1 152 ? -28.323 6.723 -32.916 1.00 36.62 1157 ALA A CA 1
ATOM 3681 C C . ALA B 1 152 ? -28.436 7.516 -31.602 1.00 34.87 1157 ALA A C 1
ATOM 3682 O O . ALA B 1 152 ? -28.235 8.728 -31.582 1.00 35.56 1157 ALA A O 1
ATOM 3684 N N . MET B 1 153 ? -28.743 6.815 -30.531 1.00 32.81 1158 MET A N 1
ATOM 3685 C CA . MET B 1 153 ? -29.252 7.414 -29.307 1.00 32.13 1158 MET A CA 1
ATOM 3686 C C . MET B 1 153 ? -28.201 7.656 -28.245 1.00 31.35 1158 MET A C 1
ATOM 3687 O O . MET B 1 153 ? -27.338 6.820 -28.033 1.00 31.86 1158 MET A O 1
ATOM 3692 N N . ALA B 1 154 ? -28.305 8.803 -27.589 1.00 30.98 1159 ALA A N 1
ATOM 3693 C CA . ALA B 1 154 ? -27.702 9.045 -26.270 1.00 30.28 1159 ALA A CA 1
ATOM 3694 C C . ALA B 1 154 ? -28.863 9.105 -25.254 1.00 28.73 1159 ALA A C 1
ATOM 3695 O O . ALA B 1 154 ? -29.878 9.811 -25.488 1.00 28.77 1159 ALA A O 1
ATOM 3697 N N . TYR B 1 155 ? -28.714 8.386 -24.152 1.00 26.82 1160 TYR A N 1
ATOM 3698 C CA . TYR B 1 155 ? -29.704 8.330 -23.072 1.00 25.99 1160 TYR A CA 1
ATOM 3699 C C . TYR B 1 155 ? -29.273 9.117 -21.828 1.00 27.13 1160 TYR A C 1
ATOM 3700 O O . TYR B 1 155 ? -28.082 9.156 -21.501 1.00 27.41 1160 TYR A O 1
ATOM 3709 N N . ARG B 1 156 ? -30.241 9.712 -21.135 1.00 27.91 1161 ARG A N 1
ATOM 3710 C CA . ARG B 1 156 ? -30.025 10.334 -19.834 1.00 28.46 1161 ARG A CA 1
ATOM 3711 C C . ARG B 1 156 ? -31.273 10.220 -18.950 1.00 27.50 1161 ARG A C 1
ATOM 3712 O O . ARG B 1 156 ? -32.366 9.992 -19.448 1.00 26.36 1161 ARG A O 1
ATOM 3720 N N . LEU B 1 157 ? -31.090 10.370 -17.640 1.00 26.62 1162 LEU A N 1
ATOM 3721 C CA . LEU B 1 157 ? -32.173 10.291 -16.661 1.00 25.63 1162 LEU A CA 1
ATOM 3722 C C . LEU B 1 157 ? -32.524 11.650 -16.079 1.00 25.84 1162 LEU A C 1
ATOM 3723 O O . LEU B 1 157 ? -31.663 12.497 -15.916 1.00 26.46 1162 LEU A O 1
ATOM 3728 N N . ILE B 1 158 ? -33.801 11.873 -15.794 1.00 25.26 1163 ILE A N 1
ATOM 3729 C CA . ILE B 1 158 ? -34.200 13.056 -15.048 1.00 26.18 1163 ILE A CA 1
ATOM 3730 C C . ILE B 1 158 ? -34.916 12.464 -13.829 1.00 26.02 1163 ILE A C 1
ATOM 3731 O O . ILE B 1 158 ? -36.033 11.893 -13.938 1.00 24.70 1163 ILE A O 1
ATOM 3736 N N . ILE B 1 159 ? -34.280 12.658 -12.676 1.00 25.90 1164 ILE A N 1
ATOM 3737 C CA . ILE B 1 159 ? -34.712 12.050 -11.410 1.00 25.29 1164 ILE A CA 1
ATOM 3738 C C . ILE B 1 159 ? -35.082 13.146 -10.419 1.00 26.41 1164 ILE A C 1
ATOM 3739 O O . ILE B 1 159 ? -34.258 14.001 -10.145 1.00 26.62 1164 ILE A O 1
ATOM 3744 N N . PRO B 1 160 ? -36.316 13.112 -9.870 1.00 27.44 1165 PRO A N 1
ATOM 3745 C CA . PRO B 1 160 ? -36.693 14.122 -8.839 1.00 29.50 1165 PRO A CA 1
ATOM 3746 C C . PRO B 1 160 ? -35.703 14.087 -7.645 1.00 29.57 1165 PRO A C 1
ATOM 3747 O O . PRO B 1 160 ? -35.130 13.022 -7.375 1.00 28.93 1165 PRO A O 1
ATOM 3751 N N . PRO B 1 161 ? -35.520 15.209 -6.953 1.00 31.55 1166 PRO A N 1
ATOM 3752 C CA . PRO B 1 161 ? -34.541 15.258 -5.853 1.00 33.04 1166 PRO A CA 1
ATOM 3753 C C . PRO B 1 161 ? -34.685 14.103 -4.848 1.00 32.87 1166 PRO A C 1
ATOM 3754 O O . PRO B 1 161 ? -35.782 13.677 -4.557 1.00 33.12 1166 PRO A O 1
ATOM 3758 N N . ILE B 1 162 ? -33.548 13.546 -4.438 1.00 33.46 1167 ILE A N 1
ATOM 3759 C CA . ILE B 1 162 ? -33.457 12.531 -3.389 1.00 33.60 1167 ILE A CA 1
ATOM 3760 C C . ILE B 1 162 ? -32.627 13.169 -2.285 1.00 35.96 1167 ILE A C 1
ATOM 3761 O O . ILE B 1 162 ? -31.673 13.876 -2.566 1.00 36.09 1167 ILE A O 1
ATOM 3766 N N . LYS B 1 163 ? -32.969 12.896 -1.039 1.00 40.36 1168 LYS A N 1
ATOM 3767 C CA . LYS B 1 163 ? -32.248 13.529 0.078 1.00 45.62 1168 LYS A CA 1
ATOM 3768 C C . LYS B 1 163 ? -30.746 13.207 0.126 1.00 45.96 1168 LYS A C 1
ATOM 3769 O O . LYS B 1 163 ? -30.271 12.175 -0.427 1.00 41.55 1168 LYS A O 1
ATOM 3775 N N . GLU B 1 164 ? -30.008 14.160 0.688 1.00 49.20 1169 GLU A N 1
ATOM 3776 C CA . GLU B 1 164 ? -28.559 14.090 0.865 1.00 52.99 1169 GLU A CA 1
ATOM 3777 C C . GLU B 1 164 ? -27.771 14.111 -0.458 1.00 53.22 1169 GLU A C 1
ATOM 3778 O O . GLU B 1 164 ? -26.601 13.693 -0.488 1.00 54.53 1169 GLU A O 1
ATOM 3784 N N . GLY B 1 165 ? -28.395 14.641 -1.515 1.00 50.60 1170 GLY A N 1
ATOM 3785 C CA . GLY B 1 165 ? -27.734 14.843 -2.790 1.00 50.22 1170 GLY A CA 1
ATOM 3786 C C . GLY B 1 165 ? -27.49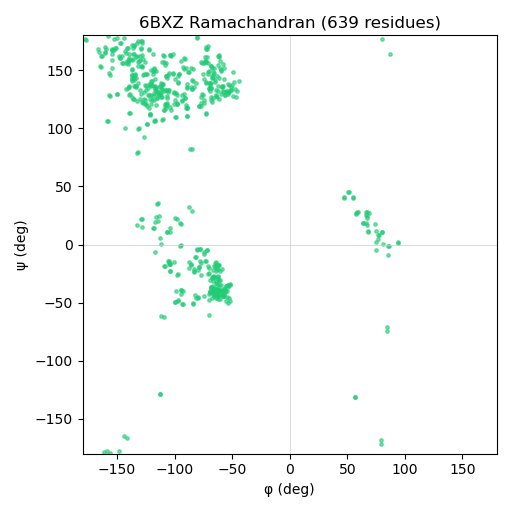1 13.583 -3.609 1.00 46.09 1170 GLY A C 1
ATOM 3787 O O . GLY B 1 165 ? -26.666 13.618 -4.521 1.00 47.59 1170 GLY A O 1
ATOM 3788 N N . LYS B 1 166 ? -28.199 12.496 -3.288 1.00 40.95 1171 LYS A N 1
ATOM 3789 C CA . LYS B 1 166 ? -28.002 11.220 -3.929 1.00 36.96 1171 LYS A CA 1
ATOM 3790 C C . LYS B 1 166 ? -28.602 11.230 -5.334 1.00 35.35 1171 LYS A C 1
ATOM 3791 O O . LYS B 1 166 ? -29.712 11.751 -5.560 1.00 34.13 1171 LYS A O 1
ATOM 3797 N N . GLU B 1 167 ? -27.920 10.568 -6.254 1.00 34.29 1172 GLU A N 1
ATOM 3798 C CA . GLU B 1 167 ? -28.320 10.570 -7.661 1.00 33.54 1172 GLU A CA 1
ATOM 3799 C C . GLU B 1 167 ? -29.324 9.461 -7.997 1.00 29.27 1172 GLU A C 1
ATOM 3800 O O . GLU B 1 167 ? -30.015 9.585 -8.988 1.00 26.75 1172 GLU A O 1
ATOM 3806 N N . GLY B 1 168 ? -29.407 8.407 -7.154 1.00 26.73 1173 GLY A N 1
ATOM 3807 C CA . GLY B 1 168 ? -30.392 7.371 -7.294 1.00 24.37 1173 GLY A CA 1
ATOM 3808 C C . GLY B 1 168 ? -29.981 6.285 -8.275 1.00 23.19 1173 GLY A C 1
ATOM 3809 O O . GLY B 1 168 ? -29.721 5.147 -7.847 1.00 21.70 1173 GLY A O 1
ATOM 3810 N N . PHE B 1 169 ? -29.983 6.640 -9.572 1.00 21.91 1174 PHE A N 1
ATOM 3811 C CA . PHE B 1 169 ? -29.697 5.768 -10.697 1.00 20.94 1174 PHE A CA 1
ATOM 3812 C C . PHE B 1 169 ? -28.893 6.530 -11.725 1.00 21.68 1174 PHE A C 1
ATOM 3813 O O . PHE B 1 169 ? -28.916 7.763 -11.760 1.00 21.65 1174 PHE A O 1
ATOM 3821 N N . VAL B 1 170 ? -28.178 5.781 -12.575 1.00 21.30 1175 VAL A N 1
ATOM 3822 C CA . VAL B 1 170 ? -27.542 6.307 -13.727 1.00 21.70 1175 VAL A CA 1
ATOM 3823 C C . VAL B 1 170 ? -27.954 5.462 -14.899 1.00 21.42 1175 VAL A C 1
ATOM 3824 O O . VAL B 1 170 ? -28.454 4.342 -14.722 1.00 21.05 1175 VAL A O 1
ATOM 3828 N N . VAL B 1 171 ? -27.743 6.009 -16.093 1.00 21.92 1176 VAL A N 1
ATOM 3829 C CA . VAL B 1 171 ? -27.941 5.262 -17.311 1.00 22.84 1176 VAL A CA 1
ATOM 3830 C C . VAL B 1 171 ? -26.675 5.321 -18.145 1.00 24.29 1176 VAL A C 1
ATOM 3831 O O . VAL B 1 171 ? -26.045 6.353 -18.233 1.00 25.10 1176 VAL A O 1
ATOM 3835 N N . GLU B 1 172 ? -26.295 4.189 -18.714 1.00 25.58 1177 GLU A N 1
ATOM 3836 C CA . GLU B 1 172 ? -25.171 4.142 -19.648 1.00 28.35 1177 GLU A CA 1
ATOM 3837 C C . GLU B 1 172 ? -25.603 4.891 -20.883 1.00 28.25 1177 GLU A C 1
ATOM 3838 O O . GLU B 1 172 ? -26.656 4.592 -21.442 1.00 28.81 1177 GLU A O 1
ATOM 3844 N N . THR B 1 173 ? -24.833 5.891 -21.264 1.00 29.33 1178 THR A N 1
ATOM 3845 C CA . THR B 1 173 ? -25.227 6.867 -22.276 1.00 30.55 1178 THR A CA 1
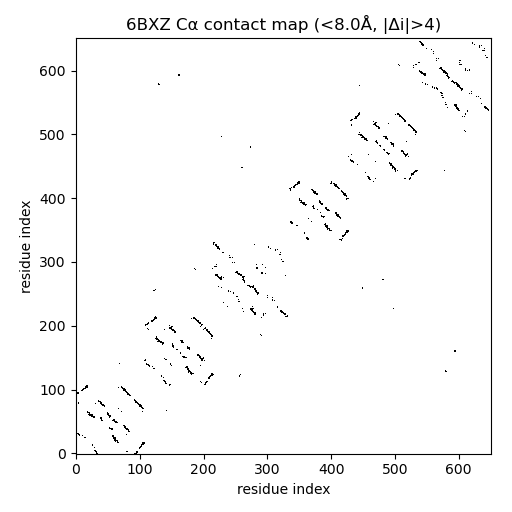ATOM 3846 C C . THR B 1 173 ? -25.611 6.252 -23.632 1.00 30.73 1178 THR A C 1
ATOM 3847 O O . THR B 1 173 ? -26.566 6.724 -24.242 1.00 28.51 1178 THR A O 1
ATOM 3851 N N . TYR B 1 174 ? -24.883 5.225 -24.097 1.00 31.85 1179 TYR A N 1
ATOM 3852 C CA . TYR B 1 174 ? -25.170 4.640 -25.426 1.00 32.98 1179 TYR A CA 1
ATOM 3853 C C . TYR B 1 174 ? -25.881 3.294 -25.418 1.00 32.27 1179 TYR A C 1
ATOM 3854 O O . TYR B 1 174 ? -26.365 2.883 -26.462 1.00 34.53 1179 TYR A O 1
ATOM 3863 N N . THR B 1 175 ? -25.946 2.605 -24.283 1.00 30.70 1180 THR A N 1
ATOM 3864 C CA . THR B 1 175 ? -26.496 1.245 -24.257 1.00 30.22 1180 THR A CA 1
ATOM 3865 C C . THR B 1 175 ? -27.889 1.210 -23.645 1.00 28.10 1180 THR A C 1
ATOM 3866 O O . THR B 1 175 ? -28.576 0.215 -23.789 1.00 28.54 1180 THR A O 1
ATOM 3870 N N . GLY B 1 176 ? -28.268 2.257 -22.931 1.00 26.48 1181 GLY A N 1
ATOM 3871 C CA . GLY B 1 176 ? -29.561 2.307 -22.266 1.00 25.19 1181 GLY A CA 1
ATOM 3872 C C . GLY B 1 176 ? -29.692 1.506 -20.972 1.00 23.68 1181 GLY A C 1
ATOM 3873 O O . GLY B 1 176 ? -30.813 1.380 -20.455 1.00 22.83 1181 GLY A O 1
ATOM 3874 N N . LEU B 1 177 ? -28.601 0.958 -20.447 1.00 22.91 1182 LEU A N 1
ATOM 3875 C CA . LEU B 1 177 ? -28.662 0.182 -19.223 1.00 23.03 1182 LEU A CA 1
ATOM 3876 C C . LEU B 1 177 ? -28.781 1.117 -17.999 1.00 22.56 1182 LEU A C 1
ATOM 3877 O O . LEU B 1 177 ? -27.912 1.966 -17.736 1.00 23.59 1182 LEU A O 1
ATOM 3882 N N . ILE B 1 178 ? -29.834 0.943 -17.230 1.00 21.62 1183 ILE A N 1
ATOM 3883 C CA . ILE B 1 178 ? -30.048 1.732 -16.016 1.00 21.13 1183 ILE A CA 1
ATOM 3884 C C . ILE B 1 178 ? -29.451 0.927 -14.863 1.00 21.89 1183 ILE A C 1
ATOM 3885 O O . ILE B 1 178 ? -29.751 -0.269 -14.742 1.00 21.25 1183 ILE A O 1
ATOM 3890 N N . LYS B 1 179 ? -28.587 1.574 -14.060 1.00 21.71 1184 LYS A N 1
ATOM 3891 C CA . LYS B 1 179 ? -27.888 0.941 -12.942 1.00 22.16 1184 LYS A CA 1
ATOM 3892 C C . LYS B 1 179 ? -28.136 1.738 -11.670 1.00 21.36 1184 LYS A C 1
ATOM 3893 O O . LYS B 1 179 ? -28.463 2.932 -11.748 1.00 20.62 1184 LYS A O 1
ATOM 3899 N N . THR B 1 180 ? -27.998 1.113 -10.509 1.00 20.88 1185 THR A N 1
ATOM 3900 C CA . THR B 1 180 ? -28.176 1.784 -9.216 1.00 20.42 1185 THR A CA 1
ATOM 3901 C C . THR B 1 180 ? -27.006 2.769 -8.934 1.00 22.44 1185 THR A C 1
ATOM 3902 O O . THR B 1 180 ? -25.865 2.535 -9.355 1.00 22.08 1185 THR A O 1
ATOM 3906 N N . ALA B 1 181 ? -27.275 3.856 -8.219 1.00 22.09 1186 ALA A N 1
ATOM 3907 C CA . ALA B 1 181 ? -26.205 4.774 -7.842 1.00 23.97 1186 ALA A CA 1
ATOM 3908 C C . ALA B 1 181 ? -26.261 5.158 -6.373 1.00 24.54 1186 ALA A C 1
ATOM 3909 O O . ALA B 1 181 ? -25.618 6.103 -5.971 1.00 25.71 1186 ALA A O 1
ATOM 3911 N N . MET B 1 182 ? -26.999 4.384 -5.579 1.00 23.75 1187 MET A N 1
ATOM 3912 C CA . MET B 1 182 ? -27.020 4.554 -4.123 1.00 25.15 1187 MET A CA 1
ATOM 3913 C C . MET B 1 182 ? -27.349 3.209 -3.495 1.00 24.53 1187 MET A C 1
ATOM 3914 O O . MET B 1 182 ? -27.844 2.306 -4.195 1.00 23.44 1187 MET A O 1
ATOM 3919 N N . LEU B 1 183 ? -27.154 3.112 -2.189 1.00 25.41 1188 LEU A N 1
ATOM 3920 C CA . LEU B 1 183 ? -27.591 1.951 -1.431 1.00 25.90 1188 LEU A CA 1
ATOM 3921 C C . LEU B 1 183 ? -29.049 2.145 -0.962 1.00 25.37 1188 LEU A C 1
ATOM 3922 O O . LEU B 1 183 ? -29.476 3.259 -0.711 1.00 25.62 1188 LEU A O 1
ATOM 3927 N N . PHE B 1 184 ? -29.788 1.051 -0.852 1.00 24.53 1189 PHE A N 1
ATOM 3928 C CA . PHE B 1 184 ? -31.226 1.095 -0.559 1.00 23.93 1189 PHE A CA 1
ATOM 3929 C C . PHE B 1 184 ? -31.579 0.446 0.797 1.00 25.09 1189 PHE A C 1
ATOM 3930 O O . PHE B 1 184 ? -32.745 0.023 1.031 1.00 22.51 1189 PHE A O 1
ATOM 3938 N N . HIS B 1 185 ? -30.592 0.396 1.682 1.00 27.33 1190 HIS A N 1
ATOM 3939 C CA . HIS B 1 185 ? -30.773 -0.186 3.032 1.00 30.84 1190 HIS A CA 1
ATOM 3940 C C . HIS B 1 185 ? -31.947 0.459 3.734 1.00 30.21 1190 HIS A C 1
ATOM 3941 O O . HIS B 1 185 ? -32.065 1.665 3.706 1.00 28.70 1190 HIS A O 1
ATOM 3948 N N . ASN B 1 186 ? -32.833 -0.367 4.305 1.00 30.18 1191 ASN A N 1
ATOM 3949 C CA . ASN B 1 186 ? -33.991 0.089 5.038 1.00 30.83 1191 ASN A CA 1
ATOM 3950 C C . ASN B 1 186 ? -35.018 0.871 4.222 1.00 28.27 1191 ASN A C 1
ATOM 3951 O O . ASN B 1 186 ? -35.809 1.568 4.811 1.00 28.18 1191 ASN A O 1
ATOM 3956 N N . MET B 1 187 ? -35.005 0.778 2.897 1.00 25.57 1192 MET A N 1
ATOM 3957 C CA . MET B 1 187 ? -35.935 1.550 2.075 1.00 25.04 1192 MET A CA 1
ATOM 3958 C C . MET B 1 187 ? -37.057 0.682 1.468 1.00 23.37 1192 MET A C 1
ATOM 3959 O O . MET B 1 187 ? -37.768 1.150 0.592 1.00 21.08 1192 MET A O 1
ATOM 3964 N N . ARG B 1 188 ? -37.200 -0.562 1.914 1.00 22.88 1193 ARG A N 1
ATOM 3965 C CA . ARG B 1 188 ? -38.301 -1.413 1.430 1.00 23.19 1193 ARG A CA 1
ATOM 3966 C C . ARG B 1 188 ? -39.617 -0.618 1.438 1.00 23.54 1193 ARG A C 1
ATOM 3967 O O . ARG B 1 188 ? -39.918 0.032 2.419 1.00 23.04 1193 ARG A O 1
ATOM 3975 N N . ARG B 1 189 ? -40.335 -0.697 0.324 1.00 23.95 1194 ARG A N 1
ATOM 3976 C CA A ARG B 1 189 ? -41.636 -0.054 0.061 0.50 25.30 1194 ARG A CA 1
ATOM 3977 C CA B ARG B 1 189 ? -41.659 -0.060 0.125 0.50 25.66 1194 ARG A CA 1
ATOM 3978 C C . ARG B 1 189 ? -41.549 1.413 -0.336 1.00 25.30 1194 ARG A C 1
ATOM 3979 O O . ARG B 1 189 ? -42.541 1.997 -0.715 1.00 26.34 1194 ARG A O 1
ATOM 3994 N N . SER B 1 190 ? -40.362 1.994 -0.293 1.00 24.12 1195 SER A N 1
ATOM 3995 C CA . SER B 1 190 ? -40.084 3.228 -1.011 1.00 24.49 1195 SER A CA 1
ATOM 3996 C C . SER B 1 190 ? -39.962 2.927 -2.510 1.00 22.47 1195 SER A C 1
ATOM 3997 O O . SER B 1 190 ? -39.688 1.814 -2.914 1.00 20.83 1195 SER A O 1
ATOM 4000 N N . TYR B 1 191 ? -40.093 3.967 -3.324 1.00 22.01 1196 TYR A N 1
ATOM 4001 C CA . TYR B 1 191 ? -40.025 3.823 -4.765 1.00 21.33 1196 TYR A CA 1
ATOM 4002 C C . TYR B 1 191 ? -39.575 5.118 -5.402 1.00 21.50 1196 TYR A C 1
ATOM 4003 O O . TYR B 1 191 ? -39.588 6.145 -4.739 1.00 21.90 1196 TYR A O 1
ATOM 4012 N N . PHE B 1 192 ? -39.149 5.038 -6.660 1.00 21.22 1197 PHE A N 1
ATOM 4013 C CA . PHE B 1 192 ? -38.642 6.174 -7.431 1.00 22.56 1197 PHE A CA 1
ATOM 4014 C C . PHE B 1 192 ? -39.349 6.206 -8.773 1.00 22.26 1197 PHE A C 1
ATOM 4015 O O . PHE B 1 192 ? -39.353 5.202 -9.461 1.00 21.96 1197 PHE A O 1
ATOM 4023 N N . LYS B 1 193 ? -39.953 7.328 -9.104 1.00 23.90 1198 LYS A N 1
ATOM 4024 C CA . LYS B 1 193 ? -40.513 7.596 -10.412 1.00 25.28 1198 LYS A CA 1
ATOM 4025 C C . LYS B 1 193 ? -39.694 8.671 -11.064 1.00 24.67 1198 LYS A C 1
ATOM 4026 O O . LYS B 1 193 ? -39.471 9.723 -10.469 1.00 24.51 1198 LYS A O 1
ATOM 4032 N N . PHE B 1 194 ? -39.289 8.418 -12.295 1.00 23.07 1199 PHE A N 1
ATOM 4033 C CA . PHE B 1 194 ? -38.399 9.325 -12.983 1.00 23.25 1199 PHE A CA 1
ATOM 4034 C C . PHE B 1 194 ? -38.561 9.151 -14.481 1.00 23.21 1199 PHE A C 1
ATOM 4035 O O . PHE B 1 194 ? -39.422 8.383 -14.901 1.00 21.79 1199 PHE A O 1
ATOM 4043 N N . GLN B 1 195 ? -37.807 9.909 -15.268 1.00 23.60 1200 GLN A N 1
ATOM 4044 C CA . GLN B 1 195 ? -37.898 9.839 -16.729 1.00 24.21 1200 GLN A CA 1
ATOM 4045 C C . GLN B 1 195 ? -36.560 9.460 -17.347 1.00 24.16 1200 GLN A C 1
ATOM 4046 O O . GLN B 1 195 ? -35.508 9.746 -16.774 1.00 23.14 1200 GLN A O 1
ATOM 4052 N N . VAL B 1 196 ? -36.618 8.789 -18.499 1.00 24.05 1201 VAL A N 1
ATOM 4053 C CA . VAL B 1 196 ? -35.451 8.530 -19.311 1.00 24.14 1201 VAL A CA 1
ATOM 4054 C C . VAL B 1 196 ? -35.709 9.261 -20.637 1.00 25.16 1201 VAL A C 1
ATOM 4055 O O . VAL B 1 196 ? -36.825 9.244 -21.151 1.00 24.13 1201 VAL A O 1
ATOM 4059 N N . ILE B 1 197 ? -34.679 9.953 -21.114 1.00 25.25 1202 ILE A N 1
ATOM 4060 C CA . ILE B 1 197 ? -34.692 10.738 -22.336 1.00 26.58 1202 ILE A CA 1
ATOM 4061 C C . ILE B 1 197 ? -33.749 10.049 -23.315 1.00 26.49 1202 ILE A C 1
ATOM 4062 O O . ILE B 1 197 ? -32.652 9.582 -22.932 1.00 25.09 1202 ILE A O 1
ATOM 4067 N N . ALA B 1 198 ? -34.191 9.934 -24.567 1.00 26.15 1203 ALA A N 1
ATOM 4068 C CA . ALA B 1 198 ? -33.333 9.514 -25.661 1.00 26.14 1203 ALA A CA 1
ATOM 4069 C C . ALA B 1 198 ? -33.184 10.704 -26.600 1.00 27.17 1203 ALA A C 1
ATOM 4070 O O . ALA B 1 198 ? -34.155 11.304 -26.980 1.00 26.98 1203 ALA A O 1
ATOM 4072 N N . THR B 1 199 ? -31.954 11.013 -26.974 1.00 27.94 1204 THR A N 1
ATOM 4073 C CA . THR B 1 199 ? -31.697 12.057 -27.936 1.00 30.16 1204 THR A CA 1
ATOM 4074 C C . THR B 1 199 ? -30.831 11.473 -29.054 1.00 31.23 1204 THR A C 1
ATOM 4075 O O . THR B 1 199 ? -29.744 10.937 -28.797 1.00 31.73 1204 THR A O 1
ATOM 4079 N N . ASP B 1 200 ? -31.301 11.614 -30.288 1.00 32.18 1205 ASP A N 1
ATOM 4080 C CA . ASP B 1 200 ? -30.595 11.056 -31.439 1.00 33.31 1205 ASP A CA 1
ATOM 4081 C C . ASP B 1 200 ? -29.435 11.966 -31.863 1.00 35.76 1205 ASP A C 1
ATOM 4082 O O . ASP B 1 200 ? -29.206 13.031 -31.275 1.00 35.94 1205 ASP A O 1
ATOM 4087 N N . ASP B 1 201 ? -28.705 11.529 -32.885 1.00 37.78 1206 ASP A N 1
ATOM 4088 C CA . ASP B 1 201 ? -27.456 12.155 -33.279 1.00 40.79 1206 ASP A CA 1
ATOM 4089 C C . ASP B 1 201 ? -26.499 12.218 -32.084 1.00 40.70 1206 ASP A C 1
ATOM 4090 O O . ASP B 1 201 ? -25.809 13.215 -31.872 1.00 41.41 1206 ASP A O 1
ATOM 4095 N N . TYR B 1 202 ? -26.494 11.125 -31.306 1.00 40.10 1207 TYR A N 1
ATOM 4096 C CA . TYR B 1 202 ? -25.658 10.970 -30.122 1.00 41.01 1207 TYR A CA 1
ATOM 4097 C C . TYR B 1 202 ? -25.783 12.145 -29.164 1.00 41.00 1207 TYR A C 1
ATOM 4098 O O . TYR B 1 202 ? -24.804 12.655 -28.664 1.00 41.98 1207 TYR A O 1
ATOM 4107 N N . GLY B 1 203 ? -27.010 12.580 -28.918 1.00 41.11 1208 GLY A N 1
ATOM 4108 C CA . GLY B 1 203 ? -27.272 13.647 -27.972 1.00 41.42 1208 GLY A CA 1
ATOM 4109 C C . GLY B 1 203 ? -27.368 15.038 -28.520 1.00 44.38 1208 GLY A C 1
ATOM 4110 O O . GLY B 1 203 ? -27.557 15.964 -27.739 1.00 45.85 1208 GLY A O 1
ATOM 4111 N N . LYS B 1 204 ? -27.236 15.235 -29.838 1.00 46.90 1209 LYS A N 1
ATOM 4112 C CA . LYS B 1 204 ? -27.331 16.594 -30.363 1.00 49.54 1209 LYS A CA 1
ATOM 4113 C C . LYS B 1 204 ? -28.548 16.881 -31.230 1.00 47.52 1209 LYS A C 1
ATOM 4114 O O . LYS B 1 204 ? -28.696 17.990 -31.692 1.00 48.09 1209 LYS A O 1
ATOM 4120 N N . GLY B 1 205 ? -29.467 15.919 -31.346 1.00 44.76 1210 GLY A N 1
ATOM 4121 C CA . GLY B 1 205 ? -30.643 16.053 -32.220 1.00 44.49 1210 GLY A CA 1
ATOM 4122 C C . GLY B 1 205 ? -31.977 16.130 -31.501 1.00 42.25 1210 GLY A C 1
ATOM 4123 O O . GLY B 1 205 ? -32.155 16.957 -30.610 1.00 41.28 1210 GLY A O 1
ATOM 4124 N N . LEU B 1 206 ? -32.922 15.292 -31.924 1.00 40.32 1211 LEU A N 1
ATOM 4125 C CA . LEU B 1 206 ? -34.278 15.300 -31.407 1.00 39.45 1211 LEU A CA 1
ATOM 4126 C C . LEU B 1 206 ? -34.400 14.337 -30.236 1.00 36.50 1211 LEU A C 1
ATOM 4127 O O . LEU B 1 206 ? -33.603 13.411 -30.092 1.00 34.73 1211 LEU A O 1
ATOM 4132 N N . SER B 1 207 ? -35.440 14.549 -29.438 1.00 35.80 1212 SER A N 1
ATOM 4133 C CA . SER B 1 207 ? -35.627 13.857 -28.176 1.00 34.37 1212 SER A CA 1
ATOM 4134 C C . SER B 1 207 ? -36.991 13.204 -28.049 1.00 33.86 1212 SER A C 1
ATOM 4135 O O . SER B 1 207 ? -37.981 13.707 -28.562 1.00 34.78 1212 SER A O 1
ATOM 4138 N N . GLY B 1 208 ? -37.007 12.067 -27.368 1.00 31.63 1213 GLY A N 1
ATOM 4139 C CA . GLY B 1 208 ? -38.233 11.464 -26.846 1.00 31.99 1213 GLY A CA 1
ATOM 4140 C C . GLY B 1 208 ? -38.001 10.987 -25.408 1.00 30.29 1213 GLY A C 1
ATOM 4141 O O . GLY B 1 208 ? -36.862 10.987 -24.913 1.00 28.27 1213 GLY A O 1
ATOM 4142 N N . LYS B 1 209 ? -39.074 10.582 -24.750 1.00 30.35 1214 LYS A N 1
ATOM 4143 C CA . LYS B 1 209 ? -38.990 10.138 -23.363 1.00 29.51 1214 LYS A CA 1
ATOM 4144 C C . LYS B 1 209 ? -39.901 8.982 -22.995 1.00 28.12 1214 LYS A C 1
ATOM 4145 O O . LYS B 1 209 ? -40.807 8.645 -23.722 1.00 28.36 1214 LYS A O 1
ATOM 4151 N N . ALA B 1 210 ? -39.629 8.394 -21.839 1.00 26.26 1215 ALA A N 1
ATOM 4152 C CA . ALA B 1 210 ? -40.462 7.365 -21.246 1.00 25.83 1215 ALA A CA 1
ATOM 4153 C C . ALA B 1 210 ? -40.408 7.540 -19.738 1.00 24.90 1215 ALA A C 1
ATOM 4154 O O . ALA B 1 210 ? -39.437 8.102 -19.194 1.00 23.21 1215 ALA A O 1
ATOM 4156 N N . ASP B 1 211 ? -41.429 7.057 -19.063 1.00 24.92 1216 ASP A N 1
ATOM 4157 C CA . ASP B 1 211 ? -41.439 7.032 -17.586 1.00 25.59 1216 ASP A CA 1
ATOM 4158 C C . ASP B 1 211 ? -40.851 5.730 -17.060 1.00 23.78 1216 ASP A C 1
ATOM 4159 O O . ASP B 1 211 ? -40.924 4.688 -17.741 1.00 22.33 1216 ASP A O 1
ATOM 4164 N N . VAL B 1 212 ? -40.277 5.805 -15.854 1.00 21.90 1217 VAL A N 1
ATOM 4165 C CA . VAL B 1 212 ? -39.657 4.679 -15.176 1.00 21.46 1217 VAL A CA 1
ATOM 4166 C C . VAL B 1 212 ? -40.125 4.655 -13.724 1.00 21.50 1217 VAL A C 1
ATOM 4167 O O . VAL B 1 212 ? -40.223 5.692 -13.079 1.00 21.57 1217 VAL A O 1
ATOM 4171 N N . LEU B 1 213 ? -40.471 3.469 -13.240 1.00 21.30 1218 LEU A N 1
ATOM 4172 C CA . LEU B 1 213 ? -40.782 3.199 -11.833 1.00 20.85 1218 LEU A CA 1
ATOM 4173 C C . LEU B 1 213 ? -39.766 2.175 -11.389 1.00 21.29 1218 LEU A C 1
ATOM 4174 O O . LEU B 1 213 ? -39.641 1.104 -12.008 1.00 21.72 1218 LEU A O 1
ATOM 4179 N N . VAL B 1 214 ? -39.025 2.485 -10.335 1.00 21.53 1219 VAL A N 1
ATOM 4180 C CA . VAL B 1 214 ? -38.228 1.468 -9.648 1.00 20.90 1219 VAL A CA 1
ATOM 4181 C C . VAL B 1 214 ? -38.676 1.375 -8.199 1.00 21.37 1219 VAL A C 1
ATOM 4182 O O . VAL B 1 214 ? -38.542 2.338 -7.452 1.00 21.29 1219 VAL A O 1
ATOM 4186 N N . SER B 1 215 ? -39.128 0.210 -7.777 1.00 21.93 1220 SER A N 1
ATOM 4187 C CA . SER B 1 215 ? -39.627 0.016 -6.418 1.00 23.54 1220 SER A CA 1
ATOM 4188 C C . SER B 1 215 ? -38.610 -0.758 -5.585 1.00 23.08 1220 SER A C 1
ATOM 4189 O O . SER B 1 215 ? -37.931 -1.627 -6.115 1.00 24.44 1220 SER A O 1
ATOM 4192 N N . VAL B 1 216 ? -38.538 -0.477 -4.290 1.00 21.66 1221 VAL A N 1
ATOM 4193 C CA . VAL B 1 216 ? -37.593 -1.137 -3.418 1.00 21.38 1221 VAL A CA 1
ATOM 4194 C C . VAL B 1 216 ? -38.282 -2.267 -2.649 1.00 21.52 1221 VAL A C 1
ATOM 4195 O O . VAL B 1 216 ? -39.327 -2.055 -2.030 1.00 21.07 1221 VAL A O 1
ATOM 4199 N N . VAL B 1 217 ? -37.649 -3.434 -2.675 1.00 21.06 1222 VAL A N 1
ATOM 4200 C CA . VAL B 1 217 ? -38.121 -4.641 -2.005 1.00 22.78 1222 VAL A CA 1
ATOM 4201 C C . VAL B 1 217 ? -37.030 -5.249 -1.159 1.00 23.02 1222 VAL A C 1
ATOM 4202 O O . VAL B 1 217 ? -35.891 -4.780 -1.170 1.00 21.96 1222 VAL A O 1
ATOM 4206 N N . ASN B 1 218 ? -37.392 -6.296 -0.420 1.00 23.95 1223 ASN A N 1
ATOM 4207 C CA . ASN B 1 218 ? -36.376 -7.195 0.153 1.00 24.65 1223 ASN A CA 1
ATOM 4208 C C . ASN B 1 218 ? -36.879 -8.639 0.072 1.00 26.04 1223 ASN A C 1
ATOM 4209 O O . ASN B 1 218 ? -37.882 -8.919 -0.603 1.00 25.09 1223 ASN A O 1
ATOM 4214 N N . GLN B 1 219 ? -36.224 -9.545 0.773 1.00 27.91 1224 GLN A N 1
ATOM 4215 C CA A GLN B 1 219 ? -36.576 -10.975 0.742 0.50 30.54 1224 GLN A CA 1
ATOM 4216 C CA B GLN B 1 219 ? -36.595 -10.966 0.650 0.50 30.53 1224 GLN A CA 1
ATOM 4217 C C . GLN B 1 219 ? -38.035 -11.284 1.144 1.00 31.49 1224 GLN A C 1
ATOM 4218 O O . GLN B 1 219 ? -38.583 -12.275 0.720 1.00 32.17 1224 GLN A O 1
ATOM 4229 N N . LEU B 1 220 ? -38.635 -10.427 1.992 1.00 26.25 1225 LEU A N 1
ATOM 4230 C CA . LEU B 1 220 ? -40.047 -10.588 2.395 1.00 27.37 1225 LEU A CA 1
ATOM 4231 C C . LEU B 1 220 ? -41.033 -10.481 1.224 1.00 26.08 1225 LEU A C 1
ATOM 4232 O O . LEU B 1 220 ? -42.169 -10.889 1.348 1.00 26.94 1225 LEU A O 1
ATOM 4237 N N . ASP B 1 221 ? -40.594 -9.917 0.098 1.00 24.73 1226 ASP A N 1
ATOM 4238 C CA . ASP B 1 221 ? -41.376 -9.789 -1.113 1.00 23.47 1226 ASP A CA 1
ATOM 4239 C C . ASP B 1 221 ? -41.188 -10.884 -2.142 1.00 22.39 1226 ASP A C 1
ATOM 4240 O O . ASP B 1 221 ? -41.856 -10.876 -3.200 1.00 20.90 1226 ASP A O 1
ATOM 4245 N N . MET B 1 222 ? -40.325 -11.841 -1.851 1.00 22.87 1227 MET A N 1
ATOM 4246 C CA . MET B 1 222 ? -39.838 -12.717 -2.906 1.00 23.21 1227 MET A CA 1
ATOM 4247 C C . MET B 1 222 ? -40.378 -14.135 -2.793 1.00 22.56 1227 MET A C 1
ATOM 4248 O O . MET B 1 222 ? -40.768 -14.580 -1.722 1.00 23.98 1227 MET A O 1
ATOM 4253 N N . GLN B 1 223 ? -40.368 -14.823 -3.910 1.00 22.00 1228 GLN A N 1
ATOM 4254 C CA . GLN B 1 223 ? -40.625 -16.263 -3.980 1.00 22.40 1228 GLN A CA 1
ATOM 4255 C C . GLN B 1 223 ? -39.522 -16.905 -4.833 1.00 21.55 1228 GLN A C 1
ATOM 4256 O O . GLN B 1 223 ? -38.941 -16.248 -5.731 1.00 21.59 1228 GLN A O 1
ATOM 4262 N N . VAL B 1 224 ? -39.253 -18.180 -4.580 1.00 21.98 1229 VAL A N 1
ATOM 4263 C CA . VAL B 1 224 ? -38.234 -18.943 -5.366 1.00 21.51 1229 VAL A CA 1
ATOM 4264 C C . VAL B 1 224 ? -38.952 -19.960 -6.277 1.00 21.49 1229 VAL A C 1
ATOM 4265 O O . VAL B 1 224 ? -39.662 -20.813 -5.790 1.00 22.19 1229 VAL A O 1
ATOM 4269 N N . ILE B 1 225 ? -38.740 -19.850 -7.577 1.00 20.65 1230 ILE A N 1
ATOM 4270 C CA . ILE B 1 225 ? -39.172 -20.830 -8.553 1.00 21.46 1230 ILE A CA 1
ATOM 4271 C C . ILE B 1 225 ? -38.027 -21.847 -8.676 1.00 21.76 1230 ILE A C 1
ATOM 4272 O O . ILE B 1 225 ? -36.907 -21.460 -9.030 1.00 20.33 1230 ILE A O 1
ATOM 4277 N N . VAL B 1 226 ? -38.290 -23.102 -8.330 1.00 21.69 1231 VAL A N 1
ATOM 4278 C CA . VAL B 1 226 ? -37.311 -24.167 -8.396 1.00 21.60 1231 VAL A CA 1
ATOM 4279 C C . VAL B 1 226 ? -37.561 -24.990 -9.670 1.00 22.24 1231 VAL A C 1
ATOM 4280 O O . VAL B 1 226 ? -38.680 -25.525 -9.869 1.00 23.01 1231 VAL A O 1
ATOM 4284 N N . SER B 1 227 ? -36.569 -25.071 -10.542 1.00 21.83 1232 SER A N 1
ATOM 4285 C CA . SER B 1 227 ? -36.685 -25.765 -11.851 1.00 22.75 1232 SER A CA 1
ATOM 4286 C C . SER B 1 227 ? -35.704 -26.928 -11.962 1.00 22.74 1232 SER A C 1
ATOM 4287 O O . SER B 1 227 ? -34.631 -26.886 -11.387 1.00 21.41 1232 SER A O 1
ATOM 4290 N N . ASN B 1 228 ? -36.073 -27.966 -12.710 1.00 23.95 1233 ASN A N 1
ATOM 4291 C CA . ASN B 1 228 ? -35.198 -29.136 -12.886 1.00 25.21 1233 ASN A CA 1
ATOM 4292 C C . ASN B 1 228 ? -34.143 -28.976 -14.031 1.00 25.28 1233 ASN A C 1
ATOM 4293 O O . ASN B 1 228 ? -33.789 -29.968 -14.667 1.00 26.17 1233 ASN A O 1
ATOM 4298 N N . VAL B 1 229 ? -33.708 -27.749 -14.313 1.00 25.10 1234 VAL A N 1
ATOM 4299 C CA . VAL B 1 229 ? -32.676 -27.476 -15.315 1.00 26.25 1234 VAL A CA 1
ATOM 4300 C C . VAL B 1 229 ? -31.590 -26.574 -14.708 1.00 25.70 1234 VAL A C 1
ATOM 4301 O O . VAL B 1 229 ? -31.852 -25.895 -13.699 1.00 24.36 1234 VAL A O 1
ATOM 4305 N N . PRO B 1 230 ? -30.387 -26.577 -15.305 1.00 26.33 1235 PRO A N 1
ATOM 4306 C CA . PRO B 1 230 ? -29.289 -25.779 -14.725 1.00 26.03 1235 PRO A CA 1
ATOM 4307 C C . PRO B 1 230 ? -29.521 -24.258 -14.809 1.00 25.53 1235 PRO A C 1
ATOM 4308 O O . PRO B 1 230 ? -30.243 -23.771 -15.689 1.00 24.91 1235 PRO A O 1
ATOM 4312 N N . PRO B 1 231 ? -28.948 -23.505 -13.861 1.00 24.49 1236 PRO A N 1
ATOM 4313 C CA . PRO B 1 231 ? -29.170 -22.073 -13.850 1.00 24.49 1236 PRO A CA 1
ATOM 4314 C C . PRO B 1 231 ? -28.637 -21.376 -15.119 1.00 24.66 1236 PRO A C 1
ATOM 4315 O O . PRO B 1 231 ? -29.155 -20.327 -15.464 1.00 23.54 1236 PRO A O 1
ATOM 4319 N N . THR B 1 232 ? -27.623 -21.955 -15.752 1.00 25.63 1237 THR A N 1
ATOM 4320 C CA . THR B 1 232 ? -27.109 -21.421 -17.002 1.00 27.04 1237 THR A CA 1
ATOM 4321 C C . THR B 1 232 ? -28.129 -21.446 -18.147 1.00 27.07 1237 THR A C 1
ATOM 4322 O O . THR B 1 232 ? -28.160 -20.533 -18.968 1.00 28.83 1237 THR A O 1
ATOM 4326 N N . LEU B 1 233 ? -28.986 -22.468 -18.168 1.00 27.09 1238 LEU A N 1
ATOM 4327 C CA . LEU B 1 233 ? -30.049 -22.526 -19.171 1.00 27.43 1238 LEU A CA 1
ATOM 4328 C C . LEU B 1 233 ? -31.104 -21.433 -18.885 1.00 25.56 1238 LEU A C 1
ATOM 4329 O O . LEU B 1 233 ? -31.500 -20.677 -19.773 1.00 25.55 1238 LEU A O 1
ATOM 4334 N N . VAL B 1 234 ? -31.527 -21.339 -17.631 1.00 23.66 1239 VAL A N 1
ATOM 4335 C CA . VAL B 1 234 ? -32.509 -20.335 -17.219 1.00 23.56 1239 VAL A CA 1
ATOM 4336 C C . VAL B 1 234 ? -32.004 -18.930 -17.542 1.00 23.85 1239 VAL A C 1
ATOM 4337 O O . VAL B 1 234 ? -32.755 -18.080 -18.078 1.00 23.08 1239 VAL A O 1
ATOM 4341 N N . GLU B 1 235 ? -30.732 -18.677 -17.237 1.00 24.12 1240 GLU A N 1
ATOM 4342 C CA . GLU B 1 235 ? -30.160 -17.343 -17.448 1.00 26.36 1240 GLU A CA 1
ATOM 4343 C C . GLU B 1 235 ? -30.101 -16.991 -18.940 1.00 27.27 1240 GLU A C 1
ATOM 4344 O O . GLU B 1 235 ? -30.370 -15.866 -19.279 1.00 27.03 1240 GLU A O 1
ATOM 4350 N N . LYS B 1 236 ? -29.751 -17.952 -19.788 1.00 28.42 1241 LYS A N 1
ATOM 4351 C CA . LYS B 1 236 ? -29.713 -17.707 -21.221 1.00 31.68 1241 LYS A CA 1
ATOM 4352 C C . LYS B 1 236 ? -31.091 -17.281 -21.780 1.00 30.43 1241 LYS A C 1
ATOM 4353 O O . LYS B 1 236 ? -31.150 -16.477 -22.655 1.00 32.32 1241 LYS A O 1
ATOM 4359 N N . LYS B 1 237 ? -32.163 -17.825 -21.236 1.00 28.72 1242 LYS A N 1
ATOM 4360 C CA . LYS B 1 237 ? -33.513 -17.617 -21.725 1.00 29.78 1242 LYS A CA 1
ATOM 4361 C C . LYS B 1 237 ? -34.333 -16.652 -20.863 1.00 28.18 1242 LYS A C 1
ATOM 4362 O O . LYS B 1 237 ? -35.547 -16.514 -21.085 1.00 28.04 1242 LYS A O 1
ATOM 4368 N N . ILE B 1 238 ? -33.684 -15.952 -19.934 1.00 27.50 1243 ILE A N 1
ATOM 4369 C CA . ILE B 1 238 ? -34.398 -15.262 -18.865 1.00 27.03 1243 ILE A CA 1
ATOM 4370 C C . ILE B 1 238 ? -35.384 -14.192 -19.374 1.00 27.91 1243 ILE A C 1
ATOM 4371 O O . ILE B 1 238 ? -36.427 -13.993 -18.772 1.00 26.03 1243 ILE A O 1
ATOM 4376 N N . GLU B 1 239 ? -35.095 -13.565 -20.497 1.00 30.74 1244 GLU A N 1
ATOM 4377 C CA . GLU B 1 239 ? -35.972 -12.507 -21.009 1.00 33.46 1244 GLU A CA 1
ATOM 4378 C C . GLU B 1 239 ? -37.326 -13.078 -21.443 1.00 32.42 1244 GLU A C 1
ATOM 4379 O O . GLU B 1 239 ? -38.351 -12.507 -21.129 1.00 31.83 1244 GLU A O 1
ATOM 4385 N N . ASP B 1 240 ? -37.310 -14.192 -22.182 1.00 31.93 1245 ASP A N 1
ATOM 4386 C CA . ASP B 1 240 ? -38.530 -14.844 -22.613 1.00 32.40 1245 ASP A CA 1
ATOM 4387 C C . ASP B 1 240 ? -39.267 -15.484 -21.424 1.00 30.17 1245 ASP A C 1
ATOM 4388 O O . ASP B 1 240 ? -40.484 -15.431 -21.362 1.00 28.87 1245 ASP A O 1
ATOM 4393 N N . LEU B 1 241 ? -38.537 -16.088 -20.499 1.00 27.71 1246 LEU A N 1
ATOM 4394 C CA . LEU B 1 241 ? -39.178 -16.654 -19.317 1.00 27.34 1246 LEU A CA 1
ATOM 4395 C C . LEU B 1 241 ? -39.877 -15.578 -18.479 1.00 26.54 1246 LEU A C 1
ATOM 4396 O O . LEU B 1 241 ? -41.029 -15.769 -18.051 1.00 25.93 1246 LEU A O 1
ATOM 4401 N N . THR B 1 242 ? -39.203 -14.445 -18.279 1.00 25.93 1247 THR A N 1
ATOM 4402 C CA . THR B 1 242 ? -39.770 -13.352 -17.482 1.00 26.01 1247 THR A CA 1
ATOM 4403 C C . THR B 1 242 ? -41.046 -12.789 -18.154 1.00 27.58 1247 THR A C 1
ATOM 4404 O O . THR B 1 242 ? -42.011 -12.484 -17.491 1.00 25.25 1247 THR A O 1
ATOM 4408 N N . GLU B 1 243 ? -41.019 -12.696 -19.482 1.00 29.91 1248 GLU A N 1
ATOM 4409 C CA . GLU B 1 243 ? -42.152 -12.226 -20.244 1.00 33.69 1248 GLU A CA 1
ATOM 4410 C C . GLU B 1 243 ? -43.352 -13.198 -20.088 1.00 32.07 1248 GLU A C 1
ATOM 4411 O O . GLU B 1 243 ? -44.487 -12.761 -19.953 1.00 30.84 1248 GLU A O 1
ATOM 4417 N N . ILE B 1 244 ? -43.093 -14.505 -20.072 1.00 30.01 1249 ILE A N 1
ATOM 4418 C CA . ILE B 1 244 ? -44.169 -15.481 -19.838 1.00 30.88 1249 ILE A CA 1
ATOM 4419 C C . ILE B 1 244 ? -44.751 -15.303 -18.429 1.00 29.21 1249 ILE A C 1
ATOM 4420 O O . ILE B 1 244 ? -45.967 -15.224 -18.266 1.00 28.24 1249 ILE A O 1
ATOM 4425 N N . LEU B 1 245 ? -43.890 -15.177 -17.428 1.00 27.55 1250 LEU A N 1
ATOM 4426 C CA . LEU B 1 245 ? -44.365 -14.968 -16.061 1.00 27.68 1250 LEU A CA 1
ATOM 4427 C C . LEU B 1 245 ? -45.172 -13.647 -15.905 1.00 29.12 1250 LEU A C 1
ATOM 4428 O O . LEU B 1 245 ? -46.168 -13.616 -15.182 1.00 28.42 1250 LEU A O 1
ATOM 4433 N N . ASP B 1 246 ? -44.736 -12.572 -16.581 1.00 30.08 1251 ASP A N 1
ATOM 4434 C CA . ASP B 1 246 ? -45.481 -11.309 -16.586 1.00 31.11 1251 ASP A CA 1
ATOM 4435 C C . ASP B 1 246 ? -46.942 -11.537 -17.037 1.00 32.34 1251 ASP A C 1
ATOM 4436 O O . ASP B 1 246 ? -47.851 -11.000 -16.432 1.00 31.82 1251 ASP A O 1
ATOM 4441 N N . ARG B 1 247 ? -47.148 -12.312 -18.103 1.00 34.03 1252 ARG A N 1
ATOM 4442 C CA . ARG B 1 247 ? -48.493 -12.590 -18.599 1.00 37.18 1252 ARG A CA 1
ATOM 4443 C C . ARG B 1 247 ? -49.381 -13.245 -17.558 1.00 34.71 1252 ARG A C 1
ATOM 4444 O O . ARG B 1 247 ? -50.530 -12.855 -17.415 1.00 33.96 1252 ARG A O 1
ATOM 4452 N N . TYR B 1 248 ? -48.858 -14.218 -16.821 1.00 32.09 1253 TYR A N 1
ATOM 4453 C CA . TYR B 1 248 ? -49.665 -14.878 -15.779 1.00 32.74 1253 TYR A CA 1
ATOM 4454 C C . TYR B 1 248 ? -49.958 -13.934 -14.615 1.00 31.07 1253 TYR A C 1
ATOM 4455 O O . TYR B 1 248 ? -51.106 -13.872 -14.161 1.00 32.49 1253 TYR A O 1
ATOM 4464 N N . VAL B 1 249 ? -48.974 -13.139 -14.198 1.00 28.48 1254 VAL A N 1
ATOM 4465 C CA . VAL B 1 249 ? -49.229 -12.202 -13.097 1.00 28.38 1254 VAL A CA 1
ATOM 4466 C C . VAL B 1 249 ? -50.214 -11.104 -13.548 1.00 29.47 1254 VAL A C 1
ATOM 4467 O O . VAL B 1 249 ? -51.105 -10.729 -12.782 1.00 29.08 1254 VAL A O 1
ATOM 4471 N N . GLN B 1 250 ? -50.085 -10.673 -14.814 1.00 30.61 1255 GLN A N 1
ATOM 4472 C CA . GLN B 1 250 ? -50.854 -9.570 -15.351 1.00 32.45 1255 GLN A CA 1
ATOM 4473 C C . GLN B 1 250 ? -52.313 -9.903 -15.556 1.00 35.33 1255 GLN A C 1
ATOM 4474 O O . GLN B 1 250 ? -53.115 -8.984 -15.540 1.00 34.91 1255 GLN A O 1
ATOM 4480 N N . GLU B 1 251 ? -52.676 -11.175 -15.741 1.00 38.65 1256 GLU A N 1
ATOM 4481 C CA . GLU B 1 251 ? -54.105 -11.480 -15.770 1.00 43.13 1256 GLU A CA 1
ATOM 4482 C C . GLU B 1 251 ? -54.759 -11.328 -14.378 1.00 41.71 1256 GLU A C 1
ATOM 4483 O O . GLU B 1 251 ? -55.962 -11.128 -14.298 1.00 42.07 1256 GLU A O 1
ATOM 4489 N N . GLN B 1 252 ? -53.974 -11.355 -13.300 1.00 39.65 1257 GLN A N 1
ATOM 4490 C CA . GLN B 1 252 ? -54.490 -11.063 -11.955 1.00 39.96 1257 GLN A CA 1
ATOM 4491 C C . GLN B 1 252 ? -54.327 -9.602 -11.495 1.00 38.77 1257 GLN A C 1
ATOM 4492 O O . GLN B 1 252 ? -55.203 -9.078 -10.822 1.00 38.93 1257 GLN A O 1
ATOM 4498 N N . ILE B 1 253 ? -53.194 -8.980 -11.821 1.00 35.89 1258 ILE A N 1
ATOM 4499 C CA . ILE B 1 253 ? -52.872 -7.630 -11.397 1.00 35.88 1258 ILE A CA 1
ATOM 4500 C C . ILE B 1 253 ? -52.423 -6.875 -12.643 1.00 34.78 1258 ILE A C 1
ATOM 4501 O O . ILE B 1 253 ? -51.311 -7.051 -13.075 1.00 32.50 1258 ILE A O 1
ATOM 4506 N N . PRO B 1 254 ? -53.314 -6.069 -13.242 1.00 35.89 1259 PRO A N 1
ATOM 4507 C CA . PRO B 1 254 ? -53.019 -5.389 -14.509 1.00 36.18 1259 PRO A CA 1
ATOM 4508 C C . PRO B 1 254 ? -51.740 -4.547 -14.475 1.00 34.23 1259 PRO A C 1
ATOM 4509 O O . PRO B 1 254 ? -51.537 -3.786 -13.532 1.00 33.52 1259 PRO A O 1
ATOM 4513 N N . GLY B 1 255 ? -50.880 -4.709 -15.476 1.00 33.81 1260 GLY A N 1
ATOM 4514 C CA . GLY B 1 255 ? -49.624 -3.970 -15.554 1.00 32.82 1260 GLY A CA 1
ATOM 4515 C C . GLY B 1 255 ? -48.506 -4.418 -14.613 1.00 31.42 1260 GLY A C 1
ATOM 4516 O O . GLY B 1 255 ? -47.469 -3.813 -14.604 1.00 30.61 1260 GLY A O 1
ATOM 4517 N N . ALA B 1 256 ? -48.707 -5.463 -13.807 1.00 30.64 1261 ALA A N 1
ATOM 4518 C CA . ALA B 1 256 ? -47.676 -5.887 -12.881 1.00 29.99 1261 ALA A CA 1
ATOM 4519 C C . ALA B 1 256 ? -46.476 -6.409 -13.632 1.00 29.50 1261 ALA A C 1
ATOM 4520 O O . ALA B 1 256 ? -46.593 -6.939 -14.734 1.00 31.08 1261 ALA A O 1
ATOM 4522 N N . LYS B 1 257 ? -45.301 -6.207 -13.051 1.00 27.92 1262 LYS A N 1
ATOM 4523 C CA . LYS B 1 257 ? -44.061 -6.576 -13.706 1.00 26.69 1262 LYS A CA 1
ATOM 4524 C C . LYS B 1 257 ? -43.321 -7.544 -12.809 1.00 24.48 1262 LYS A C 1
ATOM 4525 O O . LYS B 1 257 ? -43.119 -7.261 -11.647 1.00 22.80 1262 LYS A O 1
ATOM 4531 N N . VAL B 1 258 ? -42.911 -8.677 -13.366 1.00 23.64 1263 VAL A N 1
ATOM 4532 C CA . VAL B 1 258 ? -42.109 -9.657 -12.638 1.00 23.23 1263 VAL A CA 1
ATOM 4533 C C . VAL B 1 258 ? -40.663 -9.229 -12.777 1.00 22.81 1263 VAL A C 1
ATOM 4534 O O . VAL B 1 258 ? -40.219 -8.815 -13.853 1.00 23.62 1263 VAL A O 1
ATOM 4538 N N . VAL B 1 259 ? -39.955 -9.273 -11.667 1.00 22.76 1264 VAL A N 1
ATOM 4539 C CA . VAL B 1 259 ? -38.555 -8.888 -11.615 1.00 22.73 1264 VAL A CA 1
ATOM 4540 C C . VAL B 1 259 ? -37.785 -10.090 -11.070 1.00 22.62 1264 VAL A C 1
ATOM 4541 O O . VAL B 1 259 ? -38.153 -10.658 -10.026 1.00 21.43 1264 VAL A O 1
ATOM 4545 N N . VAL B 1 260 ? -36.668 -10.380 -11.728 1.00 23.95 1265 VAL A N 1
ATOM 4546 C CA . VAL B 1 260 ? -35.750 -11.426 -11.302 1.00 24.84 1265 VAL A CA 1
ATOM 4547 C C . VAL B 1 260 ? -34.709 -10.865 -10.347 1.00 24.73 1265 VAL A C 1
ATOM 4548 O O . VAL B 1 260 ? -33.930 -10.057 -10.732 1.00 26.11 1265 VAL A O 1
ATOM 4552 N N . GLU B 1 261 ? -34.682 -11.348 -9.119 1.00 25.30 1266 GLU A N 1
ATOM 4553 C CA . GLU B 1 261 ? -33.691 -10.960 -8.137 1.00 26.87 1266 GLU A CA 1
ATOM 4554 C C . GLU B 1 261 ? -32.381 -11.706 -8.375 1.00 25.99 1266 GLU A C 1
ATOM 4555 O O . GLU B 1 261 ? -31.350 -11.124 -8.272 1.00 26.71 1266 GLU A O 1
ATOM 4561 N N . SER B 1 262 ? -32.427 -13.021 -8.607 1.00 25.05 1267 SER A N 1
ATOM 4562 C CA . SER B 1 262 ? -31.222 -13.813 -8.831 1.00 25.14 1267 SER A CA 1
ATOM 4563 C C . SER B 1 262 ? -31.571 -15.150 -9.467 1.00 23.19 1267 SER A C 1
ATOM 4564 O O . SER B 1 262 ? -32.726 -15.598 -9.408 1.00 23.12 1267 SER A O 1
ATOM 4567 N N . ILE B 1 263 ? -30.557 -15.769 -10.043 1.00 21.87 1268 ILE A N 1
ATOM 4568 C CA . ILE B 1 263 ? -30.628 -17.066 -10.692 1.00 22.19 1268 ILE A CA 1
ATOM 4569 C C . ILE B 1 263 ? -29.447 -17.823 -10.144 1.00 21.80 1268 ILE A C 1
ATOM 4570 O O . ILE B 1 263 ? -28.331 -17.328 -10.201 1.00 23.60 1268 ILE A O 1
ATOM 4575 N N . GLY B 1 264 ? -29.687 -18.979 -9.545 1.00 21.93 1269 GLY A N 1
ATOM 4576 C CA . GLY B 1 264 ? -28.636 -19.742 -8.888 1.00 21.95 1269 GLY A CA 1
ATOM 4577 C C . GLY B 1 264 ? -28.873 -21.203 -8.911 1.00 21.53 1269 GLY A C 1
ATOM 4578 O O . GLY B 1 264 ? -29.939 -21.652 -9.347 1.00 19.89 1269 GLY A O 1
ATOM 4579 N N . ALA B 1 265 ? -27.908 -21.955 -8.363 1.00 21.80 1270 ALA A N 1
ATOM 4580 C CA . ALA B 1 265 ? -28.101 -23.362 -8.155 1.00 22.32 1270 ALA A CA 1
ATOM 4581 C C . ALA B 1 265 ? -29.330 -23.612 -7.257 1.00 22.92 1270 ALA A C 1
ATOM 4582 O O . ALA B 1 265 ? -29.724 -22.743 -6.474 1.00 23.01 1270 ALA A O 1
ATOM 4584 N N . ARG B 1 266 ? -29.930 -24.786 -7.383 1.00 23.00 1271 ARG A N 1
ATOM 4585 C CA . ARG B 1 266 ? -30.970 -25.164 -6.460 1.00 24.21 1271 ARG A CA 1
ATOM 4586 C C . ARG B 1 266 ? -30.360 -25.358 -5.059 1.00 25.20 1271 ARG A C 1
ATOM 4587 O O . ARG B 1 266 ? -29.440 -26.137 -4.893 1.00 25.41 1271 ARG A O 1
ATOM 4595 N N . ARG B 1 267 ? -30.904 -24.678 -4.060 1.00 25.80 1272 ARG A N 1
ATOM 4596 C CA . ARG B 1 267 ? -30.424 -24.788 -2.713 1.00 28.27 1272 ARG A CA 1
ATOM 4597 C C . ARG B 1 267 ? -31.274 -25.782 -1.949 1.00 28.69 1272 ARG A C 1
ATOM 4598 O O . ARG B 1 267 ? -32.461 -25.909 -2.204 1.00 28.14 1272 ARG A O 1
ATOM 4606 N N . HIS B 1 268 ? -30.637 -26.521 -1.057 1.00 30.08 1273 HIS A N 1
ATOM 4607 C CA . HIS B 1 268 ? -31.266 -27.572 -0.283 1.00 31.64 1273 HIS A CA 1
ATOM 4608 C C . HIS B 1 268 ? -30.447 -27.861 0.964 1.00 33.66 1273 HIS A C 1
ATOM 4609 O O . HIS B 1 268 ? -29.429 -27.203 1.210 1.00 32.34 1273 HIS A O 1
ATOM 4616 N N . GLY B 1 269 ? -30.888 -28.840 1.747 1.00 35.34 1274 GLY A N 1
ATOM 4617 C CA . GLY B 1 269 ? -30.217 -29.235 2.981 1.00 38.25 1274 GLY A CA 1
ATOM 4618 C C . GLY B 1 269 ? -30.557 -28.282 4.109 1.00 40.58 1274 GLY A C 1
ATOM 4619 O O . GLY B 1 269 ? -31.434 -27.440 3.975 1.00 38.88 1274 GLY A O 1
ATOM 4620 N N . ASP B 1 270 ? -29.866 -28.443 5.228 1.00 45.81 1275 ASP A N 1
ATOM 4621 C CA . ASP B 1 270 ? -30.049 -27.646 6.430 1.00 49.66 1275 ASP A CA 1
ATOM 4622 C C . ASP B 1 270 ? -29.741 -26.205 6.129 1.00 48.19 1275 ASP A C 1
ATOM 4623 O O . ASP B 1 270 ? -28.637 -25.905 5.628 1.00 48.70 1275 ASP A O 1
ATOM 4628 N N . ALA B 1 271 ? -30.717 -25.345 6.437 1.00 45.98 1276 ALA A N 1
ATOM 4629 C CA . ALA B 1 271 ? -30.624 -23.907 6.211 1.00 45.48 1276 ALA A CA 1
ATOM 4630 C C . ALA B 1 271 ? -30.360 -23.548 4.752 1.00 41.50 1276 ALA A C 1
ATOM 4631 O O . ALA B 1 271 ? -29.806 -22.491 4.470 1.00 40.23 1276 ALA A O 1
ATOM 4633 N N . PHE B 1 272 ? -30.796 -24.415 3.835 1.00 39.54 1277 PHE A N 1
ATOM 4634 C CA . PHE B 1 272 ? -30.574 -24.238 2.387 1.00 36.81 1277 PHE A CA 1
ATOM 4635 C C . PHE B 1 272 ? -29.121 -23.873 2.090 1.00 36.30 1277 PHE A C 1
ATOM 4636 O O . PHE B 1 272 ? -28.838 -23.002 1.269 1.00 35.64 1277 PHE A O 1
ATOM 4644 N N . SER B 1 273 ? -28.222 -24.539 2.798 1.00 38.08 1278 SER A N 1
ATOM 4645 C CA . SER B 1 273 ? -26.799 -24.272 2.681 1.00 38.93 1278 SER A CA 1
ATOM 4646 C C . SER B 1 273 ? -26.099 -25.030 1.532 1.00 37.28 1278 SER A C 1
ATOM 4647 O O . SER B 1 273 ? -25.014 -24.662 1.195 1.00 38.70 1278 SER A O 1
ATOM 4650 N N . LEU B 1 274 ? -26.697 -26.073 0.981 1.00 34.93 1279 LEU A N 1
ATOM 4651 C CA . LEU B 1 274 ? -26.091 -26.878 -0.091 1.00 34.24 1279 LEU A CA 1
ATOM 4652 C C . LEU B 1 274 ? -26.542 -26.394 -1.467 1.00 30.96 1279 LEU A C 1
ATOM 4653 O O . LEU B 1 274 ? -27.612 -25.795 -1.576 1.00 29.11 1279 LEU A O 1
ATOM 4658 N N . GLU B 1 275 ? -25.780 -26.684 -2.518 1.00 30.21 1280 GLU A N 1
ATOM 4659 C CA . GLU B 1 275 ? -26.076 -26.259 -3.877 1.00 29.73 1280 GLU A CA 1
ATOM 4660 C C . GLU B 1 275 ? -26.096 -27.400 -4.870 1.00 28.83 1280 GLU A C 1
ATOM 4661 O O . GLU B 1 275 ? -25.182 -28.176 -4.897 1.00 29.68 1280 GLU A O 1
ATOM 4667 N N . ASP B 1 276 ? -27.133 -27.476 -5.694 1.00 26.92 1281 ASP A N 1
ATOM 4668 C CA . ASP B 1 276 ? -27.239 -28.456 -6.771 1.00 26.41 1281 ASP A CA 1
ATOM 4669 C C . ASP B 1 276 ? -27.295 -27.668 -8.104 1.00 24.71 1281 ASP A C 1
ATOM 4670 O O . ASP B 1 276 ? -28.345 -27.061 -8.464 1.00 21.78 1281 ASP A O 1
ATOM 4675 N N . TYR B 1 277 ? -26.174 -27.724 -8.825 1.00 25.00 1282 TYR A N 1
ATOM 4676 C CA . TYR B 1 277 ? -26.005 -26.979 -10.080 1.00 25.54 1282 TYR A CA 1
ATOM 4677 C C . TYR B 1 277 ? -26.662 -27.646 -11.300 1.00 25.47 1282 TYR A C 1
ATOM 4678 O O . TYR B 1 277 ? -26.690 -27.051 -12.394 1.00 26.64 1282 TYR A O 1
ATOM 4687 N N . THR B 1 278 ? -27.237 -28.827 -11.130 1.00 25.11 1283 THR A N 1
ATOM 4688 C CA . THR B 1 278 ? -28.016 -29.443 -12.203 1.00 25.85 1283 THR A CA 1
ATOM 4689 C C . THR B 1 278 ? -29.458 -28.878 -12.225 1.00 24.90 1283 THR A C 1
ATOM 4690 O O . THR B 1 278 ? -30.230 -29.159 -13.128 1.00 23.86 1283 THR A O 1
ATOM 4694 N N . LYS B 1 279 ? -29.821 -28.135 -11.173 1.00 24.38 1284 LYS A N 1
ATOM 4695 C CA . LYS B 1 279 ? -31.160 -27.588 -11.031 1.00 23.96 1284 LYS A CA 1
ATOM 4696 C C . LYS B 1 279 ? -31.019 -26.103 -10.666 1.00 22.86 1284 LYS A C 1
ATOM 4697 O O . LYS B 1 279 ? -29.887 -25.607 -10.471 1.00 21.10 1284 LYS A O 1
ATOM 4703 N N . CYS B 1 280 ? -32.141 -25.398 -10.596 1.00 22.33 1285 CYS A N 1
ATOM 4704 C CA . CYS B 1 280 ? -32.090 -23.936 -10.545 1.00 22.35 1285 CYS A CA 1
ATOM 4705 C C . CYS B 1 280 ? -33.118 -23.359 -9.594 1.00 22.33 1285 CYS A C 1
ATOM 4706 O O . CYS B 1 280 ? -34.304 -23.737 -9.617 1.00 22.55 1285 CYS A O 1
ATOM 4709 N N . ASP B 1 281 ? -32.660 -22.408 -8.794 1.00 21.90 1286 ASP A N 1
ATOM 4710 C CA . ASP B 1 281 ? -33.521 -21.518 -7.985 1.00 21.80 1286 ASP A CA 1
ATOM 4711 C C . ASP B 1 281 ? -33.568 -20.160 -8.660 1.00 22.39 1286 ASP A C 1
ATOM 4712 O O . ASP B 1 281 ? -32.523 -19.455 -8.764 1.00 21.84 1286 ASP A O 1
ATOM 4717 N N . LEU B 1 282 ? -34.773 -19.764 -9.062 1.00 22.15 1287 LEU A N 1
ATOM 4718 C CA . LEU B 1 282 ? -35.021 -18.472 -9.710 1.00 23.01 1287 LEU A CA 1
ATOM 4719 C C . LEU B 1 282 ? -35.818 -17.625 -8.712 1.00 22.35 1287 LEU A C 1
ATOM 4720 O O . LEU B 1 282 ? -36.950 -17.927 -8.438 1.00 21.54 1287 LEU A O 1
ATOM 4725 N N . THR B 1 283 ? -35.178 -16.628 -8.118 1.00 22.04 1288 THR A N 1
ATOM 4726 C CA . THR B 1 283 ? -35.828 -15.791 -7.100 1.00 23.16 1288 THR A CA 1
ATOM 4727 C C . THR B 1 283 ? -36.438 -14.555 -7.762 1.00 22.16 1288 THR A C 1
ATOM 4728 O O . THR B 1 283 ? -35.742 -13.816 -8.428 1.00 22.08 1288 THR A O 1
ATOM 4732 N N . VAL B 1 284 ? -37.742 -14.381 -7.566 1.00 22.34 1289 VAL A N 1
ATOM 4733 C CA . VAL B 1 284 ? -38.544 -13.350 -8.243 1.00 22.59 1289 VAL A CA 1
ATOM 4734 C C . VAL B 1 284 ? -39.456 -12.601 -7.273 1.00 21.49 1289 VAL A C 1
ATOM 4735 O O . VAL B 1 284 ? -39.659 -13.018 -6.128 1.00 22.15 1289 VAL A O 1
ATOM 4739 N N . TYR B 1 285 ? -39.898 -11.438 -7.734 1.00 20.63 1290 TYR A N 1
ATOM 4740 C CA . TYR B 1 285 ? -40.909 -10.662 -7.078 1.00 20.87 1290 TYR A CA 1
ATOM 4741 C C . TYR B 1 285 ? -41.687 -9.940 -8.172 1.00 21.18 1290 TYR A C 1
ATOM 4742 O O . TYR B 1 285 ? -41.329 -10.019 -9.356 1.00 21.46 1290 TYR A O 1
ATOM 4751 N N . ALA B 1 286 ? -42.759 -9.260 -7.803 1.00 21.83 1291 ALA A N 1
ATOM 4752 C CA . ALA B 1 286 ? -43.490 -8.511 -8.810 1.00 21.66 1291 ALA A CA 1
ATOM 4753 C C . ALA B 1 286 ? -43.828 -7.137 -8.295 1.00 21.89 1291 ALA A C 1
ATOM 4754 O O . ALA B 1 286 ? -44.145 -6.985 -7.101 1.00 21.92 1291 ALA A O 1
ATOM 4756 N N . ILE B 1 287 ? -43.782 -6.141 -9.182 1.00 21.75 1292 ILE A N 1
ATOM 4757 C CA . ILE B 1 287 ? -44.132 -4.787 -8.816 1.00 22.41 1292 ILE A CA 1
ATOM 4758 C C . ILE B 1 287 ? -45.492 -4.430 -9.443 1.00 23.55 1292 ILE A C 1
ATOM 4759 O O . ILE B 1 287 ? -45.705 -4.660 -10.647 1.00 23.18 1292 ILE A O 1
ATOM 4764 N N . ASP B 1 288 ? -46.372 -3.858 -8.625 1.00 23.15 1293 ASP A N 1
ATOM 4765 C CA . ASP B 1 288 ? -47.727 -3.409 -9.038 1.00 24.69 1293 ASP A CA 1
ATOM 4766 C C . ASP B 1 288 ? -47.710 -1.885 -9.293 1.00 26.01 1293 ASP A C 1
ATOM 4767 O O . ASP B 1 288 ? -47.562 -1.112 -8.348 1.00 25.20 1293 ASP A O 1
ATOM 4772 N N . PRO B 1 289 ? -47.827 -1.435 -10.570 1.00 27.40 1294 PRO A N 1
ATOM 4773 C CA . PRO B 1 289 ? -47.816 0.002 -10.808 1.00 29.00 1294 PRO A CA 1
ATOM 4774 C C . PRO B 1 289 ? -48.980 0.771 -10.203 1.00 30.29 1294 PRO A C 1
ATOM 4775 O O . PRO B 1 289 ? -48.879 1.978 -10.120 1.00 32.15 1294 PRO A O 1
ATOM 4779 N N . GLN B 1 290 ? -50.060 0.106 -9.780 1.00 30.73 1295 GLN A N 1
ATOM 4780 C CA . GLN B 1 290 ? -51.125 0.763 -9.036 1.00 32.97 1295 GLN A CA 1
ATOM 4781 C C . GLN B 1 290 ? -50.687 1.276 -7.664 1.00 31.38 1295 GLN A C 1
ATOM 4782 O O . GLN B 1 290 ? -51.171 2.315 -7.232 1.00 30.28 1295 GLN A O 1
ATOM 4788 N N . THR B 1 291 ? -49.829 0.524 -6.979 1.00 29.03 1296 THR A N 1
ATOM 4789 C CA . THR B 1 291 ? -49.371 0.907 -5.626 1.00 28.77 1296 THR A CA 1
ATOM 4790 C C . THR B 1 291 ? -47.936 1.425 -5.609 1.00 27.76 1296 THR A C 1
ATOM 4791 O O . THR B 1 291 ? -47.513 1.945 -4.602 1.00 27.10 1296 THR A O 1
ATOM 4795 N N . ASN B 1 292 ? -47.165 1.216 -6.696 1.00 26.71 1297 ASN A N 1
ATOM 4796 C CA . ASN B 1 292 ? -45.751 1.521 -6.767 1.00 26.58 1297 ASN A CA 1
ATOM 4797 C C . ASN B 1 292 ? -44.901 0.626 -5.848 1.00 25.18 1297 ASN A C 1
ATOM 4798 O O . ASN B 1 292 ? -43.741 0.947 -5.553 1.00 24.08 1297 ASN A O 1
ATOM 4803 N N . ARG B 1 293 ? -45.487 -0.478 -5.413 1.00 24.01 1298 ARG A N 1
ATOM 4804 C CA . ARG B 1 293 ? -44.857 -1.378 -4.441 1.00 24.51 1298 ARG A CA 1
ATOM 4805 C C . ARG B 1 293 ? -45.040 -2.833 -4.860 1.00 23.91 1298 ARG A C 1
ATOM 4806 O O . ARG B 1 293 ? -45.806 -3.137 -5.785 1.00 23.12 1298 ARG A O 1
ATOM 4814 N N . ALA B 1 294 ? -44.328 -3.724 -4.182 1.00 23.54 1299 ALA A N 1
ATOM 4815 C CA . ALA B 1 294 ? -44.397 -5.126 -4.481 1.00 23.57 1299 ALA A CA 1
ATOM 4816 C C . ALA B 1 294 ? -45.783 -5.732 -4.240 1.00 23.40 1299 ALA A C 1
ATOM 4817 O O . ALA B 1 294 ? -46.499 -5.345 -3.330 1.00 23.28 1299 ALA A O 1
ATOM 4819 N N . VAL B 1 295 ? -46.124 -6.688 -5.095 1.00 23.50 1300 VAL A N 1
ATOM 4820 C CA . VAL B 1 295 ? -47.289 -7.534 -4.940 1.00 24.85 1300 VAL A CA 1
ATOM 4821 C C . VAL B 1 295 ? -47.030 -8.350 -3.675 1.00 24.78 1300 VAL A C 1
ATOM 4822 O O . VAL B 1 295 ? -45.893 -8.775 -3.395 1.00 23.90 1300 VAL A O 1
ATOM 4826 N N . ASP B 1 296 ? -48.079 -8.554 -2.916 1.00 26.65 1301 ASP A N 1
ATOM 4827 C CA . ASP B 1 296 ? -48.026 -9.362 -1.692 1.00 28.41 1301 ASP A CA 1
ATOM 4828 C C . ASP B 1 296 ? -47.486 -10.758 -2.081 1.00 27.66 1301 ASP A C 1
ATOM 4829 O O . ASP B 1 296 ? -47.967 -11.398 -3.049 1.00 27.35 1301 ASP A O 1
ATOM 4834 N N . ARG B 1 297 ? -46.464 -11.226 -1.366 1.00 27.36 1302 ARG A N 1
ATOM 4835 C CA . ARG B 1 297 ? -45.781 -12.426 -1.783 1.00 26.90 1302 ARG A CA 1
ATOM 4836 C C . ARG B 1 297 ? -46.638 -13.698 -1.720 1.00 27.17 1302 ARG A C 1
ATOM 4837 O O . ARG B 1 297 ? -46.378 -14.612 -2.481 1.00 25.64 1302 ARG A O 1
ATOM 4845 N N . ASN B 1 298 ? -47.612 -13.741 -0.830 1.00 29.33 1303 ASN A N 1
ATOM 4846 C CA . ASN B 1 298 ? -48.585 -14.843 -0.788 1.00 32.97 1303 ASN A CA 1
ATOM 4847 C C . ASN B 1 298 ? -49.515 -14.840 -1.994 1.00 32.57 1303 ASN A C 1
ATOM 4848 O O . ASN B 1 298 ? -49.875 -15.911 -2.465 1.00 31.91 1303 ASN A O 1
ATOM 4853 N N . GLU B 1 299 ? -49.905 -13.653 -2.478 1.00 31.79 1304 GLU A N 1
ATOM 4854 C CA . GLU B 1 299 ? -50.650 -13.577 -3.722 1.00 32.91 1304 GLU A CA 1
ATOM 4855 C C . GLU B 1 299 ? -49.795 -14.028 -4.899 1.00 30.43 1304 GLU A C 1
ATOM 4856 O O . GLU B 1 299 ? -50.271 -14.782 -5.731 1.00 29.39 1304 GLU A O 1
ATOM 4862 N N . LEU B 1 300 ? -48.543 -13.578 -4.957 1.00 28.57 1305 LEU A N 1
ATOM 4863 C CA . LEU B 1 300 ? -47.632 -14.012 -5.993 1.00 27.58 1305 LEU A CA 1
ATOM 4864 C C . LEU B 1 300 ? -47.499 -15.555 -5.967 1.00 27.75 1305 LEU A C 1
ATOM 4865 O O . LEU B 1 300 ? -47.524 -16.159 -7.026 1.00 26.79 1305 LEU A O 1
ATOM 4870 N N . PHE B 1 301 ? -47.380 -16.160 -4.776 1.00 27.02 1306 PHE A N 1
ATOM 4871 C CA . PHE B 1 301 ? -47.324 -17.598 -4.652 1.00 27.95 1306 PHE A CA 1
ATOM 4872 C C . PHE B 1 301 ? -48.562 -18.245 -5.315 1.00 29.92 1306 PHE A C 1
ATOM 4873 O O . PHE B 1 301 ? -48.402 -19.178 -6.109 1.00 29.15 1306 PHE A O 1
ATOM 4881 N N . LYS B 1 302 ? -49.757 -17.736 -4.998 1.00 30.35 1307 LYS A N 1
ATOM 4882 C CA A LYS B 1 302 ? -50.997 -18.270 -5.580 0.50 33.18 1307 LYS A CA 1
ATOM 4883 C CA B LYS B 1 302 ? -51.002 -18.262 -5.569 0.50 33.42 1307 LYS A CA 1
ATOM 4884 C C . LYS B 1 302 ? -51.042 -18.151 -7.103 1.00 33.67 1307 LYS A C 1
ATOM 4885 O O . LYS B 1 302 ? -51.450 -19.077 -7.778 1.00 34.15 1307 LYS A O 1
ATOM 4896 N N . PHE B 1 303 ? -50.626 -17.011 -7.639 1.00 33.50 1308 PHE A N 1
ATOM 4897 C CA . PHE B 1 303 ? -50.634 -16.793 -9.084 1.00 34.54 1308 PHE A CA 1
ATOM 4898 C C . PHE B 1 303 ? -49.721 -17.765 -9.807 1.00 35.33 1308 PHE A C 1
ATOM 4899 O O . PHE B 1 303 ? -50.062 -18.213 -10.873 1.00 38.67 1308 PHE A O 1
ATOM 4907 N N . LEU B 1 304 ? -48.549 -18.067 -9.248 1.00 35.27 1309 LEU A N 1
ATOM 4908 C CA . LEU B 1 304 ? -47.601 -18.967 -9.894 1.00 35.13 1309 LEU A CA 1
ATOM 4909 C C . LEU B 1 304 ? -47.906 -20.443 -9.611 1.00 35.77 1309 LEU A C 1
ATOM 4910 O O . LEU B 1 304 ? -48.012 -21.256 -10.543 1.00 35.84 1309 LEU A O 1
ATOM 4915 N N . ASP B 1 305 ? -48.068 -20.773 -8.332 1.00 34.82 1310 ASP A N 1
ATOM 4916 C CA . ASP B 1 305 ? -48.316 -22.140 -7.915 1.00 36.15 1310 ASP A CA 1
ATOM 4917 C C . ASP B 1 305 ? -49.631 -22.623 -8.489 1.00 37.24 1310 ASP A C 1
ATOM 4918 O O . ASP B 1 305 ? -49.702 -23.752 -8.930 1.00 37.78 1310 ASP A O 1
ATOM 4923 N N . GLY B 1 306 ? -50.656 -21.775 -8.519 1.00 37.53 1311 GLY A N 1
ATOM 4924 C CA . GLY B 1 306 ? -51.946 -22.176 -9.060 1.00 40.93 1311 GLY A CA 1
ATOM 4925 C C . GLY B 1 306 ? -51.924 -22.441 -10.557 1.00 41.75 1311 GLY A C 1
ATOM 4926 O O . GLY B 1 306 ? -52.799 -23.115 -11.053 1.00 44.33 1311 GLY A O 1
ATOM 4927 N N . LYS B 1 307 ? -50.952 -21.896 -11.281 1.00 41.48 1312 LYS A N 1
ATOM 4928 C CA . LYS B 1 307 ? -50.909 -22.014 -12.735 1.00 42.29 1312 LYS A CA 1
ATOM 4929 C C . LYS B 1 307 ? -49.705 -22.825 -13.207 1.00 40.40 1312 LYS A C 1
ATOM 4930 O O . LYS B 1 307 ? -49.341 -22.742 -14.364 1.00 38.53 1312 LYS A O 1
ATOM 4936 N N . LEU B 1 308 ? -49.119 -23.643 -12.331 1.00 40.83 1313 LEU A N 1
ATOM 4937 C CA . LEU B 1 308 ? -47.858 -24.310 -12.649 1.00 41.04 1313 LEU A CA 1
ATOM 4938 C C . LEU B 1 308 ? -47.939 -25.145 -13.919 1.00 41.50 1313 LEU A C 1
ATOM 4939 O O . LEU B 1 308 ? -46.994 -25.156 -14.683 1.00 40.39 1313 LEU A O 1
ATOM 4944 N N . LEU B 1 309 ? -49.057 -25.813 -14.144 1.00 42.83 1314 LEU A N 1
ATOM 4945 C CA . LEU B 1 309 ? -49.213 -26.655 -15.316 1.00 46.38 1314 LEU A CA 1
ATOM 4946 C C . LEU B 1 309 ? -49.146 -25.855 -16.616 1.00 44.99 1314 LEU A C 1
ATOM 4947 O O . LEU B 1 309 ? -48.489 -26.281 -17.586 1.00 46.78 1314 LEU A O 1
ATOM 4952 N N . ASP B 1 310 ? -49.811 -24.707 -16.628 1.00 42.96 1315 ASP A N 1
ATOM 4953 C CA . ASP B 1 310 ? -49.851 -23.853 -17.792 1.00 43.12 1315 ASP A CA 1
ATOM 4954 C C . ASP B 1 310 ? -48.486 -23.198 -18.034 1.00 39.05 1315 ASP A C 1
ATOM 4955 O O . ASP B 1 310 ? -48.021 -23.135 -19.182 1.00 38.54 1315 ASP A O 1
ATOM 4960 N N . ILE B 1 311 ? -47.853 -22.744 -16.954 1.00 34.81 1316 ILE A N 1
ATOM 4961 C CA . ILE B 1 311 ? -46.554 -22.114 -17.027 1.00 32.91 1316 ILE A CA 1
ATOM 4962 C C . ILE B 1 311 ? -45.537 -23.125 -17.557 1.00 32.01 1316 ILE A C 1
ATOM 4963 O O . ILE B 1 311 ? -44.751 -22.754 -18.411 1.00 31.71 1316 ILE A O 1
ATOM 4968 N N . ASN B 1 312 ? -45.572 -24.370 -17.064 1.00 31.14 1317 ASN A N 1
ATOM 4969 C CA . ASN B 1 312 ? -44.711 -25.440 -17.557 1.00 30.97 1317 ASN A CA 1
ATOM 4970 C C . ASN B 1 312 ? -44.885 -25.722 -19.038 1.00 32.16 1317 ASN A C 1
ATOM 4971 O O . ASN B 1 312 ? -43.888 -25.916 -19.716 1.00 30.90 1317 ASN A O 1
ATOM 4976 N N . LYS B 1 313 ? -46.113 -25.700 -19.541 1.00 34.47 1318 LYS A N 1
ATOM 4977 C CA A LYS B 1 313 ? -46.343 -25.836 -20.979 0.50 37.17 1318 LYS A CA 1
ATOM 4978 C CA B LYS B 1 313 ? -46.354 -25.821 -20.990 0.50 37.12 1318 LYS A CA 1
ATOM 4979 C C . LYS B 1 313 ? -45.653 -24.694 -21.770 1.00 36.66 1318 LYS A C 1
ATOM 4980 O O . LYS B 1 313 ? -44.946 -24.959 -22.730 1.00 37.65 1318 LYS A O 1
ATOM 4991 N N . ASP B 1 314 ? -45.812 -23.450 -21.338 1.00 36.06 1319 ASP A N 1
ATOM 4992 C CA . ASP B 1 314 ? -45.158 -22.306 -21.998 1.00 35.79 1319 ASP A CA 1
ATOM 4993 C C . ASP B 1 314 ? -43.625 -22.328 -21.827 1.00 34.17 1319 ASP A C 1
ATOM 4994 O O . ASP B 1 314 ? -42.921 -21.863 -22.696 1.00 34.42 1319 ASP A O 1
ATOM 4999 N N . PHE B 1 315 ? -43.111 -22.901 -20.741 1.00 32.85 1320 PHE A N 1
ATOM 5000 C CA . PHE B 1 315 ? -41.664 -23.020 -20.552 1.00 31.88 1320 PHE A CA 1
ATOM 5001 C C . PHE B 1 315 ? -41.006 -24.136 -21.382 1.00 33.45 1320 PHE A C 1
ATOM 5002 O O . PHE B 1 315 ? -39.767 -24.113 -21.554 1.00 31.92 1320 PHE A O 1
ATOM 5010 N N . GLN B 1 316 ? -41.805 -25.059 -21.917 1.00 36.54 1321 GLN A N 1
ATOM 5011 C CA . GLN B 1 316 ? -41.286 -26.237 -22.611 1.00 39.40 1321 GLN A CA 1
ATOM 5012 C C . GLN B 1 316 ? -40.264 -25.992 -23.716 1.00 38.91 1321 GLN A C 1
ATOM 5013 O O . GLN B 1 316 ? -39.238 -26.666 -23.736 1.00 37.78 1321 GLN A O 1
ATOM 5019 N N . PRO B 1 317 ? -40.562 -25.053 -24.639 1.00 39.83 1322 PRO A N 1
ATOM 5020 C CA . PRO B 1 317 ? -39.592 -24.770 -25.695 1.00 40.47 1322 PRO A CA 1
ATOM 5021 C C . PRO B 1 317 ? -38.267 -24.220 -25.179 1.00 38.20 1322 PRO A C 1
ATOM 5022 O O . PRO B 1 317 ? -37.275 -24.316 -25.885 1.00 40.66 1322 PRO A O 1
ATOM 5026 N N . TYR B 1 318 ? -38.252 -23.652 -23.973 1.00 34.72 1323 TYR A N 1
ATOM 5027 C CA . TYR B 1 318 ? -37.043 -23.089 -23.396 1.00 33.50 1323 TYR A CA 1
ATOM 5028 C C . TYR B 1 318 ? -36.287 -24.080 -22.540 1.00 32.20 1323 TYR A C 1
ATOM 5029 O O . TYR B 1 318 ? -35.055 -24.110 -22.557 1.00 31.48 1323 TYR A O 1
ATOM 5038 N N . TYR B 1 319 ? -37.034 -24.869 -21.767 1.00 31.47 1324 TYR A N 1
ATOM 5039 C CA . TYR B 1 319 ? -36.442 -25.828 -20.842 1.00 31.30 1324 TYR A CA 1
ATOM 5040 C C . TYR B 1 319 ? -36.070 -27.136 -21.531 1.00 33.04 1324 TYR A C 1
ATOM 5041 O O . TYR B 1 319 ? -35.234 -27.854 -21.008 1.00 34.07 1324 TYR A O 1
ATOM 5050 N N . GLY B 1 320 ? -36.675 -27.424 -22.681 1.00 34.37 1325 GLY A N 1
ATOM 5051 C CA . GLY B 1 320 ? -36.450 -28.688 -23.371 1.00 35.64 1325 GLY A CA 1
ATOM 5052 C C . GLY B 1 320 ? -37.256 -29.855 -22.797 1.00 36.12 1325 GLY A C 1
ATOM 5053 O O . GLY B 1 320 ? -37.978 -29.690 -21.834 1.00 34.54 1325 GLY A O 1
ATOM 5054 N N . GLU B 1 321 ? -37.128 -31.003 -23.432 1.00 38.37 1326 GLU A N 1
ATOM 5055 C CA . GLU B 1 321 ? -37.881 -32.202 -23.081 1.00 40.16 1326 GLU A CA 1
ATOM 5056 C C . GLU B 1 321 ? -37.673 -32.593 -21.609 1.00 36.53 1326 GLU A C 1
ATOM 5057 O O . GLU B 1 321 ? -36.546 -32.640 -21.136 1.00 34.34 1326 GLU A O 1
ATOM 5063 N N . GLY B 1 322 ? -38.781 -32.796 -20.915 1.00 35.60 1327 GLY A N 1
ATOM 5064 C CA . GLY B 1 322 ? -38.799 -33.074 -19.493 1.00 34.44 1327 GLY A CA 1
ATOM 5065 C C . GLY B 1 322 ? -38.543 -31.950 -18.521 1.00 32.33 1327 GLY A C 1
ATOM 5066 O O . GLY B 1 322 ? -38.653 -32.176 -17.309 1.00 31.73 1327 GLY A O 1
ATOM 5067 N N . GLY B 1 323 ? -38.222 -30.763 -19.027 1.00 30.92 1328 GLY A N 1
ATOM 5068 C CA . GLY B 1 323 ? -37.951 -29.615 -18.205 1.00 29.21 1328 GLY A CA 1
ATOM 5069 C C . GLY B 1 323 ? -39.228 -29.088 -17.594 1.00 29.93 1328 GLY A C 1
ATOM 5070 O O . GLY B 1 323 ? -40.273 -29.115 -18.237 1.00 29.30 1328 GLY A O 1
ATOM 5071 N N . ARG B 1 324 ? -39.165 -28.692 -16.326 1.00 29.34 1329 ARG A N 1
ATOM 5072 C CA A ARG B 1 324 ? -40.331 -28.158 -15.607 0.50 29.52 1329 ARG A CA 1
ATOM 5073 C CA B ARG B 1 324 ? -40.322 -28.090 -15.676 0.50 29.77 1329 ARG A CA 1
ATOM 5074 C C . ARG B 1 324 ? -39.922 -27.371 -14.385 1.00 27.98 1329 ARG A C 1
ATOM 5075 O O . ARG B 1 324 ? -38.825 -27.538 -13.864 1.00 25.38 1329 ARG A O 1
ATOM 5090 N N . ILE B 1 325 ? -40.837 -26.546 -13.933 1.00 27.19 1330 ILE A N 1
ATOM 5091 C CA . ILE B 1 325 ? -40.832 -25.978 -12.605 1.00 27.11 1330 ILE A CA 1
ATOM 5092 C C . ILE B 1 325 ? -41.255 -27.121 -11.685 1.00 27.77 1330 ILE A C 1
ATOM 5093 O O . ILE B 1 325 ? -42.311 -27.711 -11.872 1.00 29.52 1330 ILE A O 1
ATOM 5098 N N . LEU B 1 326 ? -40.429 -27.412 -10.692 1.00 27.45 1331 LEU A N 1
ATOM 5099 C CA . LEU B 1 326 ? -40.739 -28.416 -9.666 1.00 28.79 1331 LEU A CA 1
ATOM 5100 C C . LEU B 1 326 ? -41.675 -27.853 -8.594 1.00 29.90 1331 LEU A C 1
ATOM 5101 O O . LEU B 1 326 ? -42.607 -28.504 -8.191 1.00 31.49 1331 LEU A O 1
ATOM 5106 N N . GLU B 1 327 ? -41.403 -26.653 -8.110 1.00 28.96 1332 GLU A N 1
ATOM 5107 C CA . GLU B 1 327 ? -42.173 -26.074 -7.017 1.00 30.12 1332 GLU A CA 1
ATOM 5108 C C . GLU B 1 327 ? -41.856 -24.596 -6.890 1.00 27.21 1332 GLU A C 1
ATOM 5109 O O . GLU B 1 327 ? -40.865 -24.088 -7.452 1.00 24.35 1332 GLU A O 1
ATOM 5115 N N . ILE B 1 328 ? -42.679 -23.945 -6.087 1.00 26.70 1333 ILE A N 1
ATOM 5116 C CA . ILE B 1 328 ? -42.437 -22.596 -5.636 1.00 27.27 1333 ILE A CA 1
ATOM 5117 C C . ILE B 1 328 ? -42.200 -22.708 -4.133 1.00 26.88 1333 ILE A C 1
ATOM 5118 O O . ILE B 1 328 ? -42.974 -23.327 -3.456 1.00 27.31 1333 ILE A O 1
ATOM 5123 N N . ARG B 1 329 ? -41.121 -22.126 -3.635 1.00 26.23 1334 ARG A N 1
ATOM 5124 C CA . ARG B 1 329 ? -40.900 -22.101 -2.191 1.00 27.89 1334 ARG A CA 1
ATOM 5125 C C . ARG B 1 329 ? -40.547 -20.665 -1.732 1.00 27.44 1334 ARG A C 1
ATOM 5126 O O . ARG B 1 329 ? -40.086 -19.804 -2.517 1.00 26.11 1334 ARG A O 1
ATOM 5134 N N . THR B 1 330 ? -40.791 -20.462 -0.453 1.00 29.12 1335 THR A N 1
ATOM 5135 C CA . THR B 1 330 ? -40.719 -19.151 0.126 1.00 31.31 1335 THR A CA 1
ATOM 5136 C C . THR B 1 330 ? -39.370 -19.067 0.820 1.00 33.22 1335 THR A C 1
ATOM 5137 O O . THR B 1 330 ? -39.048 -19.894 1.680 1.00 34.74 1335 THR A O 1
ATOM 5141 N N . PRO B 1 331 ? -38.547 -18.064 0.469 1.00 34.13 1336 PRO A N 1
ATOM 5142 C CA . PRO B 1 331 ? -37.200 -18.013 1.130 1.00 37.13 1336 PRO A CA 1
ATOM 5143 C C . PRO B 1 331 ? -37.414 -17.624 2.580 1.00 40.83 1336 PRO A C 1
ATOM 5144 O O . PRO B 1 331 ? -38.270 -16.795 2.852 1.00 43.60 1336 PRO A O 1
ATOM 5148 N N . GLU B 1 332 ? -36.711 -18.235 3.508 1.00 47.70 1337 GLU A N 1
ATOM 5149 C CA . GLU B 1 332 ? -36.894 -17.887 4.928 1.00 54.96 1337 GLU A CA 1
ATOM 5150 C C . GLU B 1 332 ? -35.551 -17.625 5.567 1.00 56.11 1337 GLU A C 1
ATOM 5151 O O . GLU B 1 332 ? -34.623 -18.408 5.394 1.00 56.24 1337 GLU A O 1
ATOM 5157 N N . ALA B 1 333 ? -35.448 -16.528 6.317 1.00 59.83 1338 ALA A N 1
ATOM 5158 C CA . ALA B 1 333 ? -34.169 -16.195 6.987 1.00 61.97 1338 ALA A CA 1
ATOM 5159 C C . ALA B 1 333 ? -33.927 -17.109 8.205 1.00 64.80 1338 ALA A C 1
ATOM 5160 O O . ALA B 1 333 ? -32.785 -17.535 8.425 1.00 65.54 1338 ALA A O 1
ATOM 5162 N N . VAL B 1 334 ? -34.966 -17.334 9.027 1.00 67.39 1339 VAL A N 1
ATOM 5163 C CA . VAL B 1 334 ? -34.806 -18.150 10.248 1.00 71.26 1339 VAL A CA 1
ATOM 5164 C C . VAL B 1 334 ? -35.102 -19.600 9.863 1.00 71.10 1339 VAL A C 1
ATOM 5165 O O . VAL B 1 334 ? -36.197 -19.906 9.383 1.00 70.89 1339 VAL A O 1
ATOM 5169 N N . THR B 1 335 ? -34.116 -20.487 10.041 1.00 70.39 1340 THR A N 1
ATOM 5170 C CA . THR B 1 335 ? -34.331 -21.957 10.021 1.00 70.50 1340 THR A CA 1
ATOM 5171 C C . THR B 1 335 ? -33.895 -22.485 11.395 1.00 73.95 1340 THR A C 1
ATOM 5172 O O . THR B 1 335 ? -34.372 -23.508 11.877 1.00 76.28 1340 THR A O 1
#